Protein 4FP5 (pdb70)

Foldseek 3Di:
DDDPVVVVVLVVDQFDKDWFFFWADWDADDDPPPGAIWTATPVGQIEGQDDDDDPPVNVVSVVVSVLRVVSNVPRWTKMFGWHPPDPPTYTPDMDTDD/DDDPVRVVVLVVDQFDKDWFFFWADWDADDDPPPGFIWTATPVGQIEGEDDDDDPPVNVVSVVVSVLRVVSNVVRWTKMFGWHPPDPVTYTPDMGTDD/DDDPVVVVVLVVDQFDKDWFFQWADKADDPDPPAQAIWTATPVGQIEHQGDDDDPPVNPVSVVVNVLNVVSNVPRWTKMFRWHPPDVVTYGPDMGTDD/DDDPVVVVVLVVDQFDKDPFFFWADWDADDDVPPGAIWTATPVGQIEGEDDDDDPPVNVVSVVVSVLRVVSNVPRWTKMFRWHPPDVVTYGPDMGTDD/DDDPVVVVVLVVDQFDKDWFFFWADWDADDDPPVGAIWTATPVGQIEGEDDDDDPPVNVVSVVVNVLRVVSNVVRWTKMFGWHPPDVVTYTPDMGTDD

InterPro domains:
  IPR008992 Enterotoxin [SSF50203] (24-120)
  IPR010503 Type II heat-labile enterotoxin, B subunit [PF06453] (1-122)
  IPR010503 Type II heat-labile enterotoxin, B subunit [PIRSF019554] (1-122)
  IPR038629 Type II heat-labile enterotoxin, B subunit superfamily [G3DSA:2.40.50.50] (24-121)

Radius of gyration: 22.6 Å; Cα contacts (8 Å, |Δi|>4): 1186; chains: 5; bounding box: 50×62×54 Å

CATH classification: 2.40.50.50

Secondary structure (DSSP, 8-state):
---HHHHHHHHTSSSEEEEEEEEEEEEEE-STTT-EEEEEETT--EEEEP--SSTTHHHHHHHHHHHHHHHHHHT-EEEEEEESSSSSEEEEEEEEE-/---HHHHHHHHTSSSEEEEEEEEEEEEEE-STTT-EEEEEETTS-EEEEP--SSTTHHHHHHHHHHHHHHHHHHT-EEEEEEETTSSSEEEEEEEEE-/---HHHHHHHTTSSSEEEEEEEEEEEEEE--TT--SEEEEETTS-EEEE---SSTTHHHHHHHHHHHHHHHHHHT-EEEEEEETTSSSEEEEEEEEE-/---HHHHHHHHTSSSEEEEEE-EEEEEEE-STTT-EEEEEETTS-EEEEP--SSTTHHHHHHHHHHHHHHHHHHT--EEEEEETTSSSEEEEEEEEE-/---HHHHHHHHTSSSEEEEEEEEEEEEEE-STTT-EEEEEETTS-EEEEP--SSTTHHHHHHHHHHHHHHHHHHT-EEEEEEETTSSSEEEEEEEEE-

Solvent-accessible surface area: 18976 Å² total; per-residue (Å²): 67,9,12,107,39,3,55,74,10,5,122,161,39,117,13,57,60,46,84,22,14,81,2,29,31,0,0,0,1,37,14,131,111,9,39,3,8,3,0,3,9,63,133,47,30,32,27,69,6,10,99,26,132,98,76,42,43,48,27,2,1,25,2,1,27,71,0,0,21,10,0,1,78,69,50,24,125,0,0,0,0,2,4,83,93,56,107,23,47,28,1,72,2,1,0,0,18,78,65,9,12,120,40,2,69,51,34,6,127,176,42,116,12,53,63,47,83,29,14,93,3,39,32,0,0,0,1,37,11,135,127,11,39,2,8,2,0,2,9,66,136,44,29,32,29,65,5,8,100,20,132,91,78,48,57,52,28,2,2,25,4,0,30,78,0,0,20,12,0,0,80,60,63,25,107,0,0,0,3,0,6,84,99,58,108,20,47,27,0,77,4,0,0,0,7,67,72,11,12,121,35,2,66,64,7,1,119,172,41,124,15,57,53,45,88,29,13,75,4,35,31,0,0,0,12,43,47,140,125,18,76,0,0,13,0,4,7,68,132,48,25,33,30,38,0,16,56,29,122,82,64,42,48,55,24,2,2,22,2,0,25,74,0,0,23,13,0,1,74,68,61,17,125,0,0,0,1,2,4,85,102,30,111,32,48,14,0,75,2,0,0,0,16,92,71,8,13,110,38,2,65,73,15,5,117,181,37,120,15,52,57,45,87,29,13,53,2,29,32,0,0,0,1,37,9,139,132,13,42,3,7,2,0,1,8,67,128,46,26,31,28,67,5,14,104,23,131,88,58,36,51,51,23,1,2,24,4,1,29,75,0,0,20,10,0,6,82,69,42,22,111,0,0,0,0,0,4,87,96,51,111,20,45,25,1,66,3,1,0,0,25,75,66,10,13,116,38,2,61,71,11,3,117,156,39,119,15,51,56,44,84,31,12,78,2,40,31,0,0,0,1,36,11,129,124,15,39,2,8,2,0,3,9,73,129,49,25,33,26,70,6,10,110,26,131,105,62,38,45,52,24,2,1,24,4,1,27,79,0,0,22,14,0,1,77,66,64,26,126,0,0,0,0,0,3,81,96,55,109,20,49,23,1,68,3,1,0,0,20,84

Sequence (490 aa):
GASQFFKDNCNRRTTASLVEGVELTKYISDIINNNNTDGMYVVSSTGGVWRISRAKDYPDNVMTAEMRKIAMAAVLAGMRVNMCASPASSPNVIWAIELEAGASQFFKKDNCNRRTTASLVEGVELTKYISDINNNTDGMYVVSSTGGVWRISRAKDYPDNVMTAEEMMRKIAMAAVLAGMRVNMCASPASSPNVIWAIELEAGASQFFKDNCNRTTASLVEGVELTKYISDINNNTDGMYVVSSTGGVWRISSRAKDYPDNVMTAEMRKIAMAAVLAGMRVNMCASPASSPNVIWAIELEAGASQFFKDNCNRTTASLVEGVELTKYISDINNNTDGMYVVSSTGGVWRISRAKDYPDNVMTAEMRKIAMAAVLAGMRVNMCASPASSPNVIWAIELEAGASQFFKDNCNRTTASLVEGVELTKYISDIINNNNTDGMYVVSSTGGVWRISRAKDYPDNVMTAEMRKIAMMAAVLAGMRVNMCASPASSPNVIWAIELEA

Nearest PDB structures (foldseek):
  4fp5-assembly1_D  TM=1.005E+00  e=3.173E-19  Escherichia coli
  1qcb-assembly1_F  TM=9.999E-01  e=1.747E-18  Escherichia coli
  5g3l-assembly1_D  TM=1.003E+00  e=3.629E-18  Escherichia coli HB101
  4fo2-assembly4_S  TM=9.843E-01  e=3.061E-17  Escherichia coli
  7prp-assembly1_DDD  TM=9.831E-01  e=1.859E-13  Escherichia coli

Structure (mmCIF, N/CA/C/O backbone):
data_4FP5
#
_entry.id   4FP5
#
_cell.length_a   48.410
_cell.length_b   67.585
_cell.length_c   155.554
_cell.angle_alpha   90.00
_cell.angle_beta   90.00
_cell.angle_gamma   90.00
#
_symmetry.space_group_name_H-M   'P 21 21 21'
#
loop_
_entity.id
_entity.type
_entity.pdbx_description
1 polymer 'Heat-labile enterotoxin IIB, B chain'
2 non-polymer 'SULFATE ION'
3 water water
#
loop_
_atom_site.group_PDB
_atom_site.id
_atom_site.type_symbol
_atom_site.label_atom_id
_atom_site.label_alt_id
_atom_site.label_comp_id
_atom_site.label_asym_id
_atom_site.label_entity_id
_atom_site.label_seq_id
_atom_site.pdbx_PDB_ins_code
_atom_site.Cartn_x
_atom_site.Cartn_y
_atom_site.Cartn_z
_atom_site.occupancy
_atom_site.B_iso_or_equiv
_atom_site.auth_seq_id
_atom_site.auth_comp_id
_atom_site.auth_asym_id
_atom_site.auth_atom_id
_atom_site.pdbx_PDB_model_num
ATOM 1 N N . GLY A 1 1 ? -9.733 -3.184 45.053 1.00 26.94 1 GLY D N 1
ATOM 2 C CA . GLY A 1 1 ? -8.342 -2.999 45.539 1.00 24.67 1 GLY D CA 1
ATOM 3 C C . GLY A 1 1 ? -7.532 -3.400 44.330 1.00 19.61 1 GLY D C 1
ATOM 4 O O . GLY A 1 1 ? -7.881 -4.378 43.644 1.00 23.08 1 GLY D O 1
ATOM 5 N N . ALA A 1 2 ? -6.508 -2.631 44.010 1.00 17.49 2 ALA D N 1
ATOM 6 C CA . ALA A 1 2 ? -5.606 -3.035 42.966 1.00 13.21 2 ALA D CA 1
ATOM 7 C C . ALA A 1 2 ? -5.109 -4.477 43.155 1.00 13.67 2 ALA D C 1
ATOM 8 O O . ALA A 1 2 ? -4.804 -4.950 44.306 1.00 15.00 2 ALA D O 1
ATOM 10 N N . SER A 1 3 ? -4.928 -5.213 42.068 1.00 11.84 3 SER D N 1
ATOM 11 C CA . SER A 1 3 ? -4.317 -6.526 42.211 1.00 11.82 3 SER D CA 1
ATOM 12 C C . SER A 1 3 ? -2.892 -6.337 42.752 1.00 12.45 3 SER D C 1
ATOM 13 O O . SER A 1 3 ? -2.196 -5.351 42.502 1.00 12.21 3 SER D O 1
ATOM 16 N N . GLN A 1 4 ? -2.423 -7.340 43.495 1.00 13.15 4 GLN D N 1
ATOM 17 C CA . GLN A 1 4 ? -1.068 -7.303 43.958 1.00 13.02 4 GLN D CA 1
ATOM 18 C C . GLN A 1 4 ? -0.086 -7.195 42.817 1.00 12.31 4 GLN D C 1
ATOM 19 O O . GLN A 1 4 ? 0.978 -6.514 42.852 1.00 11.26 4 GLN D O 1
ATOM 25 N N . PHE A 1 5 ? -0.385 -7.848 41.690 1.00 12.38 5 PHE D N 1
ATOM 26 C CA . PHE A 1 5 ? 0.450 -7.779 40.524 1.00 10.80 5 PHE D CA 1
ATOM 27 C C . PHE A 1 5 ? 0.681 -6.315 40.055 1.00 9.88 5 PHE D C 1
ATOM 28 O O . PHE A 1 5 ? 1.760 -5.871 39.794 1.00 11.62 5 PHE D O 1
ATOM 36 N N . PHE A 1 6 ? -0.475 -5.639 39.984 1.00 10.24 6 PHE D N 1
ATOM 37 C CA . PHE A 1 6 ? -0.437 -4.200 39.503 1.00 10.40 6 PHE D CA 1
ATOM 38 C C . PHE A 1 6 ? 0.323 -3.352 40.547 1.00 11.18 6 PHE D C 1
ATOM 39 O O . PHE A 1 6 ? 1.151 -2.510 40.134 1.00 10.67 6 PHE D O 1
ATOM 47 N N . LYS A 1 7 ? 0.033 -3.588 41.866 1.00 10.72 7 LYS D N 1
ATOM 48 C CA . LYS A 1 7 ? 0.833 -2.814 42.890 1.00 13.26 7 LYS D CA 1
ATOM 49 C C . LYS A 1 7 ? 2.322 -3.112 42.828 1.00 13.12 7 LYS D C 1
ATOM 50 O O . LYS A 1 7 ? 3.144 -2.180 42.863 1.00 13.17 7 LYS D O 1
ATOM 56 N N . ASP A 1 8 ? 2.665 -4.402 42.723 1.00 12.13 8 ASP D N 1
ATOM 57 C CA . ASP A 1 8 ? 4.072 -4.762 42.680 1.00 14.42 8 ASP D CA 1
ATOM 58 C C . ASP A 1 8 ? 4.753 -4.122 41.481 1.00 13.42 8 ASP D C 1
ATOM 59 O O . ASP A 1 8 ? 5.827 -3.611 41.551 1.00 13.50 8 ASP D O 1
ATOM 64 N N . ASN A 1 9 ? 4.121 -4.147 40.309 1.00 12.71 9 ASN D N 1
ATOM 65 C CA . ASN A 1 9 ? 4.693 -3.515 39.140 1.00 12.32 9 ASN D CA 1
ATOM 66 C C . ASN A 1 9 ? 4.889 -1.994 39.273 1.00 10.22 9 ASN D C 1
ATOM 67 O O . ASN A 1 9 ? 5.893 -1.466 38.899 1.00 12.30 9 ASN D O 1
ATOM 72 N N . CYS A 1 10 ? 3.878 -1.361 39.830 1.00 12.49 10 CYS D N 1
ATOM 73 C CA . CYS A 1 10 ? 3.978 0.103 40.021 1.00 13.00 10 CYS D CA 1
ATOM 74 C C . CYS A 1 10 ? 5.123 0.429 41.014 1.00 14.51 10 CYS D C 1
ATOM 75 O O . CYS A 1 10 ? 5.855 1.407 40.817 1.00 14.89 10 CYS D O 1
ATOM 78 N N . ASN A 1 11 ? 5.221 -0.417 42.041 1.00 14.40 11 ASN D N 1
ATOM 79 C CA . ASN A 1 11 ? 6.271 -0.203 43.073 1.00 16.95 11 ASN D CA 1
ATOM 80 C C . ASN A 1 11 ? 7.679 -0.381 42.520 1.00 16.45 11 ASN D C 1
ATOM 81 O O . ASN A 1 11 ? 8.623 0.101 43.215 1.00 20.58 11 ASN D O 1
ATOM 86 N N A ARG A 1 12 ? 7.891 -0.950 41.349 0.50 15.66 12 ARG D N 1
ATOM 87 N N B ARG A 1 12 ? 7.900 -0.955 41.335 0.50 17.67 12 ARG D N 1
ATOM 88 C CA A ARG A 1 12 ? 9.207 -1.019 40.704 0.50 16.42 12 ARG D CA 1
ATOM 89 C CA B ARG A 1 12 ? 9.226 -0.976 40.653 0.50 19.97 12 ARG D CA 1
ATOM 90 C C A ARG A 1 12 ? 9.503 0.233 39.931 0.00 14.38 12 ARG D C 1
ATOM 91 C C B ARG A 1 12 ? 9.615 0.389 40.101 0.50 19.15 12 ARG D C 1
ATOM 92 O O A ARG A 1 12 ? 10.337 0.202 39.117 0.50 19.07 12 ARG D O 1
ATOM 93 O O B ARG A 1 12 ? 10.781 0.672 39.957 0.50 23.88 12 ARG D O 1
ATOM 108 N N . THR A 1 13 ? 8.628 1.260 39.891 1.00 17.82 13 THR D N 1
ATOM 109 C CA . THR A 1 13 ? 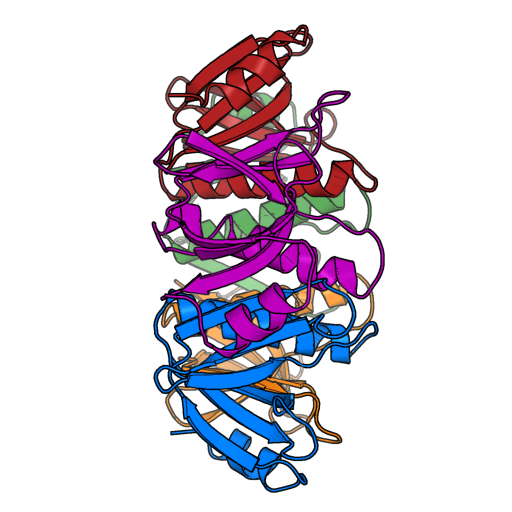8.758 2.467 39.079 1.00 17.98 13 THR D CA 1
ATOM 110 C C . THR A 1 13 ? 8.930 3.726 39.993 1.00 16.37 13 THR D C 1
ATOM 111 O O . THR A 1 13 ? 8.686 3.644 41.199 1.00 19.18 13 THR D O 1
ATOM 115 N N . THR A 1 14 ? 9.236 4.857 39.327 1.00 18.65 14 THR D N 1
ATOM 116 C CA . THR A 1 14 ? 9.147 6.179 39.967 1.00 20.04 14 THR D CA 1
ATOM 117 C C . THR A 1 14 ? 7.715 6.731 40.022 1.00 21.33 14 THR D C 1
ATOM 118 O O . THR A 1 14 ? 7.521 7.839 40.520 1.00 21.03 14 THR D O 1
ATOM 122 N N . ALA A 1 15 ? 6.739 6.031 39.452 1.00 16.80 15 ALA D N 1
ATOM 123 C CA . ALA A 1 15 ? 5.394 6.494 39.538 1.00 16.11 15 ALA D CA 1
ATOM 124 C C . ALA A 1 15 ? 4.712 6.129 40.857 1.00 15.37 15 ALA D C 1
ATOM 125 O O . ALA A 1 15 ? 5.250 5.336 41.686 1.00 19.07 15 ALA D O 1
ATOM 127 N N . SER A 1 16 ? 3.492 6.558 41.062 1.00 13.88 16 SER D N 1
ATOM 128 C CA . SER A 1 16 ? 2.789 6.331 42.260 1.00 15.42 16 SER D CA 1
ATOM 129 C C . SER A 1 16 ? 1.443 5.609 41.974 1.00 13.21 16 SER D C 1
ATOM 130 O O . SER A 1 16 ? 0.806 5.851 40.910 1.00 13.98 16 SER D O 1
ATOM 133 N N . LEU A 1 17 ? 0.962 4.863 42.934 1.00 13.13 17 LEU D N 1
ATOM 134 C CA . LEU A 1 17 ? -0.250 4.134 42.861 1.00 12.77 17 LEU D CA 1
ATOM 135 C C . LEU A 1 17 ? -1.367 4.985 43.268 1.00 12.55 17 LEU D C 1
ATOM 136 O O . LEU A 1 17 ? -1.314 5.696 44.368 1.00 13.80 17 LEU D O 1
ATOM 141 N N . VAL A 1 18 ? -2.466 5.001 42.524 1.00 12.77 18 VAL D N 1
ATOM 142 C CA . VAL A 1 18 ? -3.650 5.618 42.905 1.00 14.48 18 VAL D CA 1
ATOM 143 C C . VAL A 1 18 ? -4.740 4.554 42.782 1.00 14.46 18 VAL D C 1
ATOM 144 O O . VAL A 1 18 ? -4.889 3.963 41.684 1.00 16.94 18 VAL D O 1
ATOM 148 N N . GLU A 1 19 ? -5.452 4.233 43.824 1.00 13.89 19 GLU D N 1
ATOM 149 C CA . GLU A 1 19 ? -6.383 3.148 43.815 1.00 13.48 19 GLU D CA 1
ATOM 150 C C . GLU A 1 19 ? -7.827 3.539 43.906 1.00 15.07 19 GLU D C 1
ATOM 151 O O . GLU A 1 19 ? -8.188 4.506 44.623 1.00 15.88 19 GLU D O 1
ATOM 157 N N . GLY A 1 20 ? -8.716 2.826 43.221 1.00 12.86 20 GLY D N 1
ATOM 158 C CA . GLY A 1 20 ? -10.112 2.997 43.421 1.00 13.58 20 GLY D CA 1
ATOM 159 C C . GLY A 1 20 ? -10.637 4.328 42.869 1.00 12.37 20 GLY D C 1
ATOM 160 O O . GLY A 1 20 ? -11.577 4.880 43.410 1.00 14.75 20 GLY D O 1
ATOM 161 N N . VAL A 1 21 ? -10.008 4.861 41.837 1.00 11.49 21 VAL D N 1
ATOM 162 C CA . VAL A 1 21 ? -10.414 6.187 41.293 1.00 11.87 21 VAL D CA 1
ATOM 163 C C . VAL A 1 21 ? -11.694 6.120 40.522 1.00 10.97 21 VAL D C 1
ATOM 164 O O . VAL A 1 21 ? -11.856 5.211 39.708 1.00 11.70 21 VAL D O 1
ATOM 168 N N . GLU A 1 22 ? -12.611 7.046 40.746 1.00 13.29 22 GLU D N 1
ATOM 169 C CA . GLU A 1 22 ? -13.847 7.051 40.011 1.00 13.92 22 GLU D CA 1
ATOM 170 C C . GLU A 1 22 ? -13.686 8.156 38.980 1.00 13.18 22 GLU D C 1
ATOM 171 O O . GLU A 1 22 ? -13.671 9.364 39.337 1.00 13.32 22 GLU D O 1
ATOM 177 N N . LEU A 1 23 ? -13.571 7.772 37.691 1.00 12.84 23 LEU D N 1
ATOM 178 C CA . LEU A 1 23 ? -13.402 8.755 36.575 1.00 11.58 23 LEU D CA 1
ATOM 179 C C . LEU A 1 23 ? -14.727 9.175 36.078 1.00 12.14 23 LEU D C 1
ATOM 180 O O . LEU A 1 23 ? -15.597 8.305 35.836 1.00 13.59 23 LEU D O 1
ATOM 185 N N . THR A 1 24 ? -14.933 10.518 36.054 1.00 12.48 24 THR D N 1
ATOM 186 C CA . THR A 1 24 ? -16.297 11.021 35.693 1.00 13.46 24 THR D CA 1
ATOM 187 C C . THR A 1 24 ? -16.239 11.864 34.398 1.00 13.30 24 THR D C 1
ATOM 188 O O . THR A 1 24 ? -17.301 12.193 33.905 1.00 14.43 24 THR D O 1
ATOM 192 N N . LYS A 1 25 ? -15.063 12.149 33.917 1.00 10.65 25 LYS D N 1
ATOM 193 C CA . LYS A 1 25 ? -15.007 12.891 32.631 1.00 11.02 25 LYS D CA 1
ATOM 194 C C . LYS A 1 25 ? -13.840 12.346 31.782 1.00 9.87 25 LYS D C 1
ATOM 195 O O . LYS A 1 25 ? -12.786 11.938 32.326 1.00 9.61 25 LYS D O 1
ATOM 201 N N . TYR A 1 26 ? -14.019 12.394 30.472 1.00 9.26 26 TYR D N 1
ATOM 202 C CA . TYR A 1 26 ? -13.026 11.929 29.469 1.00 9.36 26 TYR D CA 1
ATOM 203 C C . TYR A 1 26 ? -12.860 13.020 28.468 1.00 8.41 26 TYR D C 1
ATOM 204 O O . TYR A 1 26 ? -13.861 13.434 27.881 1.00 9.28 26 TYR D O 1
ATOM 213 N N . ILE A 1 27 ? -11.670 13.510 28.234 1.00 7.86 27 ILE D N 1
ATOM 214 C CA . ILE A 1 27 ? -11.438 14.677 27.356 1.00 8.32 27 ILE D CA 1
ATOM 215 C C . ILE A 1 27 ? -10.539 14.327 26.217 1.00 8.00 27 ILE D C 1
ATOM 216 O O . ILE A 1 27 ? -9.511 13.695 26.385 1.00 7.95 27 ILE D O 1
ATOM 221 N N . SER A 1 28 ? -10.892 14.761 24.989 1.00 7.23 28 SER D N 1
ATOM 222 C CA . SER A 1 28 ? -10.019 14.840 23.872 1.00 7.40 28 SER D CA 1
ATOM 223 C C . SER A 1 28 ? -9.821 16.258 23.442 1.00 7.72 28 SER D C 1
ATOM 224 O O . SER A 1 28 ? -10.833 16.993 23.293 1.00 9.30 28 SER D O 1
ATOM 227 N N . ASP A 1 29 ? -8.571 16.645 23.218 1.00 8.98 29 ASP D N 1
ATOM 228 C CA . ASP A 1 29 ? -8.275 18.041 22.902 1.00 8.99 29 ASP D CA 1
ATOM 229 C C . ASP A 1 29 ? -7.205 18.089 21.830 1.00 9.63 29 ASP D C 1
ATOM 230 O O . ASP A 1 29 ? -6.199 17.402 21.905 1.00 9.23 29 ASP D O 1
ATOM 235 N N A ILE A 1 30 ? -7.447 18.877 20.787 0.50 9.80 30 ILE D N 1
ATOM 236 N N B ILE A 1 30 ? -7.440 18.890 20.799 0.50 9.96 30 ILE D N 1
ATOM 237 C CA A ILE A 1 30 ? -6.418 19.090 19.760 0.50 10.85 30 ILE D CA 1
ATOM 238 C CA B ILE A 1 30 ? -6.452 19.061 19.754 0.50 11.19 30 ILE D CA 1
ATOM 239 C C A ILE A 1 30 ? -5.894 20.524 19.676 0.50 10.99 30 ILE D C 1
ATOM 240 C C B ILE A 1 30 ? -5.777 20.426 19.756 0.50 11.29 30 ILE D C 1
ATOM 241 O O A ILE A 1 30 ? -5.244 20.909 18.689 0.50 11.69 30 ILE D O 1
ATOM 242 O O B ILE A 1 30 ? -4.907 20.644 18.883 0.50 12.70 30 ILE D O 1
ATOM 251 N N . ASN A 1 31 ? -6.187 21.299 20.685 1.00 10.80 31 ASN D N 1
ATOM 252 C CA . ASN A 1 31 ? -5.652 22.715 20.663 1.00 10.96 31 ASN D CA 1
ATOM 253 C C . ASN A 1 31 ? -4.157 22.728 20.927 1.00 14.06 31 ASN D C 1
ATOM 254 O O . ASN A 1 31 ? -3.595 21.910 21.691 1.00 13.98 31 ASN D O 1
ATOM 259 N N A ASN A 1 32 ? -3.510 23.727 20.367 0.00 9.17 32 ASN D N 1
ATOM 260 N N B ASN A 1 32 ? -3.511 23.733 20.372 0.50 9.97 32 ASN D N 1
ATOM 261 C CA A ASN A 1 32 ? -2.081 23.931 20.599 0.00 10.41 32 ASN D CA 1
ATOM 262 C CA B ASN A 1 32 ? -2.082 23.941 20.630 0.50 11.72 32 ASN D CA 1
ATOM 263 C C A ASN A 1 32 ? -1.777 24.024 22.104 0.00 10.56 32 ASN D C 1
ATOM 264 C C B ASN A 1 32 ? -1.787 24.030 22.110 0.50 11.32 32 ASN D C 1
ATOM 265 O O A ASN A 1 32 ? -2.445 24.724 22.850 0.00 10.29 32 ASN D O 1
ATOM 266 O O B ASN A 1 32 ? -2.464 24.725 22.849 0.50 10.62 32 ASN D O 1
ATOM 275 N N . ASN A 1 33 ? -0.754 23.300 22.476 1.00 17.39 33 ASN D N 1
ATOM 276 C CA . ASN A 1 33 ? -0.234 23.334 23.844 1.00 17.11 33 ASN D CA 1
ATOM 277 C C . ASN A 1 33 ? -1.104 22.693 24.899 1.00 17.28 33 ASN D C 1
ATOM 278 O O . ASN A 1 33 ? -0.685 22.600 26.039 1.00 21.71 33 ASN D O 1
ATOM 283 N N . THR A 1 34 ? -2.344 22.284 24.578 1.00 14.19 34 THR D N 1
ATOM 284 C CA . THR A 1 34 ? -3.128 21.531 25.515 1.00 12.33 34 THR D CA 1
ATOM 285 C C . THR A 1 34 ? -3.556 20.180 24.935 1.00 11.23 34 THR D C 1
ATOM 286 O O . THR A 1 34 ? -4.372 19.450 25.564 1.00 11.81 34 THR D O 1
ATOM 290 N N . ASP A 1 35 ? -3.074 19.881 23.763 1.00 11.15 35 ASP D N 1
ATOM 291 C CA . ASP A 1 35 ? -3.585 18.669 23.056 1.00 11.74 35 ASP D CA 1
ATOM 292 C C . ASP A 1 35 ? -3.293 17.414 23.869 1.00 10.67 35 ASP D C 1
ATOM 293 O O . ASP A 1 35 ? -2.220 17.320 24.481 1.00 12.75 35 ASP D O 1
ATOM 298 N N . GLY A 1 36 ? -4.202 16.459 23.767 1.00 9.78 36 GLY D N 1
ATOM 299 C CA . GLY A 1 36 ? -4.034 15.175 24.460 1.00 9.94 36 GLY D CA 1
ATOM 300 C C . GLY A 1 36 ? -5.355 14.571 24.814 1.00 8.61 36 GLY D C 1
ATOM 301 O O . GLY A 1 36 ? -6.441 15.089 24.496 1.00 9.11 36 GLY D O 1
ATOM 302 N N . MET A 1 37 ? -5.256 13.394 25.467 1.00 8.16 37 MET D N 1
ATOM 303 C CA . MET A 1 37 ? -6.348 12.721 26.031 1.00 7.95 37 MET D CA 1
ATOM 304 C C . MET A 1 37 ? -6.214 12.713 27.537 1.00 7.62 37 MET D C 1
ATOM 305 O O . MET A 1 37 ? -5.119 12.417 28.049 1.00 9.06 37 MET D O 1
ATOM 310 N N . TYR A 1 38 ? -7.277 12.999 28.224 1.00 7.26 38 TYR D N 1
ATOM 311 C CA . TYR A 1 38 ? -7.208 13.168 29.665 1.00 6.90 38 TYR D CA 1
ATOM 312 C C . TYR A 1 38 ? -8.421 12.572 30.329 1.00 7.47 38 TYR D C 1
ATOM 313 O O . TYR A 1 38 ? -9.533 12.391 29.723 1.00 8.39 38 TYR D O 1
ATOM 322 N N . VAL A 1 39 ? -8.288 12.271 31.611 1.00 8.52 39 VAL D N 1
ATOM 323 C CA . VAL A 1 39 ? -9.422 11.868 32.422 1.00 9.65 39 VAL D CA 1
ATOM 324 C C . VAL A 1 39 ? -9.453 12.699 33.698 1.00 9.81 39 VAL D C 1
ATOM 325 O O . VAL A 1 39 ? -8.424 13.224 34.111 1.00 9.91 39 VAL D O 1
ATOM 329 N N . VAL A 1 40 ? -10.659 12.884 34.188 1.00 12.39 40 VAL D N 1
ATOM 330 C CA . VAL A 1 40 ? -10.875 13.669 35.427 1.00 11.71 40 VAL D CA 1
ATOM 331 C C . VAL A 1 40 ? -11.682 12.800 36.371 1.00 11.90 40 VAL D C 1
ATOM 332 O O . VAL A 1 40 ? -12.641 12.125 36.017 1.00 12.69 40 VAL D O 1
ATOM 336 N N . SER A 1 41 ? -11.248 12.838 37.649 1.00 12.72 41 SER D N 1
ATOM 337 C CA . SER A 1 41 ? -11.921 12.022 38.646 1.00 14.92 41 SER D CA 1
ATOM 338 C C . SER A 1 41 ? -13.079 12.769 39.347 1.00 17.30 41 SER D C 1
ATOM 339 O O . SER A 1 41 ? -13.194 14.022 39.154 1.00 19.73 41 SER D O 1
ATOM 342 N N . SER A 1 42 ? -13.895 12.048 40.134 1.00 18.62 42 SER D N 1
ATOM 343 C CA . SER A 1 42 ? -15.112 12.547 40.815 1.00 23.80 42 SER D CA 1
ATOM 344 C C . SER A 1 42 ? -14.775 13.685 41.782 1.00 27.96 42 SER D C 1
ATOM 345 O O . SER A 1 42 ? -15.645 14.470 42.119 1.00 26.25 42 SER D O 1
ATOM 348 N N . THR A 1 43 ? -13.534 13.746 42.219 1.00 28.16 43 THR D N 1
ATOM 349 C CA . THR A 1 43 ? -13.071 14.816 43.070 1.00 33.57 43 THR D CA 1
ATOM 350 C C . THR A 1 43 ? -12.326 15.910 42.286 1.00 35.21 43 THR D C 1
ATOM 351 O O . THR A 1 43 ? -11.842 16.848 42.902 1.00 42.58 43 THR D O 1
ATOM 355 N N . GLY A 1 44 ? -12.232 15.817 40.950 1.00 29.34 44 GLY D N 1
ATOM 356 C CA . GLY A 1 44 ? -11.625 16.863 40.119 1.00 24.04 44 GLY D CA 1
ATOM 357 C C . GLY A 1 44 ? -10.124 16.745 39.725 1.00 22.23 44 GLY D C 1
ATOM 358 O O . GLY A 1 44 ? -9.654 17.557 38.904 1.00 24.93 44 GLY D O 1
ATOM 359 N N . GLY A 1 45 ? -9.405 15.679 40.158 1.00 22.71 45 GLY D N 1
ATOM 360 C CA . GLY A 1 45 ? -8.036 15.396 39.703 1.00 16.70 45 GLY D CA 1
ATOM 361 C C . GLY A 1 45 ? -7.936 15.031 38.190 1.00 13.46 45 GLY D C 1
ATOM 362 O O . GLY A 1 45 ? -8.888 14.382 37.686 1.00 13.82 45 GLY D O 1
ATOM 363 N N . VAL A 1 46 ? -6.833 15.366 37.591 1.00 13.83 46 VAL D N 1
ATOM 364 C CA . VAL A 1 46 ? -6.706 15.257 36.148 1.00 12.65 46 VAL D CA 1
ATOM 365 C C . VAL A 1 46 ? -5.484 14.421 35.880 1.00 13.83 46 VAL D C 1
ATOM 366 O O . VAL A 1 46 ? -4.408 14.619 36.506 1.00 13.39 46 VAL D O 1
ATOM 370 N N . TRP A 1 47 ? -5.588 13.453 34.930 1.00 11.30 47 TRP D N 1
ATOM 371 C CA . TRP A 1 47 ? -4.450 12.691 34.441 1.00 9.81 47 TRP D CA 1
ATOM 372 C C . TRP A 1 47 ? -4.359 12.707 32.933 1.00 9.37 47 TRP D C 1
ATOM 373 O O . TRP A 1 47 ? -5.458 12.756 32.296 1.00 9.71 47 TRP D O 1
ATOM 384 N N . ARG A 1 48 ? -3.191 12.670 32.375 1.00 9.30 48 ARG D N 1
ATOM 385 C CA . ARG A 1 48 ? -2.971 12.540 30.956 1.00 9.61 48 ARG D CA 1
ATOM 386 C C . ARG A 1 48 ? -2.831 11.077 30.634 1.00 11.03 48 ARG D C 1
ATOM 387 O O . ARG A 1 48 ? -2.027 10.379 31.264 1.00 10.09 48 ARG D O 1
ATOM 395 N N . ILE A 1 49 ? -3.481 10.579 29.598 1.00 9.12 49 ILE D N 1
ATOM 396 C CA . ILE A 1 49 ? -3.255 9.225 29.102 1.00 10.16 49 ILE D CA 1
ATOM 397 C C . ILE A 1 49 ? -2.026 9.231 28.231 1.00 11.70 49 ILE D C 1
ATOM 398 O O . ILE A 1 49 ? -1.891 10.093 27.404 1.00 13.41 49 ILE D O 1
ATOM 403 N N . SER A 1 50 ? -1.107 8.263 28.440 1.00 12.03 50 SER D N 1
ATOM 404 C CA . SER A 1 50 ? 0.036 8.206 27.570 1.00 14.41 50 SER D CA 1
ATOM 405 C C . SER A 1 50 ? -0.302 8.085 26.070 1.00 14.42 50 SER D C 1
ATOM 406 O O . SER A 1 50 ? -1.358 7.524 25.711 1.00 14.65 50 SER D O 1
ATOM 409 N N . ARG A 1 51 ? 0.572 8.544 25.191 1.00 15.56 51 ARG D N 1
ATOM 410 C CA . ARG A 1 51 ? 0.332 8.297 23.750 1.00 17.05 51 ARG D CA 1
ATOM 411 C C . ARG A 1 51 ? 1.586 7.685 23.164 1.00 15.78 51 ARG D C 1
ATOM 412 O O . ARG A 1 51 ? 2.643 8.003 23.666 1.00 18.57 51 ARG D O 1
ATOM 420 N N . ALA A 1 52 ? 1.488 6.962 22.065 1.00 15.68 52 ALA D N 1
ATOM 421 C CA . ALA A 1 52 ? 2.690 6.465 21.374 1.00 16.63 52 ALA D CA 1
ATOM 422 C C . ALA A 1 52 ? 2.333 6.144 19.939 1.00 16.35 52 ALA D C 1
ATOM 423 O O . ALA A 1 52 ? 1.320 5.485 19.610 1.00 16.51 52 ALA D O 1
ATOM 425 N N . LYS A 1 53 ? 3.206 6.561 19.015 1.00 18.35 53 LYS D N 1
ATOM 426 C CA . LYS A 1 53 ? 2.918 6.319 17.574 1.00 18.62 53 LYS D CA 1
ATOM 427 C C . LYS A 1 53 ? 3.181 4.906 17.160 1.00 19.03 53 LYS D C 1
ATOM 428 O O . LYS A 1 53 ? 2.472 4.365 16.310 1.00 20.25 53 LYS D O 1
ATOM 434 N N . ASP A 1 54 ? 4.176 4.299 17.815 1.00 18.75 54 ASP D N 1
ATOM 435 C CA . ASP A 1 54 ? 4.672 3.012 17.281 1.00 20.44 54 ASP D CA 1
ATOM 436 C C . ASP A 1 54 ? 4.363 1.774 18.122 1.00 17.98 54 ASP D C 1
ATOM 437 O O . ASP A 1 54 ? 4.094 1.923 19.274 1.00 16.29 54 ASP D O 1
ATOM 442 N N . TYR A 1 55 ? 4.444 0.580 17.526 1.00 17.81 55 TYR D N 1
ATOM 443 C CA . TYR A 1 55 ? 4.407 -0.706 18.197 1.00 16.35 55 TYR D CA 1
ATOM 444 C C . TYR A 1 55 ? 5.659 -0.846 19.081 1.00 17.66 55 TYR D C 1
ATOM 445 O O . TYR A 1 55 ? 6.725 -0.386 18.629 1.00 21.94 55 TYR D O 1
ATOM 454 N N . PRO A 1 56 ? 5.520 -1.377 20.304 1.00 15.67 56 PRO D N 1
ATOM 455 C CA . PRO A 1 56 ? 4.293 -1.980 20.866 1.00 14.67 56 PRO D CA 1
ATOM 456 C C . PRO A 1 56 ? 3.417 -1.021 21.700 1.00 14.75 56 PRO D C 1
ATOM 457 O O . PRO A 1 56 ? 2.325 -1.382 22.046 1.00 14.30 56 PRO D O 1
ATOM 461 N N . ASP A 1 57 ? 3.921 0.164 22.014 1.00 13.78 57 ASP D N 1
ATOM 462 C CA . ASP A 1 57 ? 3.184 1.041 22.927 1.00 13.91 57 ASP D CA 1
ATOM 463 C C . ASP A 1 57 ? 1.925 1.585 22.327 1.00 13.18 57 ASP D C 1
ATOM 464 O O . ASP A 1 57 ? 1.011 1.993 23.079 1.00 14.18 57 ASP D O 1
ATOM 469 N N . ASN A 1 58 ? 1.822 1.643 21.018 1.00 12.97 58 ASN D N 1
ATOM 470 C CA . ASN A 1 58 ? 0.578 2.088 20.372 1.00 13.28 58 ASN D CA 1
ATOM 471 C C . ASN A 1 58 ? -0.585 1.153 20.747 1.00 12.51 58 ASN D C 1
ATOM 472 O O . ASN A 1 58 ? -1.754 1.621 20.853 1.00 13.83 58 ASN D O 1
ATOM 477 N N . VAL A 1 59 ? -0.303 -0.102 21.026 1.00 11.57 59 VAL D N 1
ATOM 478 C CA . VAL A 1 59 ? -1.336 -1.047 21.458 1.00 11.98 59 VAL D CA 1
ATOM 479 C C . VAL A 1 59 ? -1.781 -0.684 22.865 1.00 11.03 59 VAL D C 1
ATOM 480 O O . VAL A 1 59 ? -2.953 -0.502 23.172 1.00 10.40 59 VAL D O 1
ATOM 484 N N . MET A 1 60 ? -0.800 -0.613 23.789 1.00 10.08 60 MET D N 1
ATOM 485 C CA . MET A 1 60 ? -1.189 -0.387 25.157 1.00 9.31 60 MET D CA 1
ATOM 486 C C . MET A 1 60 ? -1.836 0.944 25.342 1.00 8.28 60 MET D C 1
ATOM 487 O O . MET A 1 60 ? -2.753 1.066 26.138 1.00 7.89 60 MET D O 1
ATOM 492 N N . THR A 1 61 ? -1.330 1.996 24.614 1.00 7.98 61 THR D N 1
ATOM 493 C CA . THR A 1 61 ? -2.024 3.294 24.828 1.00 8.91 61 THR D CA 1
ATOM 494 C C . THR A 1 61 ? -3.445 3.310 24.257 1.00 7.70 61 THR D C 1
ATOM 495 O O . THR A 1 61 ? -4.339 3.918 24.888 1.00 7.81 61 THR D O 1
ATOM 499 N N . ALA A 1 62 ? -3.662 2.607 23.132 1.00 8.24 62 ALA D N 1
ATOM 500 C CA . ALA A 1 62 ? -5.049 2.482 22.678 1.00 7.59 62 ALA D CA 1
ATOM 501 C C . ALA A 1 62 ? -5.909 1.776 23.711 1.00 7.19 62 ALA D C 1
ATOM 502 O O . ALA A 1 62 ? -7.049 2.188 23.929 1.00 7.97 62 ALA D O 1
ATOM 504 N N . GLU A 1 63 ? -5.337 0.766 24.390 1.00 8.00 63 GLU D N 1
ATOM 505 C CA . GLU A 1 63 ? -6.162 0.098 25.440 1.00 7.16 63 GLU D CA 1
ATOM 506 C C . GLU A 1 63 ? -6.423 0.949 26.667 1.00 7.41 63 GLU D C 1
ATOM 507 O O . GLU A 1 63 ? -7.451 0.847 27.282 1.00 7.96 63 GLU D O 1
ATOM 513 N N . MET A 1 64 ? -5.462 1.837 26.936 1.00 7.96 64 MET D N 1
ATOM 514 C CA . MET A 1 64 ? -5.672 2.792 28.030 1.00 9.22 64 MET D CA 1
ATOM 515 C C . MET A 1 64 ? -6.861 3.705 27.750 1.00 8.10 64 MET D C 1
ATOM 516 O O . MET A 1 64 ? -7.676 3.967 28.620 1.00 9.39 64 MET D O 1
ATOM 521 N N . ARG A 1 65 ? -6.942 4.160 26.474 1.00 7.82 65 ARG D N 1
ATOM 522 C CA . ARG A 1 65 ? -8.072 4.993 26.089 1.00 7.90 65 ARG D CA 1
ATOM 523 C C . ARG A 1 65 ? -9.354 4.195 26.132 1.00 8.12 65 ARG D C 1
ATOM 524 O O . ARG A 1 65 ? -10.378 4.699 26.597 1.00 9.74 65 ARG D O 1
ATOM 532 N N . LYS A 1 66 ? -9.350 2.891 25.715 1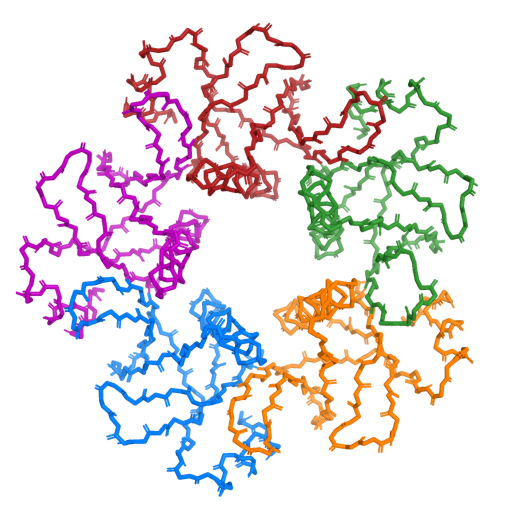.00 7.87 66 LYS D N 1
ATOM 533 C CA . LYS A 1 66 ? -10.591 2.092 25.847 1.00 8.46 66 LYS D CA 1
ATOM 534 C C . LYS A 1 66 ? -10.978 1.861 27.292 1.00 8.75 66 LYS D C 1
ATOM 535 O O . LYS A 1 66 ? -12.182 1.926 27.605 1.00 8.49 66 LYS D O 1
ATOM 541 N N . ILE A 1 67 ? -9.971 1.640 28.161 1.00 7.97 67 ILE D N 1
ATOM 542 C CA . ILE A 1 67 ? -10.291 1.458 29.579 1.00 9.23 67 ILE D CA 1
ATOM 543 C C . ILE A 1 67 ? -10.906 2.738 30.158 1.00 9.43 67 ILE D C 1
ATOM 544 O O . ILE A 1 67 ? -11.843 2.731 30.922 1.00 10.04 67 ILE D O 1
ATOM 549 N N . ALA A 1 68 ? -10.284 3.879 29.880 1.00 9.26 68 ALA D N 1
ATOM 550 C CA . ALA A 1 68 ? -10.797 5.173 30.390 1.00 9.91 68 ALA D CA 1
ATOM 551 C C . ALA A 1 68 ? -12.235 5.386 29.971 1.00 10.57 68 ALA D C 1
ATOM 552 O O . ALA A 1 68 ? -13.104 5.773 30.776 1.00 11.86 68 ALA D O 1
ATOM 554 N N . MET A 1 69 ? -12.561 5.173 28.680 1.00 9.99 69 MET D N 1
ATOM 555 C CA . MET A 1 69 ? -13.893 5.403 28.236 1.00 10.60 69 MET D CA 1
ATOM 556 C C . MET A 1 69 ? -14.842 4.457 28.903 1.00 10.50 69 MET D C 1
ATOM 557 O O . MET A 1 69 ? -15.918 4.851 29.325 1.00 11.14 69 MET D O 1
ATOM 562 N N . ALA A 1 70 ? -14.442 3.180 28.975 1.00 11.04 70 ALA D N 1
ATOM 563 C CA . ALA A 1 70 ? -15.349 2.235 29.604 1.00 12.94 70 ALA D CA 1
ATOM 564 C C . ALA A 1 70 ? -15.614 2.564 31.069 1.00 11.97 70 ALA D C 1
ATOM 565 O O . ALA A 1 70 ? -16.740 2.440 31.570 1.00 14.28 70 ALA D O 1
ATOM 567 N N . ALA A 1 71 ? -14.601 3.072 31.770 1.00 10.56 71 ALA D N 1
ATOM 568 C CA . ALA A 1 71 ? -14.754 3.403 33.184 1.00 11.91 71 ALA D CA 1
ATOM 569 C C . ALA A 1 71 ? -15.701 4.560 33.317 1.00 12.61 71 ALA D C 1
ATOM 570 O O . ALA A 1 71 ? -16.590 4.537 34.191 1.00 13.16 71 ALA D O 1
ATOM 572 N N . VAL A 1 72 ? -15.586 5.560 32.440 1.00 12.24 72 VAL D N 1
ATOM 573 C CA . VAL A 1 72 ? -16.498 6.689 32.520 1.00 12.98 72 VAL D CA 1
ATOM 574 C C . VAL A 1 72 ? -17.875 6.334 32.113 1.00 12.92 72 VAL D C 1
ATOM 575 O O . VAL A 1 72 ? -18.829 6.803 32.802 1.00 15.88 72 VAL D O 1
ATOM 579 N N . LEU A 1 73 ? -18.079 5.524 31.097 1.00 13.51 73 LEU D N 1
ATOM 580 C CA . LEU A 1 73 ? -19.445 5.158 30.697 1.00 16.87 73 LEU D CA 1
ATOM 581 C C . LEU A 1 73 ? -20.137 4.268 31.680 1.00 18.03 73 LEU D C 1
ATOM 582 O O . LEU A 1 73 ? -21.376 4.432 31.908 1.00 22.70 73 LEU D O 1
ATOM 587 N N . ALA A 1 74 ? -19.409 3.357 32.310 1.00 16.58 74 ALA D N 1
ATOM 588 C CA . ALA A 1 74 ? -20.063 2.363 33.214 1.00 18.20 74 ALA D CA 1
ATOM 589 C C . ALA A 1 74 ? -19.926 2.672 34.711 1.00 19.60 74 ALA D C 1
ATOM 590 O O . ALA A 1 74 ? -20.543 1.986 35.526 1.00 22.88 74 ALA D O 1
ATOM 592 N N . GLY A 1 75 ? -19.199 3.688 35.082 1.00 18.08 75 GLY D N 1
ATOM 593 C CA . GLY A 1 75 ? -18.937 4.028 36.504 1.00 21.62 75 GLY D CA 1
ATOM 594 C C . GLY A 1 75 ? -18.091 2.950 37.147 1.00 22.09 75 GLY D C 1
ATOM 595 O O . GLY A 1 75 ? -18.271 2.666 38.343 1.00 27.54 75 GLY D O 1
ATOM 596 N N . MET A 1 76 ? -17.130 2.392 36.429 1.00 17.31 76 MET D N 1
ATOM 597 C CA . MET A 1 76 ? -16.264 1.384 37.007 1.00 17.19 76 MET D CA 1
ATOM 598 C C . MET A 1 76 ? -15.078 2.119 37.552 1.00 16.21 76 MET D C 1
ATOM 599 O O . MET A 1 76 ? -14.640 3.113 36.969 1.00 21.09 76 MET D O 1
ATOM 604 N N . ARG A 1 77 ? -14.431 1.584 38.563 1.00 13.33 77 ARG D N 1
ATOM 605 C CA . ARG A 1 77 ? -13.217 2.164 39.116 1.00 12.30 77 ARG D CA 1
ATOM 606 C C . ARG A 1 77 ? -11.998 1.683 38.385 1.00 11.27 77 ARG D C 1
ATOM 607 O O . ARG A 1 77 ? -12.029 0.619 37.727 1.00 11.24 77 ARG D O 1
ATOM 615 N N . VAL A 1 78 ? -10.961 2.492 38.472 1.00 9.81 78 VAL D N 1
ATOM 616 C CA . VAL A 1 78 ? -9.639 2.154 37.945 1.00 9.45 78 VAL D CA 1
ATOM 617 C C . VAL A 1 78 ? -8.562 2.295 39.004 1.00 8.91 78 VAL D C 1
ATOM 618 O O . VAL A 1 78 ? -8.710 3.080 39.958 1.00 10.31 78 VAL D O 1
ATOM 622 N N . ASN A 1 79 ? -7.494 1.555 38.825 1.00 9.29 79 ASN D N 1
ATOM 623 C CA . ASN A 1 79 ? -6.267 1.777 39.578 1.00 9.02 79 ASN D CA 1
ATOM 624 C C . ASN A 1 79 ? -5.239 2.254 38.632 1.00 9.20 79 ASN D C 1
ATOM 625 O O . ASN A 1 79 ? -5.171 1.805 37.470 1.00 10.19 79 ASN D O 1
ATOM 630 N N . MET A 1 80 ? -4.458 3.277 38.998 1.00 9.47 80 MET D N 1
ATOM 631 C CA . MET A 1 80 ? -3.477 3.864 38.104 1.00 10.59 80 MET D CA 1
ATOM 632 C C . MET A 1 80 ? -2.068 3.879 38.632 1.00 10.62 80 MET D C 1
ATOM 633 O O . MET A 1 80 ? -1.931 3.943 39.908 1.00 12.04 80 MET D O 1
ATOM 638 N N . CYS A 1 81 ? -1.088 3.737 37.811 1.00 8.82 81 CYS D N 1
ATOM 639 C CA . CYS A 1 81 ? 0.328 3.967 38.119 1.00 9.97 81 CYS D CA 1
ATOM 640 C C . CYS A 1 81 ? 0.624 5.236 37.355 1.00 10.24 81 CYS D C 1
ATOM 641 O O . CYS A 1 81 ? 0.672 5.235 36.147 1.00 10.97 81 CYS D O 1
ATOM 644 N N . ALA A 1 82 ? 0.774 6.337 38.086 1.00 11.78 82 ALA D N 1
ATOM 645 C CA . ALA A 1 82 ? 0.862 7.676 37.447 1.00 11.91 82 ALA D CA 1
ATOM 646 C C . ALA A 1 82 ? 2.108 8.422 37.881 1.00 12.25 82 ALA D C 1
ATOM 647 O O . ALA A 1 82 ? 2.414 8.391 39.123 1.00 12.17 82 ALA D O 1
ATOM 649 N N . SER A 1 83 ? 2.807 8.921 36.923 1.00 11.91 83 SER D N 1
ATOM 650 C CA . SER A 1 83 ? 4.073 9.626 37.191 1.00 13.04 83 SER D CA 1
ATOM 651 C C . SER A 1 83 ? 3.776 11.018 37.730 1.00 13.72 83 SER D C 1
ATOM 652 O O . SER A 1 83 ? 2.983 11.749 37.153 1.00 11.48 83 SER D O 1
ATOM 655 N N . PRO A 1 84 ? 4.388 11.418 38.871 1.00 15.24 84 PRO D N 1
ATOM 656 C CA . PRO A 1 84 ? 4.141 12.797 39.424 1.00 14.97 84 PRO D CA 1
ATOM 657 C C . PRO A 1 84 ? 5.064 13.783 38.723 1.00 13.24 84 PRO D C 1
ATOM 658 O O . PRO A 1 84 ? 5.007 14.975 39.211 1.00 15.62 84 PRO D O 1
ATOM 662 N N . ALA A 1 85 ? 5.837 13.442 37.727 1.00 12.67 85 ALA D N 1
ATOM 663 C CA . ALA A 1 85 ? 6.866 14.341 37.109 1.00 15.28 85 ALA D CA 1
ATOM 664 C C . ALA A 1 85 ? 6.174 15.546 36.490 1.00 15.17 85 ALA D C 1
ATOM 665 O O . ALA A 1 85 ? 6.751 16.648 36.553 1.00 15.92 85 ALA D O 1
ATOM 667 N N . SER A 1 86 ? 5.039 15.386 35.856 1.00 13.24 86 SER D N 1
ATOM 668 C CA . SER A 1 86 ? 4.482 16.473 35.015 1.00 14.30 86 SER D CA 1
ATOM 669 C C . SER A 1 86 ? 3.071 16.707 35.466 1.00 12.52 86 SER D C 1
ATOM 670 O O . SER A 1 86 ? 2.490 15.964 36.305 1.00 13.13 86 SER D O 1
ATOM 673 N N . SER A 1 87 ? 2.515 17.816 34.966 1.00 12.30 87 SER D N 1
ATOM 674 C CA . SER A 1 87 ? 1.121 18.153 35.285 1.00 12.24 87 SER D CA 1
ATOM 675 C C . SER A 1 87 ? 0.303 18.396 33.991 1.00 13.35 87 SER D C 1
ATOM 676 O O . SER A 1 87 ? 0.782 19.153 33.172 1.00 14.93 87 SER D O 1
ATOM 679 N N . PRO A 1 88 ? -0.799 17.679 33.774 1.00 12.50 88 PRO D N 1
ATOM 680 C CA . PRO A 1 88 ? -1.331 16.591 34.608 1.00 10.87 88 PRO D CA 1
ATOM 681 C C . PRO A 1 88 ? -0.366 15.340 34.645 1.00 10.58 88 PRO D C 1
ATOM 682 O O . PRO A 1 88 ? 0.452 15.130 33.777 1.00 11.34 88 PRO D O 1
ATOM 686 N N . ASN A 1 89 ? -0.480 14.651 35.763 1.00 10.94 89 ASN D N 1
ATOM 687 C CA . ASN A 1 89 ? 0.286 13.404 35.887 1.00 12.81 89 ASN D CA 1
ATOM 688 C C . ASN A 1 89 ? -0.027 12.408 34.826 1.00 12.30 89 ASN D C 1
ATOM 689 O O . ASN A 1 89 ? -1.221 12.289 34.456 1.00 12.82 89 ASN D O 1
ATOM 694 N N . VAL A 1 90 ? 0.991 11.798 34.279 1.00 11.15 90 VAL D N 1
ATOM 695 C CA . VAL A 1 90 ? 0.856 10.893 33.135 1.00 11.53 90 VAL D CA 1
ATOM 696 C C . VAL A 1 90 ? 0.627 9.448 33.601 1.00 11.99 90 VAL D C 1
ATOM 697 O O . VAL A 1 90 ? 1.328 8.948 34.496 1.00 11.79 90 VAL D O 1
ATOM 701 N N . ILE A 1 91 ? -0.403 8.775 33.108 1.00 9.60 91 ILE D N 1
ATOM 702 C CA . ILE A 1 91 ? -0.705 7.358 33.376 1.00 10.15 91 ILE D CA 1
ATOM 703 C C . ILE A 1 91 ? 0.213 6.464 32.631 1.00 9.74 91 ILE D C 1
ATOM 704 O O . ILE A 1 91 ? 0.210 6.447 31.395 1.00 10.95 91 ILE D O 1
ATOM 709 N N . TRP A 1 92 ? 1.034 5.665 33.394 1.00 8.77 92 TRP D N 1
ATOM 710 C CA . TRP A 1 92 ? 1.942 4.726 32.806 1.00 9.69 92 TRP D CA 1
ATOM 711 C C . TRP A 1 92 ? 1.356 3.296 32.851 1.00 9.49 92 TRP D C 1
ATOM 712 O O . TRP A 1 92 ? 1.867 2.444 32.112 1.00 10.49 92 TRP D O 1
ATOM 723 N N . ALA A 1 93 ? 0.428 3.039 33.735 1.00 8.34 93 ALA D N 1
ATOM 724 C CA . ALA A 1 93 ? -0.325 1.753 33.733 1.00 8.52 93 ALA D CA 1
ATOM 725 C C . ALA A 1 93 ? -1.653 2.044 34.298 1.00 7.67 93 ALA D C 1
ATOM 726 O O . ALA A 1 93 ? -1.859 2.931 35.158 1.00 8.08 93 ALA D O 1
ATOM 728 N N . ILE A 1 94 ? -2.634 1.234 33.897 1.00 8.49 94 ILE D N 1
ATOM 729 C CA . ILE A 1 94 ? -3.976 1.390 34.394 1.00 7.92 94 ILE D CA 1
ATOM 730 C C . ILE A 1 94 ? -4.661 0.018 34.491 1.00 8.79 94 ILE D C 1
ATOM 731 O O . ILE A 1 94 ? -4.441 -0.828 33.588 1.00 9.47 94 ILE D O 1
ATOM 736 N N . GLU A 1 95 ? -5.485 -0.199 35.492 1.00 9.49 95 GLU D N 1
ATOM 737 C CA . GLU A 1 95 ? -6.219 -1.443 35.727 1.00 9.41 95 GLU D CA 1
ATOM 738 C C . GLU A 1 95 ? -7.623 -1.088 35.865 1.00 9.83 95 GLU D C 1
ATOM 739 O O . GLU A 1 95 ? -8.050 -0.343 36.761 1.00 10.37 95 GLU D O 1
ATOM 745 N N . LEU A 1 96 ? -8.423 -1.622 34.909 1.00 9.45 96 LEU D N 1
ATOM 746 C CA . LEU A 1 96 ? -9.871 -1.527 35.030 1.00 9.71 96 LEU D CA 1
ATOM 747 C C . LEU A 1 96 ? -10.472 -2.574 35.937 1.00 9.05 96 LEU D C 1
ATOM 748 O O . LEU A 1 96 ? -10.066 -3.739 35.793 1.00 10.63 96 LEU D O 1
ATOM 753 N N . GLU A 1 97 ? -11.323 -2.198 36.847 1.00 9.62 97 GLU D N 1
ATOM 754 C CA . GLU A 1 97 ? -11.938 -3.177 37.768 1.00 12.11 97 GLU D CA 1
ATOM 755 C C . GLU A 1 97 ? -13.357 -3.349 37.487 1.00 14.95 97 GLU D C 1
ATOM 756 O O . GLU A 1 97 ? -14.160 -2.336 37.445 1.00 16.48 97 GLU D O 1
ATOM 762 N N . ALA A 1 98 ? -13.840 -4.603 37.428 1.00 14.81 98 ALA D N 1
ATOM 763 C CA . ALA A 1 98 ? -15.252 -4.829 37.212 1.00 18.65 98 ALA D CA 1
ATOM 764 C C . ALA A 1 98 ? -15.780 -4.751 38.635 1.00 25.46 98 ALA D C 1
ATOM 765 O O . ALA A 1 98 ? -16.922 -4.458 38.820 1.00 35.73 98 ALA D O 1
ATOM 767 N N . GLY B 1 1 ? -18.167 -24.635 29.470 1.00 24.51 1 GLY E N 1
ATOM 768 C CA . GLY B 1 1 ? -16.800 -25.244 29.441 1.00 25.54 1 GLY E CA 1
ATOM 769 C C . GLY B 1 1 ? -16.267 -25.102 28.002 1.00 18.53 1 GLY E C 1
ATOM 770 O O . GLY B 1 1 ? -17.023 -24.648 27.100 1.00 23.21 1 GLY E O 1
ATOM 771 N N . ALA B 1 2 ? -15.008 -25.414 27.792 1.00 18.38 2 ALA E N 1
ATOM 772 C CA . ALA B 1 2 ? -14.370 -25.235 26.469 1.00 15.58 2 ALA E CA 1
ATOM 773 C C . ALA B 1 2 ? -15.155 -26.027 25.429 1.00 14.58 2 ALA E C 1
ATOM 774 O O . ALA B 1 2 ? -15.578 -27.205 25.673 1.00 15.00 2 ALA E O 1
ATOM 776 N N . SER B 1 3 ? -15.410 -25.414 24.277 1.00 12.11 3 SER E N 1
ATOM 777 C CA . SER B 1 3 ? -15.917 -26.243 23.189 1.00 12.02 3 SER E CA 1
ATOM 778 C C . SER B 1 3 ? -14.909 -27.383 22.923 1.00 12.87 3 SER E C 1
ATOM 779 O O . SER B 1 3 ? -13.687 -27.278 23.121 1.00 10.76 3 SER E O 1
ATOM 782 N N . GLN B 1 4 ? -15.365 -28.486 22.315 1.00 11.74 4 GLN E N 1
ATOM 783 C CA . GLN B 1 4 ? -14.477 -29.537 21.927 1.00 12.07 4 GLN E CA 1
ATOM 784 C C . GLN B 1 4 ? -13.440 -29.057 20.948 1.00 11.12 4 GLN E C 1
ATOM 785 O O . GLN B 1 4 ? -12.317 -29.442 21.037 1.00 11.44 4 GLN E O 1
ATOM 791 N N . PHE B 1 5 ? -13.848 -28.189 20.032 1.00 10.50 5 PHE E N 1
ATOM 792 C CA . PHE B 1 5 ? -12.938 -27.605 19.089 1.00 9.81 5 PHE E CA 1
ATOM 793 C C . PHE B 1 5 ? -11.754 -26.891 19.822 1.00 9.24 5 PHE E C 1
ATOM 794 O O . PHE B 1 5 ? -10.608 -27.085 19.444 1.00 9.62 5 PHE E O 1
ATOM 802 N N . PHE B 1 6 ? -12.121 -26.031 20.783 1.00 9.57 6 PHE E N 1
ATOM 803 C CA . PHE B 1 6 ? -11.086 -25.264 21.496 1.00 9.41 6 PHE E CA 1
ATOM 804 C C . PHE B 1 6 ? -10.167 -26.235 22.299 1.00 10.04 6 PHE E C 1
ATOM 805 O O . PHE B 1 6 ? -8.969 -26.081 22.231 1.00 10.43 6 PHE E O 1
ATOM 813 N N A LYS B 1 7 ? -10.762 -27.263 22.889 0.50 10.56 7 LYS E N 1
ATOM 814 N N B LYS B 1 7 ? -10.748 -27.278 22.900 0.50 10.27 7 LYS E N 1
ATOM 815 C CA A LYS B 1 7 ? -9.997 -28.251 23.645 0.50 11.63 7 LYS E CA 1
ATOM 816 C CA B LYS B 1 7 ? -9.949 -28.283 23.644 0.50 11.08 7 LYS E CA 1
ATOM 817 C C A LYS B 1 7 ? -9.048 -29.012 22.729 0.50 11.77 7 LYS E C 1
ATOM 818 C C B LYS B 1 7 ? -9.006 -29.004 22.701 0.50 11.41 7 LYS E C 1
ATOM 819 O O A LYS B 1 7 ? -7.880 -29.194 23.045 0.50 12.24 7 LYS E O 1
ATOM 820 O O B LYS B 1 7 ? -7.815 -29.172 22.965 0.50 11.67 7 LYS E O 1
ATOM 831 N N . ASP B 1 8 ? -9.535 -29.425 21.548 1.00 10.19 8 ASP E N 1
ATOM 832 C CA . ASP B 1 8 ? -8.707 -30.152 20.608 1.00 11.42 8 ASP E CA 1
ATOM 833 C C . ASP B 1 8 ? -7.573 -29.299 20.148 1.00 11.51 8 ASP E C 1
ATOM 834 O O . ASP B 1 8 ? -6.427 -29.736 20.027 1.00 11.82 8 ASP E O 1
ATOM 839 N N . ASN B 1 9 ? -7.830 -27.999 19.832 1.00 11.83 9 ASN E N 1
ATOM 840 C CA . ASN B 1 9 ? -6.777 -27.091 19.424 1.00 11.38 9 ASN E CA 1
ATOM 841 C C . ASN B 1 9 ? -5.718 -26.911 20.491 1.00 10.10 9 ASN E C 1
ATOM 842 O O . ASN B 1 9 ? -4.548 -26.956 20.132 1.00 11.65 9 ASN E O 1
ATOM 847 N N . CYS B 1 10 ? -6.150 -26.794 21.755 1.00 11.08 10 CYS E N 1
ATOM 848 C CA . CYS B 1 10 ? -5.152 -26.598 22.828 1.00 12.56 10 CYS E CA 1
ATOM 849 C C . CYS B 1 10 ? -4.294 -27.829 23.004 1.00 13.53 10 CYS E C 1
ATOM 850 O O . CYS B 1 10 ? -3.091 -27.723 23.185 1.00 13.07 10 CYS E O 1
ATOM 853 N N . ASN B 1 11 ? -4.947 -29.003 22.859 1.00 13.08 11 ASN E N 1
ATOM 854 C CA . ASN B 1 11 ? -4.134 -30.251 22.910 1.00 13.30 11 ASN E CA 1
ATOM 855 C C . ASN B 1 11 ? -3.115 -30.427 21.806 1.00 16.20 11 ASN E C 1
ATOM 856 O O . ASN B 1 11 ? -2.245 -31.323 22.003 1.00 20.26 11 ASN E O 1
ATOM 861 N N A ARG B 1 12 ? -3.170 -29.735 20.734 0.00 9.67 12 ARG E N 1
ATOM 862 N N B ARG B 1 12 ? -3.170 -29.742 20.707 0.50 11.00 12 ARG E N 1
ATOM 863 C CA A ARG B 1 12 ? -2.128 -29.848 19.736 0.00 11.08 12 ARG E CA 1
ATOM 864 C CA B ARG B 1 12 ? -2.127 -29.816 19.674 0.50 12.33 12 ARG E CA 1
ATOM 865 C C A ARG B 1 12 ? -1.095 -28.735 19.922 0.00 12.31 12 ARG E C 1
ATOM 866 C C B ARG B 1 12 ? -0.917 -28.931 20.007 0.50 12.83 12 ARG E C 1
ATOM 867 O O A ARG B 1 12 ? -0.409 -28.319 18.981 0.00 14.17 12 ARG E O 1
ATOM 868 O O B ARG B 1 12 ? 0.049 -28.808 19.232 0.50 13.92 12 ARG E O 1
ATOM 883 N N . THR B 1 13 ? -0.987 -28.265 21.159 1.00 15.66 13 THR E N 1
ATOM 884 C CA . THR B 1 13 ? 0.062 -27.308 21.521 1.00 15.76 13 THR E CA 1
ATOM 885 C C . THR B 1 13 ? 0.675 -27.663 22.898 1.00 15.05 13 THR E C 1
ATOM 886 O O . THR B 1 13 ? 0.123 -28.439 23.656 1.00 16.46 13 THR E O 1
ATOM 890 N N . THR B 1 14 ? 1.734 -26.929 23.249 1.00 15.91 14 THR E N 1
ATOM 891 C CA . THR B 1 14 ? 2.400 -27.137 24.564 1.00 18.96 14 THR E CA 1
ATOM 892 C C . THR B 1 14 ? 1.670 -26.403 25.693 1.00 18.59 14 THR E C 1
ATOM 893 O O . THR B 1 14 ? 2.067 -26.484 26.828 1.00 21.26 14 THR E O 1
ATOM 897 N N . ALA B 1 15 ? 0.667 -25.582 25.356 1.00 16.12 15 ALA E N 1
ATOM 898 C CA . ALA B 1 15 ? 0.027 -24.724 26.346 1.00 17.46 15 ALA E CA 1
ATOM 899 C C . ALA B 1 15 ? -1.042 -25.518 27.066 1.00 16.04 15 ALA E C 1
ATOM 900 O O . ALA B 1 15 ? -1.471 -26.629 26.601 1.00 18.52 15 ALA E O 1
ATOM 902 N N . SER B 1 16 ? -1.538 -24.967 28.168 1.00 13.78 16 SER E N 1
ATOM 903 C CA . SER B 1 16 ? -2.506 -25.592 29.073 1.00 14.94 16 SER E CA 1
ATOM 904 C C . SER B 1 16 ? -3.893 -25.012 28.880 1.00 13.80 16 SER E C 1
ATOM 905 O O . SER B 1 16 ? -4.062 -23.795 28.840 1.00 11.63 16 SER E O 1
ATOM 908 N N . LEU B 1 17 ? -4.907 -25.867 29.005 1.00 11.91 17 LEU E N 1
ATOM 909 C CA . LEU B 1 17 ? -6.311 -25.475 28.958 1.00 11.90 17 LEU E CA 1
ATOM 910 C C . LEU B 1 17 ? -6.742 -25.072 30.307 1.00 12.45 17 LEU E C 1
ATOM 911 O O . LEU B 1 17 ? -6.656 -25.837 31.279 1.00 15.04 17 LEU E O 1
ATOM 916 N N . VAL B 1 18 ? -7.249 -23.830 30.432 1.00 11.61 18 VAL E N 1
ATOM 917 C CA . VAL B 1 18 ? -7.809 -23.317 31.667 1.00 12.93 18 VAL E CA 1
ATOM 918 C C . VAL B 1 18 ? -9.287 -22.948 31.391 1.00 11.96 18 VAL E C 1
ATOM 919 O O . VAL B 1 18 ? -9.538 -22.070 30.523 1.00 13.19 18 VAL E O 1
ATOM 923 N N . GLU B 1 19 ? -10.271 -23.557 32.054 1.00 13.34 19 GLU E N 1
ATOM 924 C CA . GLU B 1 19 ? -11.658 -23.365 31.680 1.00 14.06 19 GLU E CA 1
ATOM 925 C C . GLU B 1 19 ? -12.431 -22.569 32.648 1.00 11.91 19 GLU E C 1
ATOM 926 O O . GLU B 1 19 ? -12.136 -22.603 33.904 1.00 13.61 19 GLU E O 1
ATOM 932 N N . GLY B 1 20 ? -13.362 -21.765 32.186 1.00 10.96 20 GLY E N 1
ATOM 933 C CA . GLY B 1 20 ? -14.307 -21.093 33.049 1.00 11.84 20 GLY E CA 1
ATOM 934 C C . GLY B 1 20 ? -13.722 -19.986 33.911 1.00 12.95 20 GLY E C 1
ATOM 935 O O . GLY B 1 20 ? -14.265 -19.734 34.985 1.00 14.87 20 GLY E O 1
ATOM 936 N N . VAL B 1 21 ? -12.746 -19.249 33.440 1.00 12.69 21 VAL E N 1
ATOM 937 C CA . VAL B 1 21 ? -12.129 -18.189 34.212 1.00 12.09 21 VAL E CA 1
ATOM 938 C C . VAL B 1 21 ? -13.007 -16.989 34.225 1.00 11.41 21 VAL E C 1
ATOM 939 O O . VAL B 1 21 ? -13.546 -16.576 33.186 1.00 11.44 21 VAL E O 1
ATOM 943 N N . GLU B 1 22 ? -13.202 -16.353 35.392 1.00 13.17 22 GLU E N 1
ATOM 944 C CA . GLU B 1 22 ? -13.938 -15.147 35.573 1.00 11.88 22 GLU E CA 1
ATOM 945 C C . GLU B 1 22 ? -12.895 -13.994 35.710 1.00 12.02 22 GLU E C 1
ATOM 946 O O . GLU B 1 22 ? -12.329 -13.787 36.761 1.00 12.60 22 GLU E O 1
ATOM 952 N N . LEU B 1 23 ? -12.738 -13.262 34.631 1.00 11.51 23 LEU E N 1
ATOM 953 C CA . LEU B 1 23 ? -11.852 -12.105 34.602 1.00 10.30 23 LEU E CA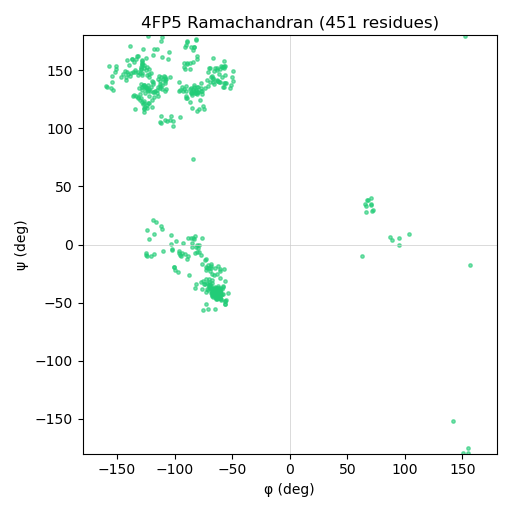 1
ATOM 954 C C . LEU B 1 23 ? -12.532 -10.932 35.161 1.00 10.08 23 LEU E C 1
ATOM 955 O O . LEU B 1 23 ? -13.661 -10.609 34.781 1.00 12.68 23 LEU E O 1
ATOM 960 N N . THR B 1 24 ? -11.849 -10.237 36.095 1.00 9.47 24 THR E N 1
ATOM 961 C CA . THR B 1 24 ? -12.402 -9.063 36.745 1.00 9.13 24 THR E CA 1
ATOM 962 C C . THR B 1 24 ? -11.512 -7.841 36.606 1.00 9.36 24 THR E C 1
ATOM 963 O O . THR B 1 24 ? -11.961 -6.744 36.989 1.00 11.02 24 THR E O 1
ATOM 967 N N . LYS B 1 25 ? -10.285 -7.956 36.110 1.00 8.43 25 LYS E N 1
ATOM 968 C CA . LYS B 1 25 ? -9.479 -6.721 35.932 1.00 9.11 25 LYS E CA 1
ATOM 969 C C . LYS B 1 25 ? -8.773 -6.871 34.568 1.00 8.37 25 LYS E C 1
ATOM 970 O O . LYS B 1 25 ? -8.381 -7.974 34.133 1.00 9.18 25 LYS E O 1
ATOM 976 N N . TYR B 1 26 ? -8.573 -5.707 33.912 1.00 8.63 26 TYR E N 1
ATOM 977 C CA . TYR B 1 26 ? -7.865 -5.587 32.667 1.00 8.66 26 TYR E CA 1
ATOM 978 C C . TYR B 1 26 ? -6.815 -4.506 32.789 1.00 7.91 26 TYR E C 1
ATOM 979 O O . TYR B 1 26 ? -7.143 -3.394 33.223 1.00 8.43 26 TYR E O 1
ATOM 988 N N . ILE B 1 27 ? -5.585 -4.895 32.463 1.00 8.00 27 ILE E N 1
ATOM 989 C CA . ILE B 1 27 ? -4.393 -3.977 32.724 1.00 8.28 27 ILE E CA 1
ATOM 990 C C . ILE B 1 27 ? -3.715 -3.648 31.436 1.00 8.23 27 ILE E C 1
ATOM 991 O O . ILE B 1 27 ? -3.403 -4.544 30.626 1.00 7.77 27 ILE E O 1
ATOM 996 N N . SER B 1 28 ? -3.454 -2.343 31.212 1.00 7.76 28 SER E N 1
ATOM 997 C CA . SER B 1 28 ? -2.490 -1.916 30.193 1.00 7.51 28 SER E CA 1
ATOM 998 C C . SER B 1 28 ? -1.319 -1.217 30.890 1.00 7.46 28 SER E C 1
ATOM 999 O O . SER B 1 28 ? -1.549 -0.331 31.705 1.00 9.01 28 SER E O 1
ATOM 1002 N N . ASP B 1 29 ? -0.120 -1.640 30.523 1.00 8.12 29 ASP E N 1
ATOM 1003 C CA . ASP B 1 29 ? 1.087 -1.149 31.247 1.00 9.55 29 ASP E CA 1
ATOM 1004 C C . ASP B 1 29 ? 2.130 -0.825 30.182 1.00 10.73 29 ASP E C 1
ATOM 1005 O O . ASP B 1 29 ? 2.448 -1.654 29.326 1.00 10.23 29 ASP E O 1
ATOM 1010 N N . ILE B 1 30 ? 2.702 0.396 30.200 1.00 10.88 30 ILE E N 1
ATOM 1011 C CA . ILE B 1 30 ? 3.839 0.731 29.329 1.00 12.37 30 ILE E CA 1
ATOM 1012 C C . ILE B 1 30 ? 5.164 0.926 30.075 1.00 13.05 30 ILE E C 1
ATOM 1013 O O . ILE B 1 30 ? 6.156 1.417 29.461 1.00 16.42 30 ILE E O 1
ATOM 1018 N N . ASN B 1 31 ? 5.197 0.518 31.312 1.00 13.08 31 ASN E N 1
ATOM 1019 C CA . ASN B 1 31 ? 6.502 0.634 32.036 1.00 14.48 31 ASN E CA 1
ATOM 1020 C C . ASN B 1 31 ? 7.558 -0.319 31.553 1.00 13.98 31 ASN E C 1
ATOM 1021 O O . ASN B 1 31 ? 7.273 -1.439 31.057 1.00 15.85 31 ASN E O 1
ATOM 1026 N N . ASN B 1 32 ? 8.855 0.051 31.690 1.00 18.65 32 ASN E N 1
ATOM 1027 C CA . ASN B 1 32 ? 9.961 -0.884 31.363 1.00 19.79 32 ASN E CA 1
ATOM 1028 C C . ASN B 1 32 ? 9.886 -2.211 32.125 1.00 18.52 32 ASN E C 1
ATOM 1029 O O . ASN B 1 32 ? 9.527 -2.248 33.286 1.00 22.16 32 ASN E O 1
ATOM 1034 N N . ASN B 1 33 ? 10.180 -3.305 31.442 1.00 21.99 33 ASN E N 1
ATOM 1035 C CA . ASN B 1 33 ? 10.134 -4.646 32.009 1.00 26.43 33 ASN E CA 1
ATOM 1036 C C . ASN B 1 33 ? 8.824 -5.116 32.461 1.00 22.97 33 ASN E C 1
ATOM 1037 O O . ASN B 1 33 ? 8.760 -6.277 32.830 1.00 27.50 33 ASN E O 1
ATOM 1042 N N . THR B 1 34 ? 7.767 -4.304 32.543 1.00 16.10 34 THR E N 1
ATOM 1043 C CA . THR B 1 34 ? 6.455 -4.931 32.800 1.00 14.76 34 THR E CA 1
ATOM 1044 C C . THR B 1 34 ? 5.439 -4.567 31.719 1.00 12.47 34 THR E C 1
ATOM 1045 O O . THR B 1 34 ? 4.253 -4.917 31.866 1.00 13.99 34 THR E O 1
ATOM 1049 N N . ASP B 1 35 ? 5.871 -3.995 30.632 1.00 12.94 35 ASP E N 1
ATOM 1050 C CA . ASP B 1 35 ? 4.901 -3.544 29.565 1.00 12.11 35 ASP E CA 1
ATOM 1051 C C . ASP B 1 35 ? 4.118 -4.710 29.013 1.00 12.11 35 ASP E C 1
ATOM 1052 O O . ASP B 1 35 ? 4.650 -5.837 28.836 1.00 14.35 35 ASP E O 1
ATOM 1057 N N . GLY B 1 36 ? 2.842 -4.450 28.789 1.00 10.07 36 GLY E N 1
ATOM 1058 C CA . GLY B 1 36 ? 2.003 -5.488 28.175 1.00 10.63 36 GLY E CA 1
ATOM 1059 C C . GLY B 1 36 ? 0.562 -5.255 28.570 1.00 8.27 36 GLY E C 1
ATOM 1060 O O . GLY B 1 36 ? 0.172 -4.272 29.224 1.00 8.26 36 GLY E O 1
ATOM 1061 N N . MET B 1 37 ? -0.278 -6.163 28.068 1.00 8.26 37 MET E N 1
ATOM 1062 C CA . MET B 1 37 ? -1.656 -6.284 28.403 1.00 7.99 37 MET E CA 1
ATOM 1063 C C . MET B 1 37 ? -1.888 -7.526 29.239 1.00 7.10 37 MET E C 1
ATOM 1064 O O . MET B 1 37 ? -1.407 -8.634 28.880 1.00 8.65 37 MET E O 1
ATOM 1069 N N . TYR B 1 38 ? -2.597 -7.349 30.296 1.00 7.25 38 TYR E N 1
ATOM 1070 C CA . TYR B 1 38 ? -2.829 -8.492 31.212 1.00 7.25 38 TYR E CA 1
ATOM 1071 C C . TYR B 1 38 ? -4.217 -8.558 31.676 1.00 7.20 38 TYR E C 1
ATOM 1072 O O . TYR B 1 38 ? -4.976 -7.579 31.635 1.00 8.35 38 TYR E O 1
ATOM 1081 N N . VAL B 1 39 ? -4.666 -9.718 32.150 1.00 8.24 39 VAL E N 1
ATOM 1082 C CA . VAL B 1 39 ? -5.986 -9.876 32.717 1.00 8.92 39 VAL E CA 1
ATOM 1083 C C . VAL B 1 39 ? -5.830 -10.565 34.116 1.00 8.52 39 VAL E C 1
ATOM 1084 O O . VAL B 1 39 ? -4.839 -11.351 34.254 1.00 9.33 39 VAL E O 1
ATOM 1088 N N . VAL B 1 40 ? -6.732 -10.285 34.996 1.00 8.66 40 VAL E N 1
ATOM 1089 C CA . VAL B 1 40 ? -6.702 -10.836 36.402 1.00 9.08 40 VAL E CA 1
ATOM 1090 C C . VAL B 1 40 ? -8.071 -11.452 36.648 1.00 8.94 40 VAL E C 1
ATOM 1091 O O . VAL B 1 40 ? -9.091 -10.846 36.368 1.00 8.79 40 VAL E O 1
ATOM 1095 N N . SER B 1 41 ? -8.022 -12.674 37.200 1.00 8.68 41 SER E N 1
ATOM 1096 C CA . SER B 1 41 ? -9.254 -13.296 37.557 1.00 10.24 41 SER E CA 1
ATOM 1097 C C . SER B 1 41 ? -9.794 -12.863 38.931 1.00 11.40 41 SER E C 1
ATOM 1098 O O . SER B 1 41 ? -9.069 -12.185 39.687 1.00 10.88 41 SER E O 1
ATOM 1101 N N . SER B 1 42 ? -11.025 -13.247 39.206 1.00 11.87 42 SER E N 1
ATOM 1102 C CA . SER B 1 42 ? -11.706 -12.859 40.449 1.00 15.00 42 SER E CA 1
ATOM 1103 C C . SER B 1 42 ? -10.961 -13.356 41.702 1.00 17.11 42 SER E C 1
ATOM 1104 O O . SER B 1 42 ? -11.080 -12.776 42.748 1.00 19.31 42 SER E O 1
ATOM 1107 N N . THR B 1 43 ? -10.124 -14.371 41.545 1.00 15.92 43 THR E N 1
ATOM 1108 C CA . THR B 1 43 ? -9.254 -14.886 42.685 1.00 14.97 43 THR E CA 1
ATOM 1109 C C . THR B 1 43 ? -7.815 -14.511 42.668 1.00 15.88 43 THR E C 1
ATOM 1110 O O . THR B 1 43 ? -7.012 -14.870 43.550 1.00 17.73 43 THR E O 1
ATOM 1114 N N . GLY B 1 44 ? -7.400 -13.752 41.657 1.00 14.25 44 GLY E N 1
ATOM 1115 C CA . GLY B 1 44 ? -6.136 -13.153 41.577 1.00 13.93 44 GLY E CA 1
ATOM 1116 C C . GLY B 1 44 ? -5.094 -13.766 40.648 1.00 12.21 44 GLY E C 1
ATOM 1117 O O . GLY B 1 44 ? -3.959 -13.302 40.597 1.00 13.54 44 GLY E O 1
ATOM 1118 N N . GLY B 1 45 ? -5.587 -14.743 39.835 1.00 12.64 45 GLY E N 1
ATOM 1119 C CA . GLY B 1 45 ? -4.714 -15.299 38.793 1.00 11.80 45 GLY E CA 1
ATOM 1120 C C . GLY B 1 45 ? -4.399 -14.267 37.711 1.00 9.20 45 GLY E C 1
ATOM 1121 O O . GLY B 1 45 ? -5.259 -13.422 37.455 1.00 11.13 45 GLY E O 1
ATOM 1122 N N . VAL B 1 46 ? -3.249 -14.254 37.130 1.00 10.20 46 VAL E N 1
ATOM 1123 C CA . VAL B 1 46 ? -2.844 -13.215 36.159 1.00 9.96 46 VAL E CA 1
ATOM 1124 C C . VAL B 1 46 ? -2.342 -13.901 34.955 1.00 10.07 46 VAL E C 1
ATOM 1125 O O . VAL B 1 46 ? -1.581 -14.898 35.014 1.00 10.56 46 VAL E O 1
ATOM 1129 N N . TRP B 1 47 ? -2.713 -13.385 33.752 1.00 8.21 47 TRP E N 1
ATOM 1130 C CA . TRP B 1 47 ? -2.213 -13.830 32.463 1.00 8.76 47 TRP E CA 1
ATOM 1131 C C . TRP B 1 47 ? -1.856 -12.670 31.596 1.00 8.01 47 TRP E C 1
ATOM 1132 O O . TRP B 1 47 ? -2.476 -11.573 31.736 1.00 8.71 47 TRP E O 1
ATOM 1143 N N . ARG B 1 48 ? -0.857 -12.863 30.746 1.00 9.07 48 ARG E N 1
ATOM 1144 C CA . ARG B 1 48 ? -0.508 -11.861 29.753 1.00 8.62 48 ARG E CA 1
ATOM 1145 C C . ARG B 1 48 ? -1.178 -12.194 28.431 1.00 8.38 48 ARG E C 1
ATOM 1146 O O . ARG B 1 48 ? -1.134 -13.372 28.006 1.00 9.98 48 ARG E O 1
ATOM 1154 N N . ILE B 1 49 ? -1.685 -11.222 27.705 1.00 7.97 49 ILE E N 1
ATOM 1155 C CA . ILE B 1 49 ? -2.226 -11.391 26.342 1.00 8.72 49 ILE E CA 1
ATOM 1156 C C . ILE B 1 49 ? -1.074 -11.426 25.380 1.00 9.30 49 ILE E C 1
ATOM 1157 O O . ILE B 1 49 ? -0.165 -10.617 25.442 1.00 10.39 49 ILE E O 1
ATOM 1162 N N . SER B 1 50 ? -1.111 -12.370 24.414 1.00 8.97 50 SER E N 1
ATOM 1163 C CA . SER B 1 50 ? -0.171 -12.352 23.291 1.00 10.17 50 SER E CA 1
ATOM 1164 C C . SER B 1 50 ? -0.077 -11.013 22.619 1.00 10.33 50 SER E C 1
ATOM 1165 O O . SER B 1 50 ? -1.057 -10.302 22.469 1.00 10.11 50 SER E O 1
ATOM 1168 N N . ARG B 1 51 ? 1.095 -10.736 22.083 1.00 13.04 51 ARG E N 1
ATOM 1169 C CA . ARG B 1 51 ? 1.281 -9.532 21.250 1.00 14.90 51 ARG E CA 1
ATOM 1170 C C . ARG B 1 51 ? 1.947 -9.966 19.946 1.00 11.21 51 ARG E C 1
ATOM 1171 O O . ARG B 1 51 ? 2.648 -10.952 19.904 1.00 13.05 51 ARG E O 1
ATOM 1179 N N . ALA B 1 52 ? 1.692 -9.217 18.931 1.00 11.58 52 ALA E N 1
ATOM 1180 C CA . ALA B 1 52 ? 2.246 -9.499 17.599 1.00 12.10 52 ALA E CA 1
ATOM 1181 C C . ALA B 1 52 ? 2.354 -8.237 16.770 1.00 12.93 52 ALA E C 1
ATOM 1182 O O . ALA B 1 52 ? 1.423 -7.442 16.766 1.00 13.49 52 ALA E O 1
ATOM 1184 N N . LYS B 1 53 ? 3.443 -8.108 16.017 1.00 15.50 53 LYS E N 1
ATOM 1185 C CA . LYS B 1 53 ? 3.664 -6.909 15.237 1.00 17.45 53 LYS E CA 1
ATOM 1186 C C . LYS B 1 53 ? 2.936 -6.881 13.908 1.00 17.13 53 LYS E C 1
ATOM 1187 O O . LYS B 1 53 ? 2.383 -5.844 13.542 1.00 20.87 53 LYS E O 1
ATOM 1193 N N . ASP B 1 54 ? 2.861 -8.038 13.246 1.00 15.04 54 ASP E N 1
ATOM 1194 C CA . ASP B 1 54 ? 2.440 -8.012 11.838 1.00 15.82 54 ASP E CA 1
ATOM 1195 C C . ASP B 1 54 ? 1.183 -8.789 11.579 1.00 12.32 54 ASP E C 1
ATOM 1196 O O . ASP B 1 54 ? 0.799 -9.614 12.390 1.00 11.34 54 ASP E O 1
ATOM 1201 N N . TYR B 1 55 ? 0.588 -8.503 10.412 1.00 11.82 55 TYR E N 1
ATOM 1202 C CA . TYR B 1 55 ? -0.498 -9.388 9.918 1.00 10.03 55 TYR E CA 1
ATOM 1203 C C . TYR B 1 55 ? -0.014 -10.779 9.557 1.00 11.45 55 TYR E C 1
ATOM 1204 O O . TYR B 1 55 ? 1.130 -10.879 9.014 1.00 12.72 55 TYR E O 1
ATOM 1213 N N . PRO B 1 56 ? -0.733 -11.884 9.850 1.00 10.16 56 PRO E N 1
ATOM 1214 C CA . PRO B 1 56 ? -2.081 -11.937 10.412 1.00 10.40 56 PRO E CA 1
ATOM 1215 C C . PRO B 1 56 ? -2.169 -11.954 11.926 1.00 9.91 56 PRO E C 1
ATOM 1216 O O . PRO B 1 56 ? -3.230 -11.750 12.456 1.00 9.69 56 PRO E O 1
ATOM 1220 N N . ASP B 1 57 ? -1.056 -12.171 12.598 1.00 10.29 57 ASP E N 1
ATOM 1221 C CA . ASP B 1 57 ? -1.162 -12.437 14.052 1.00 10.65 57 ASP E CA 1
ATOM 1222 C C . ASP B 1 57 ? -1.643 -11.204 14.775 1.00 9.46 57 ASP E C 1
ATOM 1223 O O . ASP B 1 57 ? -2.294 -11.410 15.795 1.00 10.35 57 ASP E O 1
ATOM 1228 N N . ASN B 1 58 ? -1.369 -9.989 14.335 1.00 9.02 58 ASN E N 1
ATOM 1229 C CA . ASN B 1 58 ? -1.850 -8.807 15.055 1.00 9.87 58 ASN E CA 1
ATOM 1230 C C . ASN B 1 58 ? -3.379 -8.648 14.971 1.00 11.17 58 ASN E C 1
ATOM 1231 O O . ASN B 1 58 ? -3.933 -7.975 15.810 1.00 11.45 58 ASN E O 1
ATOM 1236 N N . VAL B 1 59 ? -4.052 -9.299 14.009 1.00 10.28 59 VAL E N 1
ATOM 1237 C CA . VAL B 1 59 ? -5.536 -9.356 13.998 1.00 11.06 59 VAL E CA 1
ATOM 1238 C C . VAL B 1 59 ? -5.964 -10.287 15.112 1.00 8.75 59 VAL E C 1
ATOM 1239 O O . VAL B 1 59 ? -6.907 -9.970 15.867 1.00 9.11 59 VAL E O 1
ATOM 1243 N N . MET B 1 60 ? -5.274 -11.410 15.319 1.00 8.68 60 MET E N 1
ATOM 1244 C CA . MET B 1 60 ? -5.653 -12.325 16.360 1.00 9.23 60 MET E CA 1
ATOM 1245 C C . MET B 1 60 ? -5.405 -11.770 17.723 1.00 8.90 60 MET E C 1
ATOM 1246 O O . MET B 1 60 ? -6.294 -11.890 18.597 1.00 8.82 60 MET E O 1
ATOM 1251 N N . THR B 1 61 ? -4.324 -11.031 17.913 1.00 8.71 61 THR E N 1
ATOM 1252 C CA . THR B 1 61 ? -4.074 -10.500 19.265 1.00 8.86 61 THR E CA 1
ATOM 1253 C C . THR B 1 61 ? -5.032 -9.335 19.544 1.00 7.24 61 THR E C 1
ATOM 1254 O O . THR B 1 61 ? -5.515 -9.194 20.662 1.00 8.01 61 THR E O 1
ATOM 1258 N N . ALA B 1 62 ? -5.384 -8.530 18.522 1.00 7.38 62 ALA E N 1
ATOM 1259 C CA . ALA B 1 62 ? -6.427 -7.491 18.714 1.00 7.20 62 ALA E CA 1
ATOM 1260 C C . ALA B 1 62 ? -7.749 -8.109 19.176 1.00 7.36 62 ALA E C 1
ATOM 1261 O O . ALA B 1 62 ? -8.405 -7.552 20.068 1.00 8.29 62 ALA E O 1
ATOM 1263 N N A GLU B 1 63 ? -8.154 -9.264 18.619 0.50 6.74 63 GLU E N 1
ATOM 1264 N N B GLU B 1 63 ? -8.086 -9.253 18.574 0.50 8.01 63 GLU E N 1
ATOM 1265 C CA A GLU B 1 63 ? -9.410 -9.855 19.038 0.50 6.92 63 GLU E CA 1
ATOM 1266 C CA B GLU B 1 63 ? -9.303 -9.880 18.903 0.50 9.22 63 GLU E CA 1
ATOM 1267 C C A GLU B 1 63 ? -9.305 -10.470 20.440 0.50 7.13 63 GLU E C 1
ATOM 1268 C C B GLU B 1 63 ? -9.175 -10.504 20.263 0.50 8.60 63 GLU E C 1
ATOM 1269 O O A GLU B 1 63 ? -10.294 -10.453 21.153 0.50 7.73 63 GLU E O 1
ATOM 1270 O O B GLU B 1 63 ? -10.117 -10.454 21.040 0.50 8.87 63 GLU E O 1
ATOM 1281 N N A MET B 1 64 ? -8.130 -10.951 20.852 0.50 6.86 64 MET E N 1
ATOM 1282 N N B MET B 1 64 ? -8.003 -11.010 20.617 0.50 7.73 64 MET E N 1
ATOM 1283 C CA A MET B 1 64 ? -7.990 -11.402 22.242 0.50 7.36 64 MET E CA 1
ATOM 1284 C CA B MET B 1 64 ? -7.881 -11.493 21.981 0.50 8.11 64 MET E CA 1
ATOM 1285 C C A MET B 1 64 ? -8.201 -10.243 23.178 0.50 6.60 64 MET E C 1
ATOM 1286 C C B MET B 1 64 ? -8.094 -10.395 23.049 0.50 7.09 64 MET E C 1
ATOM 1287 O O A MET B 1 64 ? -8.869 -10.308 24.230 0.50 6.71 64 MET E O 1
ATOM 1288 O O B MET B 1 64 ? -8.710 -10.734 24.093 0.50 7.49 64 MET E O 1
ATOM 1297 N N . ARG B 1 65 ? -7.622 -9.139 22.797 1.00 7.84 65 ARG E N 1
ATOM 1298 C CA . ARG B 1 65 ? -7.803 -7.972 23.697 1.00 8.00 65 ARG E CA 1
ATOM 1299 C C . ARG B 1 65 ? -9.250 -7.616 23.786 1.00 8.34 65 ARG E C 1
ATOM 1300 O O . ARG B 1 65 ? -9.807 -7.282 24.840 1.00 9.17 65 ARG E O 1
ATOM 1308 N N . LYS B 1 66 ? -9.970 -7.628 22.614 1.00 7.99 66 LYS E N 1
ATOM 1309 C CA . LYS B 1 66 ? -11.414 -7.335 22.627 1.00 8.43 66 LYS E CA 1
ATOM 1310 C C . LYS B 1 66 ? -12.190 -8.360 23.440 1.00 8.06 66 LYS E C 1
ATOM 1311 O O . LYS B 1 66 ? -13.131 -7.949 24.175 1.00 8.80 66 LYS E O 1
ATOM 1317 N N . ILE B 1 67 ? -11.870 -9.641 23.295 1.00 8.43 67 ILE E N 1
ATOM 1318 C CA . ILE B 1 67 ? -12.546 -10.691 24.101 1.00 8.99 67 ILE E CA 1
ATOM 1319 C C . ILE B 1 67 ? -12.298 -10.451 25.579 1.00 10.14 67 ILE E C 1
ATOM 1320 O O . ILE B 1 67 ? -13.187 -10.506 26.346 1.00 10.75 67 ILE E O 1
ATOM 1325 N N . ALA B 1 68 ? -11.049 -10.164 25.979 1.00 9.69 68 ALA E N 1
ATOM 1326 C CA . ALA B 1 68 ? -10.729 -10.050 27.402 1.00 10.67 68 ALA E CA 1
ATOM 1327 C C . ALA B 1 68 ? -11.434 -8.823 27.951 1.00 10.92 68 ALA E C 1
ATOM 1328 O O . ALA B 1 68 ? -12.037 -8.894 29.030 1.00 11.78 68 ALA E O 1
ATOM 1330 N N . MET B 1 69 ? -11.484 -7.694 27.261 1.00 9.91 69 MET E N 1
ATOM 1331 C CA . MET B 1 69 ? -12.120 -6.509 27.765 1.00 9.67 69 MET E CA 1
ATOM 1332 C C . MET B 1 69 ? -13.637 -6.759 27.836 1.00 9.12 69 MET E C 1
ATOM 1333 O O . MET B 1 69 ? -14.326 -6.396 28.812 1.00 9.37 69 MET E O 1
ATOM 1338 N N . ALA B 1 70 ? -14.225 -7.399 26.824 1.00 9.59 70 ALA E N 1
ATOM 1339 C CA . ALA B 1 70 ? -15.668 -7.704 26.881 1.00 9.36 70 ALA E CA 1
ATOM 1340 C C . ALA B 1 70 ? -16.020 -8.624 28.007 1.00 9.76 70 ALA E C 1
ATOM 1341 O O . ALA B 1 70 ? -17.094 -8.422 28.690 1.00 10.21 70 ALA E O 1
ATOM 1343 N N . ALA B 1 71 ? -15.154 -9.596 28.302 1.00 9.31 71 ALA E N 1
ATOM 1344 C CA . ALA B 1 71 ? -15.409 -10.540 29.393 1.00 10.58 71 ALA E CA 1
ATOM 1345 C C . ALA B 1 71 ? -15.396 -9.774 30.726 1.00 10.08 71 ALA E C 1
ATOM 1346 O O . ALA B 1 71 ? -16.283 -10.010 31.594 1.00 11.20 71 ALA E O 1
ATOM 1348 N N . VAL B 1 72 ? -14.451 -8.840 30.874 1.00 10.20 72 VAL E N 1
ATOM 1349 C CA . VAL B 1 72 ? -14.333 -8.080 32.161 1.00 11.23 72 VAL E CA 1
ATOM 1350 C C . VAL B 1 72 ? -15.561 -7.186 32.307 1.00 12.84 72 VAL E C 1
ATOM 1351 O O . VAL B 1 72 ? -16.218 -7.138 33.353 1.00 13.15 72 VAL E O 1
ATOM 1355 N N . LEU B 1 73 ? -15.940 -6.511 31.212 1.00 11.93 73 LEU E N 1
ATOM 1356 C CA . LEU B 1 73 ? -17.147 -5.600 31.316 1.00 12.82 73 LEU E CA 1
ATOM 1357 C C . LEU B 1 73 ? -18.425 -6.349 31.631 1.00 14.72 73 LEU E C 1
ATOM 1358 O O . LEU B 1 73 ? -19.234 -5.843 32.401 1.00 16.97 73 LEU E O 1
ATOM 1363 N N . ALA B 1 74 ? -18.639 -7.507 31.033 1.00 13.62 74 ALA E N 1
ATOM 1364 C CA . ALA B 1 74 ? -19.910 -8.157 31.128 1.00 15.81 74 ALA E CA 1
ATOM 1365 C C . ALA B 1 74 ? -19.949 -9.198 32.218 1.00 14.48 74 ALA E C 1
ATOM 1366 O O . ALA B 1 74 ? -21.012 -9.796 32.478 1.00 15.75 74 ALA E O 1
ATOM 1368 N N . GLY B 1 75 ? -18.832 -9.510 32.843 1.00 13.51 75 GLY E N 1
ATOM 1369 C CA . GLY B 1 75 ? -18.773 -10.643 33.793 1.00 16.08 75 GLY E CA 1
ATOM 1370 C C . GLY B 1 75 ? -19.007 -11.959 33.098 1.00 15.32 75 GLY E C 1
ATOM 1371 O O . GLY B 1 75 ? -19.598 -12.854 33.647 1.00 19.08 75 GLY E O 1
ATOM 1372 N N . MET B 1 76 ? -18.535 -12.096 31.845 1.00 14.07 76 MET E N 1
ATOM 1373 C CA . MET B 1 76 ? -18.621 -13.384 31.142 1.00 14.99 76 MET E CA 1
ATOM 1374 C C . MET B 1 76 ? -17.415 -14.231 31.339 1.00 14.49 76 MET E C 1
ATOM 1375 O O . MET B 1 76 ? -16.292 -13.675 31.540 1.00 18.93 76 MET E O 1
ATOM 1380 N N . ARG B 1 77 ? -17.522 -15.530 31.295 1.00 11.69 77 ARG E N 1
ATOM 1381 C CA . ARG B 1 77 ? -16.346 -16.414 31.497 1.00 12.24 77 ARG E CA 1
ATOM 1382 C C . ARG B 1 77 ? -15.568 -16.601 30.176 1.00 10.94 77 ARG E C 1
ATOM 1383 O O . ARG B 1 77 ? -16.136 -16.415 29.051 1.00 10.48 77 ARG E O 1
ATOM 1391 N N . VAL B 1 78 ? -14.313 -16.946 30.289 1.00 9.52 78 VAL E N 1
ATOM 1392 C CA . VAL B 1 78 ? -13.521 -17.309 29.147 1.00 9.44 78 VAL E CA 1
ATOM 1393 C C . VAL B 1 78 ? -12.843 -18.646 29.419 1.00 9.73 78 VAL E C 1
ATOM 1394 O O . VAL B 1 78 ? -12.647 -19.046 30.587 1.00 10.37 78 VAL E O 1
ATOM 1398 N N . ASN B 1 79 ? -12.519 -19.347 28.341 1.00 8.07 79 ASN E N 1
ATOM 1399 C CA . ASN B 1 79 ? -11.590 -20.470 28.379 1.00 8.18 79 ASN E CA 1
ATOM 1400 C C . ASN B 1 79 ? -10.298 -20.029 27.695 1.00 8.74 79 ASN E C 1
ATOM 1401 O O . ASN B 1 79 ? -10.279 -19.237 26.740 1.00 9.58 79 ASN E O 1
ATOM 1406 N N . MET B 1 80 ? -9.157 -20.501 28.192 1.00 9.04 80 MET E N 1
ATOM 1407 C CA . MET B 1 80 ? -7.830 -20.067 27.700 1.00 10.18 80 MET E CA 1
ATOM 1408 C C . MET B 1 80 ? -6.940 -21.234 27.385 1.00 10.21 80 MET E C 1
ATOM 1409 O O . MET B 1 80 ? -7.071 -22.297 28.037 1.00 12.56 80 MET E O 1
ATOM 1414 N N . CYS B 1 81 ? -6.104 -21.070 26.417 1.00 9.91 81 CYS E N 1
ATOM 1415 C CA . CYS B 1 81 ? -4.975 -21.966 26.223 1.00 9.98 81 CYS E CA 1
ATOM 1416 C C . CYS B 1 81 ? -3.775 -21.114 26.540 1.00 10.20 81 CYS E C 1
ATOM 1417 O O . CYS B 1 81 ? -3.484 -20.156 25.828 1.00 11.51 81 CYS E O 1
ATOM 1420 N N . ALA B 1 82 ? -3.130 -21.440 27.676 1.00 10.43 82 ALA E N 1
ATOM 1421 C CA . ALA B 1 82 ? -2.037 -20.572 28.159 1.00 10.65 82 ALA E CA 1
ATOM 1422 C C . ALA B 1 82 ? -0.729 -21.319 28.339 1.00 11.51 82 ALA E C 1
ATOM 1423 O O . ALA B 1 82 ? -0.720 -22.428 28.843 1.00 12.32 82 ALA E O 1
ATOM 1425 N N . SER B 1 83 ? 0.336 -20.702 27.923 1.00 12.32 83 SER E N 1
ATOM 1426 C CA . SER B 1 83 ? 1.636 -21.317 27.941 1.00 13.74 83 SER E CA 1
ATOM 1427 C C . SER B 1 83 ? 2.271 -21.136 29.276 1.00 14.79 83 SER E C 1
ATOM 1428 O O . SER B 1 83 ? 2.446 -19.969 29.717 1.00 14.06 83 SER E O 1
ATOM 1431 N N . PRO B 1 84 ? 2.792 -22.272 29.841 1.00 14.93 84 PRO E N 1
ATOM 1432 C CA . PRO B 1 84 ? 3.499 -22.156 31.147 1.00 15.49 84 PRO E CA 1
ATOM 1433 C C . PRO B 1 84 ? 4.954 -21.711 30.936 1.00 16.54 84 PRO E C 1
ATOM 1434 O O . PRO B 1 84 ? 5.688 -21.674 31.980 1.00 20.40 84 PRO E O 1
ATOM 1438 N N . ALA B 1 85 ? 5.450 -21.332 29.773 1.00 15.85 85 ALA E N 1
ATOM 1439 C CA . ALA B 1 85 ? 6.888 -21.106 29.606 1.00 20.07 85 ALA E CA 1
ATOM 1440 C C . ALA B 1 85 ? 7.351 -19.802 30.304 1.00 23.15 85 ALA E C 1
ATOM 1441 O O . ALA B 1 85 ? 8.522 -19.669 30.683 1.00 26.89 85 ALA E O 1
ATOM 1443 N N . SER B 1 86 ? 6.432 -18.899 30.539 1.00 20.75 86 SER E N 1
ATOM 1444 C CA . SER B 1 86 ? 6.768 -17.698 31.294 1.00 22.56 86 SER E CA 1
ATOM 1445 C C . SER B 1 86 ? 5.659 -17.347 32.278 1.00 19.06 86 SER E C 1
ATOM 1446 O O . SER B 1 86 ? 4.597 -17.993 32.292 1.00 17.00 86 SER E O 1
ATOM 1449 N N . SER B 1 87 ? 5.931 -16.370 33.175 1.00 18.13 87 SER E N 1
ATOM 1450 C CA . SER B 1 87 ? 5.001 -15.974 34.194 1.00 17.83 87 SER E CA 1
ATOM 1451 C C . SER B 1 87 ? 4.938 -14.410 34.208 1.00 18.05 87 SER E C 1
ATOM 1452 O O . SER B 1 87 ? 5.966 -13.723 34.174 1.00 20.68 87 SER E O 1
ATOM 1455 N N . PRO B 1 88 ? 3.714 -13.835 34.125 1.00 17.42 88 PRO E N 1
ATOM 1456 C CA . PRO B 1 88 ? 2.445 -14.531 33.938 1.00 15.78 88 PRO E CA 1
ATOM 1457 C C . PRO B 1 88 ? 2.427 -15.373 32.664 1.00 13.45 88 PRO E C 1
ATOM 1458 O O . PRO B 1 88 ? 3.075 -15.068 31.626 1.00 13.81 88 PRO E O 1
ATOM 1462 N N . ASN B 1 89 ? 1.597 -16.427 32.736 1.00 12.96 89 ASN E N 1
ATOM 1463 C CA . ASN B 1 89 ? 1.438 -17.312 31.569 1.00 13.83 89 ASN E CA 1
ATOM 1464 C C . ASN B 1 89 ? 0.833 -16.528 30.414 1.00 12.06 89 ASN E C 1
ATOM 1465 O O . ASN B 1 89 ? -0.027 -15.663 30.614 1.00 12.97 89 ASN E O 1
ATOM 1470 N N . VAL B 1 90 ? 1.304 -16.792 29.238 1.00 11.15 90 VAL E N 1
ATOM 1471 C CA . VAL B 1 90 ? 0.855 -16.065 28.011 1.00 10.41 90 VAL E CA 1
ATOM 1472 C C . VAL B 1 90 ? -0.342 -16.778 27.366 1.00 9.96 90 VAL E C 1
ATOM 1473 O O . VAL B 1 90 ? -0.341 -18.016 27.110 1.00 10.75 90 VAL E O 1
ATOM 1477 N N . ILE B 1 91 ? -1.413 -16.043 27.150 1.00 10.06 91 ILE E N 1
ATOM 1478 C CA . ILE B 1 91 ? -2.627 -16.602 26.456 1.00 9.08 91 ILE E CA 1
ATOM 1479 C C . ILE B 1 91 ? -2.319 -16.709 24.956 1.00 9.06 91 ILE E C 1
ATOM 1480 O O . ILE B 1 91 ? -2.109 -15.705 24.287 1.00 9.40 91 ILE E O 1
ATOM 1485 N N . TRP B 1 92 ? -2.385 -17.966 24.473 1.00 8.20 92 TRP E N 1
ATOM 1486 C CA . TRP B 1 92 ? -2.182 -18.273 23.052 1.00 9.10 92 TRP E CA 1
ATOM 1487 C C . TRP B 1 92 ? -3.523 -18.391 22.334 1.00 8.31 92 TRP E C 1
ATOM 1488 O O . TRP B 1 92 ? -3.604 -18.198 21.123 1.00 9.84 92 TRP E O 1
ATOM 1499 N N . ALA B 1 93 ? -4.573 -18.686 23.078 1.00 7.63 93 ALA E N 1
ATOM 1500 C CA . ALA B 1 93 ? -5.932 -18.763 22.494 1.00 7.97 93 ALA E CA 1
ATOM 1501 C C . ALA B 1 93 ? -6.916 -18.479 23.570 1.00 8.02 93 ALA E C 1
ATOM 1502 O O . ALA B 1 93 ? -6.699 -18.807 24.762 1.00 7.56 93 ALA E O 1
ATOM 1504 N N . ILE B 1 94 ? -8.024 -17.820 23.238 1.00 8.39 94 ILE E N 1
ATOM 1505 C CA . ILE B 1 94 ? -9.035 -17.510 24.203 1.00 7.94 94 ILE E CA 1
ATOM 1506 C C . ILE B 1 94 ? -10.389 -17.731 23.575 1.00 7.99 94 ILE E C 1
ATOM 1507 O O . ILE B 1 94 ? -10.565 -17.509 22.326 1.00 8.27 94 ILE E O 1
ATOM 1512 N N . GLU B 1 95 ? -11.357 -18.197 24.340 1.00 8.10 95 GLU E N 1
ATOM 1513 C CA . GLU B 1 95 ? -12.724 -18.436 23.896 1.00 8.56 95 GLU E CA 1
ATOM 1514 C C . GLU B 1 95 ? -13.636 -17.700 24.842 1.00 8.54 95 GLU E C 1
ATOM 1515 O O . GLU B 1 95 ? -13.684 -17.981 26.045 1.00 8.58 95 GLU E O 1
ATOM 1521 N N . LEU B 1 96 ? -14.375 -16.726 24.321 1.00 8.54 96 LEU E N 1
ATOM 1522 C CA . LEU B 1 96 ? -15.423 -16.058 25.072 1.00 9.80 96 LEU E CA 1
ATOM 1523 C C . LEU B 1 96 ? -16.626 -16.925 25.130 1.00 10.48 96 LEU E C 1
ATOM 1524 O O . LEU B 1 96 ? -17.033 -17.472 24.112 1.00 10.78 96 LEU E O 1
ATOM 1529 N N . GLU B 1 97 ? -17.227 -17.107 26.298 1.00 10.28 97 GLU E N 1
ATOM 1530 C CA . GLU B 1 97 ? -18.478 -17.867 26.358 1.00 13.45 97 GLU E CA 1
ATOM 1531 C C . GLU B 1 97 ? -19.586 -17.072 26.855 1.00 16.40 97 GLU E C 1
ATOM 1532 O O . GLU B 1 97 ? -19.507 -16.348 27.907 1.00 19.77 97 GLU E O 1
ATOM 1538 N N . ALA B 1 98 ? -20.710 -17.239 26.233 1.00 15.81 98 ALA E N 1
ATOM 1539 C CA . ALA B 1 98 ? -21.917 -16.662 26.803 1.00 21.51 98 ALA E CA 1
ATOM 1540 C C . ALA B 1 98 ? -22.598 -17.787 27.569 1.00 24.03 98 ALA E C 1
ATOM 1541 O O . ALA B 1 98 ? -22.593 -18.958 27.123 1.00 28.85 98 ALA E O 1
ATOM 1543 N N . GLY C 1 1 ? -35.713 -14.478 10.647 1.00 24.64 1 GLY F N 1
ATOM 1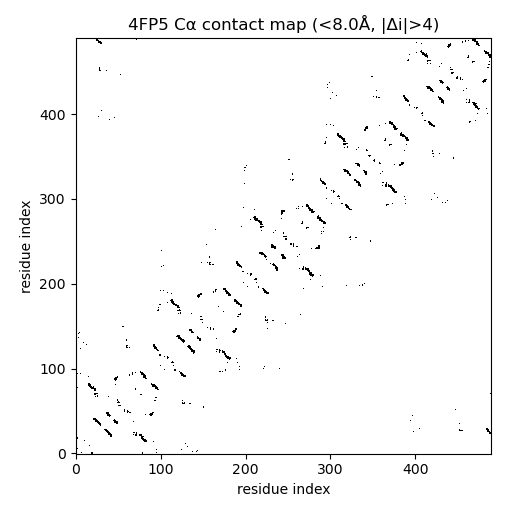544 C CA . GLY C 1 1 ? -35.339 -15.304 9.478 1.00 21.68 1 GLY F CA 1
ATOM 1545 C C . GLY C 1 1 ? -34.594 -14.485 8.501 1.00 17.40 1 GLY F C 1
ATOM 1546 O O . GLY C 1 1 ? -34.725 -13.248 8.507 1.00 20.80 1 GLY F O 1
ATOM 1547 N N . ALA C 1 2 ? -33.789 -15.140 7.686 1.00 13.68 2 ALA F N 1
ATOM 1548 C CA . ALA C 1 2 ? -32.920 -14.419 6.754 1.00 13.17 2 ALA F CA 1
ATOM 1549 C C . ALA C 1 2 ? -33.639 -13.459 5.836 1.00 10.99 2 ALA F C 1
ATOM 1550 O O . ALA C 1 2 ? -34.799 -13.824 5.388 1.00 11.69 2 ALA F O 1
ATOM 1552 N N . SER C 1 3 ? -33.136 -12.282 5.571 1.00 10.10 3 SER F N 1
ATOM 1553 C CA . SER C 1 3 ? -33.762 -11.405 4.609 1.00 9.44 3 SER F CA 1
ATOM 1554 C C . SER C 1 3 ? -33.787 -12.069 3.230 1.00 9.32 3 SER F C 1
ATOM 1555 O O . SER C 1 3 ? -32.981 -12.922 2.881 1.00 8.52 3 SER F O 1
ATOM 1558 N N . GLN C 1 4 ? -34.788 -11.705 2.440 1.00 8.45 4 GLN F N 1
ATOM 1559 C CA . GLN C 1 4 ? -34.842 -12.177 1.073 1.00 8.39 4 GLN F CA 1
ATOM 1560 C C . GLN C 1 4 ? -33.540 -11.862 0.343 1.00 7.95 4 GLN F C 1
ATOM 1561 O O . GLN C 1 4 ? -32.983 -12.734 -0.350 1.00 8.65 4 GLN F O 1
ATOM 1567 N N . PHE C 1 5 ? -32.996 -10.666 0.549 1.00 8.10 5 PHE F N 1
ATOM 1568 C CA . PHE C 1 5 ? -31.761 -10.234 -0.023 1.00 7.98 5 PHE F CA 1
ATOM 1569 C C . PHE C 1 5 ? -30.603 -11.199 0.330 1.00 6.59 5 PHE F C 1
ATOM 1570 O O . PHE C 1 5 ? -29.873 -11.637 -0.537 1.00 7.37 5 PHE F O 1
ATOM 1578 N N . PHE C 1 6 ? -30.476 -11.489 1.628 1.00 7.04 6 PHE F N 1
ATOM 1579 C CA . PHE C 1 6 ? -29.397 -12.406 2.062 1.00 6.96 6 PHE F CA 1
ATOM 1580 C C . PHE C 1 6 ? -29.580 -13.784 1.489 1.00 7.65 6 PHE F C 1
ATOM 1581 O O . PHE C 1 6 ? -28.593 -14.425 1.033 1.00 8.72 6 PHE F O 1
ATOM 1589 N N . LYS C 1 7 ? -30.802 -14.307 1.459 1.00 8.13 7 LYS F N 1
ATOM 1590 C CA . LYS C 1 7 ? -30.995 -15.671 0.891 1.00 9.95 7 LYS F CA 1
ATOM 1591 C C . LYS C 1 7 ? -30.714 -15.656 -0.597 1.00 9.27 7 LYS F C 1
ATOM 1592 O O . LYS C 1 7 ? -30.072 -16.573 -1.079 1.00 9.02 7 LYS F O 1
ATOM 1598 N N . ASP C 1 8 ? -31.154 -14.613 -1.307 1.00 8.15 8 ASP F N 1
ATOM 1599 C CA . ASP C 1 8 ? -30.877 -14.504 -2.729 1.00 8.72 8 ASP F CA 1
ATOM 1600 C C . ASP C 1 8 ? -29.404 -14.529 -2.988 1.00 8.81 8 ASP F C 1
ATOM 1601 O O . ASP C 1 8 ? -28.923 -15.249 -3.930 1.00 10.46 8 ASP F O 1
ATOM 1606 N N . ASN C 1 9 ? -28.626 -13.811 -2.176 1.00 8.52 9 ASN F N 1
ATOM 1607 C CA . ASN C 1 9 ? -27.195 -13.754 -2.465 1.00 9.49 9 ASN F CA 1
ATOM 1608 C C . ASN C 1 9 ? -26.564 -15.074 -2.104 1.00 9.42 9 ASN F C 1
ATOM 1609 O O . ASN C 1 9 ? -25.684 -15.511 -2.926 1.00 10.91 9 ASN F O 1
ATOM 1614 N N . CYS C 1 10 ? -26.987 -15.806 -1.088 1.00 8.70 10 CYS F N 1
ATOM 1615 C CA . CYS C 1 10 ? -26.457 -17.127 -0.886 1.00 8.91 10 CYS F CA 1
ATOM 1616 C C . CYS C 1 10 ? -26.814 -18.092 -2.007 1.00 9.70 10 CYS F C 1
ATOM 1617 O O . CYS C 1 10 ? -25.972 -18.933 -2.415 1.00 9.69 10 CYS F O 1
ATOM 1620 N N . ASN C 1 11 ? -28.016 -17.969 -2.542 1.00 10.72 11 ASN F N 1
ATOM 1621 C CA . ASN C 1 11 ? -28.439 -18.976 -3.540 1.00 9.70 11 ASN F CA 1
ATOM 1622 C C . ASN C 1 11 ? -27.826 -18.675 -4.872 1.00 10.28 11 ASN F C 1
ATOM 1623 O O . ASN C 1 11 ? -28.088 -19.461 -5.824 1.00 12.15 11 ASN F O 1
ATOM 1628 N N . ARG C 1 12 ? -27.035 -17.619 -5.043 1.00 9.39 12 ARG F N 1
ATOM 1629 C CA . ARG C 1 12 ? -26.169 -17.425 -6.205 1.00 10.61 12 ARG F CA 1
ATOM 1630 C C . ARG C 1 12 ? -24.881 -18.219 -6.156 1.00 11.87 12 ARG F C 1
ATOM 1631 O O . ARG C 1 12 ? -24.116 -18.088 -7.118 1.00 12.98 12 ARG F O 1
ATOM 1639 N N . THR C 1 13 ? -24.638 -18.879 -5.031 1.00 10.05 13 THR F N 1
ATOM 1640 C CA . THR C 1 13 ? -23.372 -19.517 -4.823 1.00 9.80 13 THR F CA 1
ATOM 1641 C C . THR C 1 13 ? -23.575 -20.978 -4.557 1.00 11.04 13 THR F C 1
ATOM 1642 O O . THR C 1 13 ? -24.714 -21.470 -4.403 1.00 10.75 13 THR F O 1
ATOM 1646 N N . THR C 1 14 ? -22.486 -21.725 -4.345 1.00 10.73 14 THR F N 1
ATOM 1647 C CA . THR C 1 14 ? -22.540 -23.116 -3.921 1.00 12.22 14 THR F CA 1
ATOM 1648 C C . THR C 1 14 ? -22.591 -23.348 -2.395 1.00 11.18 14 THR F C 1
ATOM 1649 O O . THR C 1 14 ? -22.601 -24.471 -1.946 1.00 12.04 14 THR F O 1
ATOM 1653 N N . ALA C 1 15 ? -22.691 -22.234 -1.645 1.00 10.47 15 ALA F N 1
ATOM 1654 C CA . ALA C 1 15 ? -22.693 -22.344 -0.175 1.00 9.94 15 ALA F CA 1
ATOM 1655 C C . ALA C 1 15 ? -24.050 -22.702 0.376 1.00 10.97 15 ALA F C 1
ATOM 1656 O O . ALA C 1 15 ? -25.011 -22.734 -0.377 1.00 13.34 15 ALA F O 1
ATOM 1658 N N . SER C 1 16 ? -24.172 -22.911 1.657 1.00 11.03 16 SER F N 1
ATOM 1659 C CA . SER C 1 16 ? -25.436 -23.341 2.331 1.00 12.61 16 SER F CA 1
ATOM 1660 C C . SER C 1 16 ? -25.865 -22.194 3.225 1.00 11.09 16 SER F C 1
ATOM 1661 O O . SER C 1 16 ? -25.046 -21.534 3.857 1.00 12.14 16 SER F O 1
ATOM 1664 N N . LEU C 1 17 ? -27.127 -21.858 3.218 1.00 11.09 17 LEU F N 1
ATOM 1665 C CA . LEU C 1 17 ? -27.735 -20.926 4.148 1.00 10.34 17 LEU F CA 1
ATOM 1666 C C . LEU C 1 17 ? -27.999 -21.659 5.452 1.00 11.98 17 LEU F C 1
ATOM 1667 O O . LEU C 1 17 ? -28.587 -22.783 5.485 1.00 13.40 17 LEU F O 1
ATOM 1672 N N . VAL C 1 18 ? -27.585 -21.046 6.587 1.00 11.48 18 VAL F N 1
ATOM 1673 C CA . VAL C 1 18 ? -27.919 -21.605 7.912 1.00 13.80 18 VAL F CA 1
ATOM 1674 C C . VAL C 1 18 ? -28.590 -20.451 8.650 1.00 12.53 18 VAL F C 1
ATOM 1675 O O . VAL C 1 18 ? -28.010 -19.353 8.782 1.00 13.91 18 VAL F O 1
ATOM 1679 N N . GLU C 1 19 ? -29.837 -20.569 9.041 1.00 12.19 19 GLU F N 1
ATOM 1680 C CA . GLU C 1 19 ? -30.641 -19.498 9.572 1.00 11.88 19 GLU F CA 1
ATOM 1681 C C . GLU C 1 19 ? -30.863 -19.628 11.060 1.00 11.52 19 GLU F C 1
ATOM 1682 O O . GLU C 1 19 ? -30.937 -20.740 11.585 1.00 12.68 19 GLU F O 1
ATOM 1688 N N . GLY C 1 20 ? -30.866 -18.500 11.749 1.00 10.32 20 GLY F N 1
ATOM 1689 C CA . GLY C 1 20 ? -31.191 -18.446 13.161 1.00 12.44 20 GLY F CA 1
ATOM 1690 C C . GLY C 1 20 ? -30.223 -19.119 14.069 1.00 11.61 20 GLY F C 1
ATOM 1691 O O . GLY C 1 20 ? -30.643 -19.659 15.111 1.00 13.19 20 GLY F O 1
ATOM 1692 N N . VAL C 1 21 ? -28.935 -19.097 13.719 1.00 10.83 21 VAL F N 1
ATOM 1693 C CA . VAL C 1 21 ? -27.925 -19.691 14.534 1.00 11.05 21 VAL F CA 1
ATOM 1694 C C . VAL C 1 21 ? -27.731 -18.822 15.814 1.00 10.34 21 VAL F C 1
ATOM 1695 O O . VAL C 1 21 ? -27.641 -17.605 15.757 1.00 11.05 21 VAL F O 1
ATOM 1699 N N . GLU C 1 22 ? -27.618 -19.513 16.946 1.00 10.54 22 GLU F N 1
ATOM 1700 C CA . GLU C 1 22 ? -27.276 -18.856 18.211 1.00 12.40 22 GLU F CA 1
ATOM 1701 C C . GLU C 1 22 ? -25.833 -19.141 18.558 1.00 9.47 22 GLU F C 1
ATOM 1702 O O . GLU C 1 22 ? -25.457 -20.251 18.924 1.00 12.07 22 GLU F O 1
ATOM 1708 N N . LEU C 1 23 ? -25.035 -18.113 18.409 1.00 9.79 23 LEU F N 1
ATOM 1709 C CA . LEU C 1 23 ? -23.581 -18.234 18.665 1.00 9.69 23 LEU F CA 1
ATOM 1710 C C . LEU C 1 23 ? -23.350 -18.034 20.200 1.00 10.20 23 LEU F C 1
ATOM 1711 O O . LEU C 1 23 ? -23.866 -17.035 20.732 1.00 11.65 23 LEU F O 1
ATOM 1716 N N . THR C 1 24 ? -22.643 -18.963 20.779 1.00 9.87 24 THR F N 1
ATOM 1717 C CA . THR C 1 24 ? -22.396 -18.857 22.200 1.00 12.06 24 THR F CA 1
ATOM 1718 C C . THR C 1 24 ? -20.917 -18.799 22.510 1.00 11.85 24 THR F C 1
ATOM 1719 O O . THR C 1 24 ? -20.589 -18.558 23.695 1.00 11.29 24 THR F O 1
ATOM 1723 N N . LYS C 1 25 ? -20.013 -19.041 21.571 1.00 10.18 25 LYS F N 1
ATOM 1724 C CA . LYS C 1 25 ? -18.564 -18.927 21.866 1.00 10.21 25 LYS F CA 1
ATOM 1725 C C . LYS C 1 25 ? -17.880 -18.291 20.682 1.00 9.62 25 LYS F C 1
ATOM 1726 O O . LYS C 1 25 ? -18.328 -18.417 19.518 1.00 10.13 25 LYS F O 1
ATOM 1732 N N . TYR C 1 26 ? -16.838 -17.508 20.978 1.00 8.25 26 TYR F N 1
ATOM 1733 C CA . TYR C 1 26 ? -16.007 -16.801 19.960 1.00 8.32 26 TYR F CA 1
ATOM 1734 C C . TYR C 1 26 ? -14.569 -16.963 20.315 1.00 7.38 26 TYR F C 1
ATOM 1735 O O . TYR C 1 26 ? -14.194 -16.755 21.516 1.00 7.45 26 TYR F O 1
ATOM 1744 N N . ILE C 1 27 ? -13.798 -17.400 19.344 1.00 7.46 27 ILE F N 1
ATOM 1745 C CA . ILE C 1 27 ? -12.432 -17.862 19.599 1.00 7.54 27 ILE F CA 1
ATOM 1746 C C . ILE C 1 27 ? -11.411 -17.065 18.805 1.00 8.44 27 ILE F C 1
ATOM 1747 O O . ILE C 1 27 ? -11.570 -16.901 17.601 1.00 8.39 27 ILE F O 1
ATOM 1752 N N . SER C 1 28 ? -10.339 -16.606 19.456 1.00 7.92 28 SER F N 1
ATOM 1753 C CA . SER C 1 28 ? -9.126 -16.092 18.792 1.00 7.75 28 SER F CA 1
ATOM 1754 C C . SER C 1 28 ? -7.955 -16.936 19.215 1.00 8.20 28 SER F C 1
ATOM 1755 O O . SER C 1 28 ? -7.721 -17.002 20.399 1.00 9.62 28 SER F O 1
ATOM 1758 N N . ASP C 1 29 ? -7.257 -17.496 18.253 1.00 8.98 29 ASP F N 1
ATOM 1759 C CA . ASP C 1 29 ? -6.098 -18.319 18.541 1.00 10.00 29 ASP F CA 1
ATOM 1760 C C . ASP C 1 29 ? -4.946 -17.880 17.674 1.00 12.04 29 ASP F C 1
ATOM 1761 O O . ASP C 1 29 ? -5.085 -17.693 16.457 1.00 11.06 29 ASP F O 1
ATOM 1766 N N . ILE C 1 30 ? -3.753 -17.738 18.274 1.00 12.34 30 ILE F N 1
ATOM 1767 C CA . ILE C 1 30 ? -2.542 -17.314 17.528 1.00 14.44 30 ILE F CA 1
ATOM 1768 C C . ILE C 1 30 ? -1.857 -18.409 16.760 1.00 14.99 30 ILE F C 1
ATOM 1769 O O . ILE C 1 30 ? -0.974 -18.071 15.971 1.00 17.54 30 ILE F O 1
ATOM 1774 N N . ASN C 1 31 ? -2.272 -19.640 16.904 1.00 13.58 31 ASN F N 1
ATOM 1775 C CA . ASN C 1 31 ? -1.628 -20.738 16.142 1.00 16.35 31 ASN F CA 1
ATOM 1776 C C . ASN C 1 31 ? -1.527 -20.396 14.675 1.00 18.03 31 ASN F C 1
ATOM 1777 O O . ASN C 1 31 ? -2.447 -19.896 14.021 1.00 16.02 31 ASN F O 1
ATOM 1782 N N . ASN C 1 32 ? -0.388 -20.773 14.083 1.00 17.16 32 ASN F N 1
ATOM 1783 C CA . ASN C 1 32 ? -0.234 -20.445 12.645 1.00 19.51 32 ASN F CA 1
ATOM 1784 C C . ASN C 1 32 ? -1.100 -21.311 11.722 1.00 18.58 32 ASN F C 1
ATOM 1785 O O . ASN C 1 32 ? -1.319 -20.927 10.563 1.00 21.65 32 ASN F O 1
ATOM 1790 N N . ASN C 1 33 ? -1.682 -22.394 12.256 1.00 18.22 33 ASN F N 1
ATOM 1791 C CA . ASN C 1 33 ? -2.581 -23.241 11.450 1.00 21.60 33 ASN F CA 1
ATOM 1792 C C . ASN C 1 33 ? -4.015 -22.741 11.364 1.00 21.87 33 ASN F C 1
ATOM 1793 O O . ASN C 1 33 ? -4.835 -23.363 10.698 1.00 22.67 33 ASN F O 1
ATOM 1798 N N . THR C 1 34 ? -4.331 -21.568 11.915 1.00 17.56 34 THR F N 1
ATOM 1799 C CA . THR C 1 34 ? -5.729 -21.133 11.851 1.00 17.23 34 THR F CA 1
ATOM 1800 C C . THR C 1 34 ? -6.012 -20.527 10.477 1.00 16.89 34 THR F C 1
ATOM 1801 O O . THR C 1 34 ? -5.104 -20.039 9.777 1.00 17.86 34 THR F O 1
ATOM 1805 N N . ASP C 1 35 ? -7.301 -20.412 10.126 1.00 16.42 35 ASP F N 1
ATOM 1806 C CA . ASP C 1 35 ? -7.632 -19.678 8.911 1.00 15.21 35 ASP F CA 1
ATOM 1807 C C . ASP C 1 35 ? -8.441 -18.444 9.249 1.00 14.69 35 ASP F C 1
ATOM 1808 O O . ASP C 1 35 ? -9.065 -17.872 8.347 1.00 15.68 35 ASP F O 1
ATOM 1813 N N . GLY C 1 36 ? -8.397 -17.976 10.512 1.00 13.67 36 GLY F N 1
ATOM 1814 C CA . GLY C 1 36 ? -9.259 -16.876 10.958 1.00 13.28 36 GLY F CA 1
ATOM 1815 C C . GLY C 1 36 ? -9.750 -17.107 12.362 1.00 13.74 36 GLY F C 1
ATOM 1816 O O . GLY C 1 36 ? -9.135 -17.786 13.150 1.00 16.31 36 GLY F O 1
ATOM 1817 N N . MET C 1 37 ? -10.914 -16.533 12.597 1.00 12.27 37 MET F N 1
ATOM 1818 C CA . MET C 1 37 ? -11.426 -16.558 14.020 1.00 11.42 37 MET F CA 1
ATOM 1819 C C . MET C 1 37 ? -12.507 -17.621 13.898 1.00 9.95 37 MET F C 1
ATOM 1820 O O . MET C 1 37 ? -12.880 -18.055 12.784 1.00 10.43 37 MET F O 1
ATOM 1825 N N . TYR C 1 38 ? -13.009 -18.140 15.042 1.00 9.16 38 TYR F N 1
ATOM 1826 C CA . TYR C 1 38 ? -14.027 -19.172 14.977 1.00 8.48 38 TYR F CA 1
ATOM 1827 C C . TYR C 1 38 ? -15.142 -18.833 15.887 1.00 9.30 38 TYR F C 1
ATOM 1828 O O . TYR C 1 38 ? -14.970 -18.211 16.925 1.00 10.18 38 TYR F O 1
ATOM 1837 N N . VAL C 1 39 ? -16.355 -19.251 15.514 1.00 8.78 39 VAL F N 1
ATOM 1838 C CA . VAL C 1 39 ? -17.542 -19.119 16.315 1.00 9.03 39 VAL F CA 1
ATOM 1839 C C . VAL C 1 39 ? -18.119 -20.522 16.511 1.00 8.84 39 VAL F C 1
ATOM 1840 O O . VAL C 1 39 ? -18.030 -21.401 15.690 1.00 9.86 39 VAL F O 1
ATOM 1844 N N . VAL C 1 40 ? -18.720 -20.731 17.677 1.00 9.13 40 VAL F N 1
ATOM 1845 C CA . VAL C 1 40 ? -19.364 -21.984 18.027 1.00 10.39 40 VAL F CA 1
ATOM 1846 C C . VAL C 1 40 ? -20.801 -21.667 18.427 1.00 9.87 40 VAL F C 1
ATOM 1847 O O . VAL C 1 40 ? -21.084 -20.743 19.137 1.00 9.87 40 VAL F O 1
ATOM 1851 N N . SER C 1 41 ? -21.736 -22.490 17.907 1.00 10.82 41 SER F N 1
ATOM 1852 C CA . SER C 1 41 ? -23.165 -22.289 18.181 1.00 11.10 41 SER F CA 1
ATOM 1853 C C . SER C 1 41 ? -23.564 -23.063 19.420 1.00 14.14 41 SER F C 1
ATOM 1854 O O . SER C 1 41 ? -22.827 -23.906 19.975 1.00 13.07 41 SER F O 1
ATOM 1857 N N . SER C 1 42 ? -24.812 -22.789 19.827 1.00 12.89 42 SER F N 1
ATOM 1858 C CA . SER C 1 42 ? -25.406 -23.435 21.012 1.00 14.86 42 SER F CA 1
ATOM 1859 C C . SER C 1 42 ? -25.506 -24.949 20.814 1.00 16.93 42 SER F C 1
ATOM 1860 O O . SER C 1 42 ? -25.605 -25.663 21.837 1.00 20.98 42 SER F O 1
ATOM 1863 N N . THR C 1 43 ? -25.431 -25.449 19.580 1.00 18.48 43 THR F N 1
ATOM 1864 C CA . THR C 1 43 ? -25.516 -26.900 19.347 1.00 22.20 43 THR F CA 1
ATOM 1865 C C . THR C 1 43 ? -24.147 -27.501 19.066 1.00 22.00 43 THR F C 1
ATOM 1866 O O . THR C 1 43 ? -24.026 -28.655 18.620 1.00 23.12 43 THR F O 1
ATOM 1870 N N . GLY C 1 44 ? -23.084 -26.694 19.240 1.00 17.68 44 GLY F N 1
ATOM 1871 C CA . GLY C 1 44 ? -21.741 -27.164 19.026 1.00 17.97 44 GLY F CA 1
ATOM 1872 C C . GLY C 1 44 ? -21.204 -27.029 17.588 1.00 17.48 44 GLY F C 1
ATOM 1873 O O . GLY C 1 44 ? -20.137 -27.510 17.346 1.00 18.87 44 GLY F O 1
ATOM 1874 N N . GLY C 1 45 ? -21.932 -26.436 16.662 1.00 14.51 45 GLY F N 1
ATOM 1875 C CA . GLY C 1 45 ? -21.408 -26.191 15.318 1.00 13.87 45 GLY F CA 1
ATOM 1876 C C . GLY C 1 45 ? -20.299 -25.146 15.344 1.00 11.54 45 GLY F C 1
ATOM 1877 O O . GLY C 1 45 ? -20.343 -24.205 16.157 1.00 11.82 45 GLY F O 1
ATOM 1878 N N . VAL C 1 46 ? -19.318 -25.343 14.495 1.00 12.29 46 VAL F N 1
ATOM 1879 C CA . VAL C 1 46 ? -18.190 -24.393 14.428 1.00 10.31 46 VAL F CA 1
ATOM 1880 C C . VAL C 1 46 ? -18.165 -23.839 13.011 1.00 9.73 46 VAL F C 1
ATOM 1881 O O . VAL C 1 46 ? -18.235 -24.536 12.022 1.00 11.09 46 VAL F O 1
ATOM 1885 N N . TRP C 1 47 ? -17.885 -22.527 12.927 1.00 8.08 47 TRP F N 1
ATOM 1886 C CA . TRP C 1 47 ? -17.676 -21.855 11.638 1.00 8.10 47 TRP F CA 1
ATOM 1887 C C . TRP C 1 47 ? -16.474 -20.978 11.757 1.00 7.61 47 TRP F C 1
ATOM 1888 O O . TRP C 1 47 ? -16.114 -20.488 12.814 1.00 8.96 47 TRP F O 1
ATOM 1899 N N . ARG C 1 48 ? -15.877 -20.677 10.615 1.00 8.17 48 ARG F N 1
ATOM 1900 C CA . ARG C 1 48 ? -14.696 -19.816 10.560 1.00 8.19 48 ARG F CA 1
ATOM 1901 C C . ARG C 1 48 ? -14.988 -18.516 9.893 1.00 7.17 48 ARG F C 1
ATOM 1902 O O . ARG C 1 48 ? -15.627 -18.459 8.824 1.00 7.98 48 ARG F O 1
ATOM 1910 N N . ILE C 1 49 ? -14.441 -17.451 10.471 1.00 8.14 49 ILE F N 1
ATOM 1911 C CA . ILE C 1 49 ? -14.447 -16.111 9.862 1.00 8.48 49 ILE F CA 1
ATOM 1912 C C . ILE C 1 49 ? -13.062 -15.919 9.231 1.00 9.33 49 ILE F C 1
ATOM 1913 O O . ILE C 1 49 ? -12.051 -16.000 9.949 1.00 10.02 49 ILE F O 1
ATOM 1918 N N A SER C 1 50 ? -13.035 -15.599 7.947 0.50 8.62 50 SER F N 1
ATOM 1919 N N B SER C 1 50 ? -12.999 -15.739 7.927 0.50 9.65 50 SER F N 1
ATOM 1920 C CA A SER C 1 50 ? -11.767 -15.392 7.210 0.50 8.65 50 SER F CA 1
ATOM 1921 C CA B SER C 1 50 ? -11.700 -15.516 7.223 0.50 10.16 50 SER F CA 1
ATOM 1922 C C A SER C 1 50 ? -11.077 -14.080 7.586 0.50 9.10 50 SER F C 1
ATOM 1923 C C B SER C 1 50 ? -11.078 -14.144 7.583 0.50 10.16 50 SER F C 1
ATOM 1924 O O A SER C 1 50 ? -11.633 -13.212 8.248 0.50 8.98 50 SER F O 1
ATOM 1925 O O B SER C 1 50 ? -11.701 -13.293 8.213 0.50 9.98 50 SER F O 1
ATOM 1930 N N . ARG C 1 51 ? -9.837 -13.969 7.139 1.00 10.49 51 ARG F N 1
ATOM 1931 C CA . ARG C 1 51 ? -9.053 -12.734 7.334 1.00 11.53 51 ARG F CA 1
ATOM 1932 C C . ARG C 1 51 ? -8.601 -12.194 6.019 1.00 10.23 51 ARG F C 1
ATOM 1933 O O . ARG C 1 51 ? -8.445 -12.978 5.028 1.00 11.24 51 ARG F O 1
ATOM 1941 N N . ALA C 1 52 ? -8.379 -10.885 5.977 1.00 9.28 52 ALA F N 1
ATOM 1942 C CA . ALA C 1 52 ? -7.815 -10.305 4.728 1.00 9.37 52 ALA F CA 1
ATOM 1943 C C . ALA C 1 52 ? -7.092 -9.084 5.195 1.00 9.97 52 ALA F C 1
ATOM 1944 O O . ALA C 1 52 ? -7.629 -8.236 5.930 1.00 9.64 52 ALA F O 1
ATOM 1946 N N . LYS C 1 53 ? -5.871 -8.907 4.723 1.00 9.95 53 LYS F N 1
ATOM 1947 C CA . LYS C 1 53 ? -5.104 -7.733 5.073 1.00 10.40 53 LYS F CA 1
ATOM 1948 C C . LYS C 1 53 ? -5.512 -6.444 4.384 1.00 9.22 53 LYS F C 1
ATOM 1949 O O . LYS C 1 53 ? -5.438 -5.357 4.997 1.00 11.35 53 LYS F O 1
ATOM 1955 N N . ASP C 1 54 ? -6.010 -6.510 3.158 1.00 10.88 54 ASP F N 1
ATOM 1956 C CA . ASP C 1 54 ? -6.173 -5.254 2.394 1.00 12.68 54 ASP F CA 1
ATOM 1957 C C . ASP C 1 54 ? -7.650 -4.920 2.088 1.00 12.23 54 ASP F C 1
ATOM 1958 O O . ASP C 1 54 ? -8.521 -5.809 2.185 1.00 11.12 54 ASP F O 1
ATOM 1963 N N . TYR C 1 55 ? -7.839 -3.701 1.639 1.00 12.74 55 TYR F N 1
ATOM 1964 C CA . TYR C 1 55 ? -9.119 -3.243 1.165 1.00 14.34 55 TYR F CA 1
ATOM 1965 C C . TYR C 1 55 ? -9.501 -3.970 -0.091 1.00 14.02 55 TYR F C 1
ATOM 1966 O O . TYR C 1 55 ? -8.654 -4.234 -0.989 1.00 16.68 55 TYR F O 1
ATOM 1975 N N . PRO C 1 56 ? -10.751 -4.314 -0.302 1.00 12.91 56 PRO F N 1
ATOM 1976 C CA . PRO C 1 56 ? -11.867 -4.034 0.571 1.00 12.28 56 PRO F CA 1
ATOM 1977 C C . PRO C 1 56 ? -12.211 -5.117 1.567 1.00 11.59 56 PRO F C 1
ATOM 1978 O O . PRO C 1 56 ? -12.994 -4.815 2.427 1.00 10.35 56 PRO F O 1
ATOM 1982 N N . ASP C 1 57 ? -11.617 -6.294 1.522 1.00 9.87 57 ASP F N 1
ATOM 1983 C CA . ASP C 1 57 ? -12.101 -7.365 2.343 1.00 10.30 57 ASP F CA 1
ATOM 1984 C C . ASP C 1 57 ? -11.680 -7.186 3.783 1.00 9.21 57 ASP F C 1
ATOM 1985 O O . ASP C 1 57 ? -12.232 -7.836 4.704 1.00 9.55 57 ASP F O 1
ATOM 1990 N N . ASN C 1 58 ? -10.692 -6.340 4.054 1.00 9.21 58 ASN F N 1
ATOM 1991 C CA . ASN C 1 58 ? -10.321 -6.030 5.422 1.00 9.02 58 ASN F CA 1
ATOM 1992 C C . ASN C 1 58 ? -11.492 -5.341 6.159 1.00 9.08 58 ASN F C 1
ATOM 1993 O O . ASN C 1 58 ? -11.616 -5.503 7.358 1.00 10.49 58 ASN F O 1
ATOM 1998 N N . VAL C 1 59 ? -12.388 -4.673 5.437 1.00 8.57 59 VAL F N 1
ATOM 1999 C CA . VAL C 1 59 ? -13.604 -4.078 6.074 1.00 8.47 59 VAL F CA 1
ATOM 2000 C C . VAL C 1 59 ? -14.568 -5.224 6.371 1.00 7.84 59 VAL F C 1
ATOM 2001 O O . VAL C 1 59 ? -14.987 -5.387 7.508 1.00 7.94 59 VAL F O 1
ATOM 2005 N N . MET C 1 60 ? -14.953 -6.011 5.381 1.00 7.49 60 MET F N 1
ATOM 2006 C CA . MET C 1 60 ? -15.998 -6.974 5.608 1.00 8.15 60 MET F CA 1
ATOM 2007 C C . MET C 1 60 ? -15.590 -7.982 6.653 1.00 6.81 60 MET F C 1
ATOM 2008 O O . MET C 1 60 ? -16.424 -8.385 7.474 1.00 7.45 60 MET F O 1
ATOM 2013 N N . THR C 1 61 ? -14.317 -8.426 6.646 1.00 7.17 61 THR F N 1
ATOM 2014 C CA . THR C 1 61 ? -13.925 -9.425 7.611 1.00 7.51 61 THR F CA 1
ATOM 2015 C C . THR C 1 61 ? -13.914 -8.827 9.044 1.00 6.40 61 THR F C 1
ATOM 2016 O O . THR C 1 61 ? -14.383 -9.485 9.987 1.00 7.29 61 THR F O 1
ATOM 2020 N N . ALA C 1 62 ? -13.508 -7.561 9.190 1.00 6.66 62 ALA F N 1
ATOM 2021 C CA . ALA C 1 62 ? -13.604 -6.922 10.502 1.00 6.32 62 ALA F CA 1
ATOM 2022 C C . ALA C 1 62 ? -15.064 -6.863 10.981 1.00 6.47 62 ALA F C 1
ATOM 2023 O O . ALA C 1 62 ? -15.351 -7.043 12.140 1.00 7.13 62 ALA F O 1
ATOM 2025 N N . GLU C 1 63 ? -16.000 -6.549 10.024 1.00 7.19 63 GLU F N 1
ATOM 2026 C CA . GLU C 1 63 ? -17.389 -6.419 10.456 1.00 6.89 63 GLU F CA 1
ATOM 2027 C C . GLU C 1 63 ? -17.952 -7.787 10.764 1.00 6.85 63 GLU F C 1
ATOM 2028 O O . GLU C 1 63 ? -18.757 -7.900 11.656 1.00 7.03 63 GLU F O 1
ATOM 2034 N N . MET C 1 64 ? -17.504 -8.850 10.119 1.00 6.69 64 MET F N 1
ATOM 2035 C CA . MET C 1 64 ? -17.884 -10.213 10.509 1.00 7.43 64 MET F CA 1
ATOM 2036 C C . MET C 1 64 ? -17.460 -10.491 11.968 1.00 7.83 64 MET F C 1
ATOM 2037 O O . MET C 1 64 ? -18.240 -11.067 12.775 1.00 7.87 64 MET F O 1
ATOM 2042 N N . ARG C 1 65 ? -16.253 -10.070 12.342 1.00 7.40 65 ARG F N 1
ATOM 2043 C CA . ARG C 1 65 ? -15.794 -10.299 13.739 1.00 7.52 65 ARG F CA 1
ATOM 2044 C C . ARG C 1 65 ? -16.639 -9.412 14.660 1.00 7.89 65 ARG F C 1
ATOM 2045 O O . ARG C 1 65 ? -17.013 -9.921 15.786 1.00 8.30 65 ARG F O 1
ATOM 2053 N N . LYS C 1 66 ? -16.973 -8.185 14.273 1.00 6.83 66 LYS F N 1
ATOM 2054 C CA . LYS C 1 66 ? -17.835 -7.390 15.135 1.00 6.80 66 LYS F CA 1
ATOM 2055 C C . LYS C 1 66 ? -19.244 -7.991 15.315 1.00 6.87 66 LYS F C 1
ATOM 2056 O O . LYS C 1 66 ? -19.802 -7.975 16.424 1.00 7.44 66 LYS F O 1
ATOM 2062 N N . ILE C 1 67 ? -19.767 -8.551 14.238 1.00 6.95 67 ILE F N 1
ATOM 2063 C CA . ILE C 1 67 ? -21.083 -9.231 14.327 1.00 7.75 67 ILE F CA 1
ATOM 2064 C C . ILE C 1 67 ? -20.961 -10.403 15.257 1.00 7.39 67 ILE F C 1
ATOM 2065 O O . ILE C 1 67 ? -21.873 -10.615 16.075 1.00 8.71 67 ILE F O 1
ATOM 2070 N N . ALA C 1 68 ? -19.927 -11.242 15.130 1.00 8.48 68 ALA F N 1
ATOM 2071 C CA . ALA C 1 68 ? -19.819 -12.442 15.985 1.00 9.15 68 ALA F CA 1
ATOM 2072 C C . ALA C 1 68 ? -19.776 -11.980 17.440 1.00 9.46 68 ALA F C 1
ATOM 2073 O O . ALA C 1 68 ? -20.437 -12.606 18.319 1.00 10.30 68 ALA F O 1
ATOM 2075 N N . MET C 1 69 ? -18.949 -10.969 17.803 1.00 8.68 69 MET F N 1
ATOM 2076 C CA . MET C 1 69 ? -18.814 -10.588 19.200 1.00 10.12 69 MET F CA 1
ATOM 2077 C C . MET C 1 69 ? -20.124 -10.015 19.654 1.00 8.85 69 MET F C 1
ATOM 2078 O O . MET C 1 69 ? -20.590 -10.383 20.771 1.00 10.07 69 MET F O 1
ATOM 2083 N N . ALA C 1 70 ? -20.830 -9.222 18.863 1.00 8.96 70 ALA F N 1
ATOM 2084 C CA . ALA C 1 70 ? -22.087 -8.654 19.336 1.00 9.70 70 ALA F CA 1
ATOM 2085 C C . ALA C 1 70 ? -23.140 -9.740 19.511 1.00 10.04 70 ALA F C 1
ATOM 2086 O O . ALA C 1 70 ? -23.924 -9.695 20.484 1.00 11.42 70 ALA F O 1
ATOM 2088 N N . ALA C 1 71 ? -23.193 -10.746 18.621 1.00 9.65 71 ALA F N 1
ATOM 2089 C CA . ALA C 1 71 ? -24.154 -11.852 18.734 1.00 10.65 71 ALA F CA 1
ATOM 2090 C C . ALA C 1 71 ? -23.853 -12.665 20.018 1.00 11.25 71 ALA F C 1
ATOM 2091 O O . ALA C 1 71 ? -24.771 -13.039 20.748 1.00 12.01 71 ALA F O 1
ATOM 2093 N N . VAL C 1 72 ? -22.624 -12.990 20.322 1.00 10.24 72 VAL F N 1
ATOM 2094 C CA . VAL C 1 72 ? -22.274 -13.751 21.541 1.00 11.39 72 VAL F CA 1
ATOM 2095 C C . VAL C 1 72 ? -22.592 -12.935 22.766 1.00 11.57 72 VAL F C 1
ATOM 2096 O O . VAL C 1 72 ? -23.168 -13.452 23.746 1.00 12.79 72 VAL F O 1
ATOM 2100 N N . LEU C 1 73 ? -22.327 -11.669 22.783 1.00 11.20 73 LEU F N 1
ATOM 2101 C CA . LEU C 1 73 ? -22.534 -10.804 24.005 1.00 13.64 73 LEU F CA 1
ATOM 2102 C C . LEU C 1 73 ? -24.045 -10.635 24.255 1.00 13.36 73 LEU F C 1
ATOM 2103 O O . LEU C 1 73 ? -24.468 -10.667 25.467 1.00 15.72 73 LEU F O 1
ATOM 2108 N N . ALA C 1 74 ? -24.863 -10.526 23.241 1.00 13.78 74 ALA F N 1
ATOM 2109 C CA . ALA C 1 74 ? -26.238 -10.088 23.485 1.00 14.81 74 ALA F CA 1
ATOM 2110 C C . ALA C 1 74 ? -27.155 -11.266 23.249 1.00 15.55 74 ALA F C 1
ATOM 2111 O O . ALA C 1 74 ? -28.362 -11.098 23.461 1.00 17.10 74 ALA F O 1
ATOM 2113 N N . GLY C 1 75 ? -26.680 -12.406 22.787 1.00 15.48 75 GLY F N 1
ATOM 2114 C CA . GLY C 1 75 ? -27.611 -13.508 22.504 1.00 16.50 75 GLY F CA 1
ATOM 2115 C C . GLY C 1 75 ? -28.479 -13.240 21.312 1.00 19.52 75 GLY F C 1
ATOM 2116 O O . GLY C 1 75 ? -29.635 -13.680 21.271 1.00 21.45 75 GLY F O 1
ATOM 2117 N N . MET C 1 76 ? -27.968 -12.546 20.297 1.00 15.37 76 MET F N 1
ATOM 2118 C CA . MET C 1 76 ? -28.651 -12.283 19.026 1.00 16.69 76 MET F CA 1
ATOM 2119 C C . MET C 1 76 ? -28.392 -13.435 18.087 1.00 16.66 76 MET F C 1
ATOM 2120 O O . MET C 1 76 ? -27.424 -14.208 18.214 1.00 18.36 76 MET F O 1
ATOM 2125 N N . ARG C 1 77 ? -29.337 -13.666 17.207 1.00 11.78 77 ARG F N 1
ATOM 2126 C CA . ARG C 1 77 ? -29.158 -14.693 16.178 1.00 11.05 77 ARG F CA 1
ATOM 2127 C C . ARG C 1 77 ? -28.496 -14.114 14.928 1.00 8.40 77 ARG F C 1
ATOM 2128 O O . ARG C 1 77 ? -28.528 -12.918 14.666 1.00 9.08 77 ARG F O 1
ATOM 2136 N N . VAL C 1 78 ? -27.865 -15.031 14.209 1.00 7.94 78 VAL F N 1
ATOM 2137 C CA . VAL C 1 78 ? -27.326 -14.676 12.920 1.00 7.94 78 VAL F CA 1
ATOM 2138 C C . VAL C 1 78 ? -27.797 -15.660 11.861 1.00 7.90 78 VAL F C 1
ATOM 2139 O O . VAL C 1 78 ? -28.149 -16.791 12.174 1.00 8.71 78 VAL F O 1
ATOM 2143 N N . ASN C 1 79 ? -27.736 -15.202 10.616 1.00 7.08 79 ASN F N 1
ATOM 2144 C CA . ASN C 1 79 ? -27.889 -16.141 9.469 1.00 7.42 79 ASN F CA 1
ATOM 2145 C C . ASN C 1 79 ? -26.531 -16.162 8.729 1.00 7.91 79 ASN F C 1
ATOM 2146 O O . ASN C 1 79 ? -25.887 -15.105 8.632 1.00 8.65 79 ASN F O 1
ATOM 2151 N N . MET C 1 80 ? -26.181 -17.325 8.274 1.00 8.18 80 MET F N 1
ATOM 2152 C CA . MET C 1 80 ? -24.881 -17.503 7.608 1.00 9.71 80 MET F CA 1
ATOM 2153 C C . MET C 1 80 ? -24.994 -18.042 6.200 1.00 9.10 80 MET F C 1
ATOM 2154 O O . MET C 1 80 ? -25.909 -18.893 5.966 1.00 10.40 80 MET F O 1
ATOM 2159 N N . CYS C 1 81 ? -24.136 -17.600 5.316 1.00 8.78 81 CYS F N 1
ATOM 2160 C CA . CYS C 1 81 ? -23.895 -18.254 4.040 1.00 9.09 81 CYS F CA 1
ATOM 2161 C C . CYS C 1 81 ? -22.526 -18.920 4.194 1.00 8.15 81 CYS F C 1
ATOM 2162 O O . CYS C 1 81 ? -21.542 -18.186 4.279 1.00 8.69 81 CYS F O 1
ATOM 2165 N N . ALA C 1 82 ? -22.523 -20.220 4.324 1.00 8.56 82 ALA F N 1
ATOM 2166 C CA . ALA C 1 82 ? -21.321 -20.921 4.721 1.00 9.53 82 ALA F CA 1
ATOM 2167 C C . ALA C 1 82 ? -20.976 -21.994 3.715 1.00 9.83 82 ALA F C 1
ATOM 2168 O O . ALA C 1 82 ? -21.795 -22.790 3.292 1.00 10.19 82 ALA F O 1
ATOM 2170 N N . SER C 1 83 ? -19.709 -22.035 3.345 1.00 9.17 83 SER F N 1
ATOM 2171 C CA . SER C 1 83 ? -19.249 -23.017 2.325 1.00 11.19 83 SER F CA 1
ATOM 2172 C C . SER C 1 83 ? -18.763 -24.281 3.011 1.00 11.34 83 SER F C 1
ATOM 2173 O O . SER C 1 83 ? -17.860 -24.181 3.870 1.00 11.68 83 SER F O 1
ATOM 2176 N N . PRO C 1 84 ? -19.210 -25.445 2.531 1.00 14.00 84 PRO F N 1
ATOM 2177 C CA . PRO C 1 84 ? -18.795 -26.699 3.157 1.00 15.77 84 PRO F CA 1
ATOM 2178 C C . PRO C 1 84 ? -17.475 -27.170 2.578 1.00 15.88 84 PRO F C 1
ATOM 2179 O O . PRO C 1 84 ? -17.058 -28.272 2.978 1.00 18.15 84 PRO F O 1
ATOM 2183 N N . ALA C 1 85 ? -16.812 -26.401 1.717 1.00 15.66 85 ALA F N 1
ATOM 2184 C CA . ALA C 1 85 ? -15.494 -26.900 1.135 1.00 17.52 85 ALA F CA 1
ATOM 2185 C C . ALA C 1 85 ? -14.322 -26.684 2.074 1.00 18.58 85 ALA F C 1
ATOM 2186 O O . ALA C 1 85 ? -13.181 -27.060 1.751 1.00 19.74 85 ALA F O 1
ATOM 2188 N N . SER C 1 86 ? -14.523 -26.068 3.237 1.00 15.14 86 SER F N 1
ATOM 2189 C CA . SER C 1 86 ? -13.481 -26.069 4.259 1.00 13.73 86 SER F CA 1
ATOM 2190 C C . SER C 1 86 ? -14.138 -26.647 5.514 1.00 11.77 86 SER F C 1
ATOM 2191 O O . SER C 1 86 ? -15.350 -26.669 5.626 1.00 12.49 86 SER F O 1
ATOM 2194 N N . SER C 1 87 ? -13.323 -27.117 6.451 1.00 14.61 87 SER F N 1
ATOM 2195 C CA . SER C 1 87 ? -13.816 -27.645 7.728 1.00 14.87 87 SER F CA 1
ATOM 2196 C C . SER C 1 87 ? -12.918 -27.045 8.839 1.00 14.65 87 SER F C 1
ATOM 2197 O O . SER C 1 87 ? -11.705 -27.288 8.823 1.00 17.23 87 SER F O 1
ATOM 2200 N N . PRO C 1 88 ? -13.454 -26.224 9.765 1.00 12.21 88 PRO F N 1
ATOM 2201 C CA . PRO C 1 88 ? -14.870 -25.766 9.851 1.00 12.20 88 PRO F CA 1
ATOM 2202 C C . PRO C 1 88 ? -15.280 -25.014 8.595 1.00 12.12 88 PRO F C 1
ATOM 2203 O O . PRO C 1 88 ? -14.450 -24.392 7.873 1.00 11.30 88 PRO F O 1
ATOM 2207 N N . ASN C 1 89 ? -16.570 -25.038 8.320 1.00 10.59 89 ASN F N 1
ATOM 2208 C CA . ASN C 1 89 ? -17.096 -24.354 7.179 1.00 9.82 89 ASN F CA 1
ATOM 2209 C C . ASN C 1 89 ? -16.835 -22.847 7.258 1.00 9.73 89 ASN F C 1
ATOM 2210 O O . ASN C 1 89 ? -16.849 -22.251 8.357 1.00 10.74 89 ASN F O 1
ATOM 2215 N N . VAL C 1 90 ? -16.487 -22.244 6.127 1.00 8.67 90 VAL F N 1
ATOM 2216 C CA . VAL C 1 90 ? -16.124 -20.879 6.082 1.00 9.01 90 VAL F CA 1
ATOM 2217 C C . VAL C 1 90 ? -17.343 -19.960 5.819 1.00 8.70 90 VAL F C 1
ATOM 2218 O O . VAL C 1 90 ? -18.160 -20.253 4.936 1.00 9.63 90 VAL F O 1
ATOM 2222 N N . ILE C 1 91 ? -17.423 -18.847 6.553 1.00 8.17 91 ILE F N 1
ATOM 2223 C CA . ILE C 1 91 ? -18.482 -17.864 6.339 1.00 7.85 91 ILE F CA 1
ATOM 2224 C C . ILE C 1 91 ? -18.168 -16.959 5.174 1.00 8.35 91 ILE F C 1
ATOM 2225 O O . ILE C 1 91 ? -17.204 -16.170 5.198 1.00 9.82 91 ILE F O 1
ATOM 2230 N N . TRP C 1 92 ? -18.994 -17.059 4.130 1.00 7.81 92 TRP F N 1
ATOM 2231 C CA . TRP C 1 92 ? -18.924 -16.105 3.015 1.00 8.55 92 TRP F CA 1
ATOM 2232 C C . TRP C 1 92 ? -19.745 -14.864 3.190 1.00 7.76 92 TRP F C 1
ATOM 2233 O O . TRP C 1 92 ? -19.492 -13.860 2.583 1.00 8.02 92 TRP F O 1
ATOM 2244 N N . ALA C 1 93 ? -20.805 -14.960 3.984 1.00 7.43 93 ALA F N 1
ATOM 2245 C CA . ALA C 1 93 ? -21.597 -13.780 4.377 1.00 6.88 93 ALA F CA 1
ATOM 2246 C C . ALA C 1 93 ? -22.309 -14.102 5.661 1.00 6.36 93 ALA F C 1
ATOM 2247 O O . ALA C 1 93 ? -22.590 -15.260 5.972 1.00 7.08 93 ALA F O 1
ATOM 2249 N N . ILE C 1 94 ? -22.599 -13.042 6.431 1.00 6.31 94 ILE F N 1
ATOM 2250 C CA . ILE C 1 94 ? -23.284 -13.178 7.740 1.00 7.44 94 ILE F CA 1
ATOM 2251 C C . ILE C 1 94 ? -24.227 -12.035 7.882 1.00 7.26 94 ILE F C 1
ATOM 2252 O O . ILE C 1 94 ? -23.935 -10.904 7.483 1.00 8.14 94 ILE F O 1
ATOM 2257 N N . GLU C 1 95 ? -25.411 -12.335 8.472 1.00 7.06 95 GLU F N 1
ATOM 2258 C CA . GLU C 1 95 ? -26.434 -11.314 8.752 1.00 7.22 95 GLU F CA 1
ATOM 2259 C C . GLU C 1 95 ? -26.738 -11.373 10.230 1.00 6.51 95 GLU F C 1
ATOM 2260 O O . GLU C 1 95 ? -27.210 -12.407 10.713 1.00 7.90 95 GLU F O 1
ATOM 2266 N N . LEU C 1 96 ? -26.502 -10.240 10.894 1.00 7.46 96 LEU F N 1
ATOM 2267 C CA . LEU C 1 96 ? -26.972 -10.086 12.302 1.00 7.84 96 LEU F CA 1
ATOM 2268 C C . LEU C 1 96 ? -28.389 -9.649 12.371 1.00 8.15 96 LEU F C 1
ATOM 2269 O O . LEU C 1 96 ? -28.725 -8.742 11.624 1.00 9.14 96 LEU F O 1
ATOM 2274 N N . GLU C 1 97 ? -29.162 -10.328 13.245 1.00 10.07 97 GLU F N 1
ATOM 2275 C CA . GLU C 1 97 ? -30.571 -9.825 13.329 1.00 13.78 97 GLU F CA 1
ATOM 2276 C C . GLU C 1 97 ? -30.911 -9.341 14.700 1.00 15.60 97 GLU F C 1
ATOM 2277 O O . GLU C 1 97 ? -30.474 -9.931 15.728 1.00 17.16 97 GLU F O 1
ATOM 2283 N N . ALA C 1 98 ? -31.646 -8.219 14.752 1.00 15.19 98 ALA F N 1
ATOM 2284 C CA . ALA C 1 98 ? -32.417 -7.828 15.971 1.00 23.37 98 ALA F CA 1
ATOM 2285 C C . ALA C 1 98 ? -31.955 -8.378 17.274 1.00 32.72 98 ALA F C 1
ATOM 2286 O O . ALA C 1 98 ? -32.533 -8.108 18.312 1.00 31.26 98 ALA F O 1
ATOM 2288 N N . GLY D 1 1 ? -37.129 12.707 13.772 1.00 31.02 1 GLY G N 1
ATOM 2289 C CA . GLY D 1 1 ? -37.255 13.344 12.437 1.00 28.86 1 GLY G CA 1
ATOM 2290 C C . GLY D 1 1 ? -35.886 13.894 12.106 1.00 22.10 1 GLY G C 1
ATOM 2291 O O . GLY D 1 1 ? -35.166 14.356 13.024 1.00 29.80 1 GLY G O 1
ATOM 2292 N N . ALA D 1 2 ? -35.519 13.772 10.845 1.00 19.11 2 ALA G N 1
ATOM 2293 C CA . ALA D 1 2 ? -34.214 14.279 10.357 1.00 17.15 2 ALA G CA 1
ATOM 2294 C C . ALA D 1 2 ? -33.946 15.723 10.748 1.00 16.66 2 ALA G C 1
ATOM 2295 O O . ALA D 1 2 ? -34.859 16.589 10.643 1.00 18.34 2 ALA G O 1
ATOM 2297 N N . SER D 1 3 ? -32.722 16.021 11.171 1.00 13.49 3 SER G N 1
ATOM 2298 C CA . SER D 1 3 ? -32.432 17.410 11.449 1.00 13.35 3 SER G CA 1
ATOM 2299 C C . SER D 1 3 ? -32.558 18.214 10.161 1.00 13.69 3 SER G C 1
ATOM 2300 O O . SER D 1 3 ? -32.357 17.774 9.066 1.00 13.32 3 SER G O 1
ATOM 2303 N N . GLN D 1 4 ? -32.902 19.497 10.321 1.00 14.32 4 GLN G N 1
ATOM 2304 C CA . GLN D 1 4 ? -32.898 20.368 9.196 1.00 15.47 4 GLN G CA 1
ATOM 2305 C C . GLN D 1 4 ? -31.582 20.452 8.516 1.00 13.04 4 GLN G C 1
ATOM 2306 O O . GLN D 1 4 ? -31.502 20.513 7.296 1.00 13.36 4 GLN G O 1
ATOM 2312 N N . PHE D 1 5 ? -30.471 20.403 9.313 1.00 13.11 5 PHE G N 1
ATOM 2313 C CA . PHE D 1 5 ? -29.167 20.329 8.698 1.00 12.20 5 PHE G CA 1
ATOM 2314 C C . PHE D 1 5 ? -28.974 19.117 7.716 1.00 10.68 5 PHE G C 1
ATOM 2315 O O . PHE D 1 5 ? -28.535 19.226 6.545 1.00 12.18 5 PHE G O 1
ATOM 2323 N N . PHE D 1 6 ? -29.391 17.936 8.275 1.00 11.01 6 PHE G N 1
ATOM 2324 C CA . PHE D 1 6 ? -29.250 16.744 7.422 1.00 12.10 6 PHE G CA 1
ATOM 2325 C C . PHE D 1 6 ? -30.123 16.814 6.094 1.00 10.49 6 PHE G C 1
ATOM 2326 O O . PHE D 1 6 ? -29.678 16.481 5.049 1.00 10.97 6 PHE G O 1
ATOM 2334 N N . LYS D 1 7 ? -31.309 17.376 6.327 1.00 12.24 7 LYS G N 1
ATOM 2335 C CA . LYS D 1 7 ? -32.258 17.519 5.172 1.00 14.32 7 LYS G CA 1
ATOM 2336 C C . LYS D 1 7 ? -31.723 18.517 4.181 1.00 13.50 7 LYS G C 1
ATOM 2337 O O . LYS D 1 7 ? -31.722 18.231 2.968 1.00 14.10 7 LYS G O 1
ATOM 2343 N N . ASP D 1 8 ? -31.207 19.621 4.700 1.00 12.93 8 ASP G N 1
ATOM 2344 C CA . ASP D 1 8 ? -30.632 20.642 3.758 1.00 14.39 8 ASP G CA 1
ATOM 2345 C C . ASP D 1 8 ? -29.496 20.047 2.976 1.00 13.88 8 ASP G C 1
ATOM 2346 O O . ASP D 1 8 ? -29.226 20.260 1.787 1.00 14.27 8 ASP G O 1
ATOM 2351 N N . ASN D 1 9 ? -28.623 19.275 3.647 1.00 12.80 9 ASN G N 1
ATOM 2352 C CA . ASN D 1 9 ? -27.496 18.727 2.939 1.00 14.02 9 ASN G CA 1
ATOM 2353 C C . ASN D 1 9 ? -27.952 17.698 1.846 1.00 11.46 9 ASN G C 1
ATOM 2354 O O . ASN D 1 9 ? -27.452 17.692 0.712 1.00 11.59 9 ASN G O 1
ATOM 2359 N N . CYS D 1 10 ? -28.932 16.861 2.247 1.00 11.34 10 CYS G N 1
ATOM 2360 C CA . CYS D 1 10 ? -29.412 15.870 1.244 1.00 13.49 10 CYS G CA 1
ATOM 2361 C C . CYS D 1 10 ? -30.124 16.554 0.042 1.00 15.24 10 CYS G C 1
ATOM 2362 O O . CYS D 1 10 ? -29.928 16.194 -1.107 1.00 14.05 10 CYS G O 1
ATOM 2365 N N . ASN D 1 11 ? -30.678 17.747 0.342 1.00 11.77 11 ASN G N 1
ATOM 2366 C CA . ASN D 1 11 ? -31.436 18.559 -0.744 1.00 14.00 11 ASN G CA 1
ATOM 2367 C C . ASN D 1 11 ? -30.466 19.053 -1.761 1.00 13.56 11 ASN G C 1
ATOM 2368 O O . ASN D 1 11 ? -30.935 19.391 -2.869 1.00 16.09 11 ASN G O 1
ATOM 2373 N N . ARG D 1 12 ? -29.185 19.158 -1.525 1.00 13.60 12 ARG G N 1
ATOM 2374 C CA . ARG D 1 12 ? -28.170 19.559 -2.514 1.00 15.12 12 ARG G CA 1
ATOM 2375 C C . ARG D 1 12 ? -27.928 18.500 -3.552 1.00 17.50 12 ARG G C 1
ATOM 2376 O O . ARG D 1 12 ? -27.282 18.780 -4.559 1.00 19.78 12 ARG G O 1
ATOM 2384 N N . THR D 1 13 ? -28.339 17.247 -3.296 1.00 16.03 13 THR G N 1
ATOM 2385 C CA . THR D 1 13 ? -27.829 16.094 -4.059 1.00 15.77 13 THR G CA 1
ATOM 2386 C C . THR D 1 13 ? -28.945 15.498 -4.935 1.00 14.93 13 THR G C 1
ATOM 2387 O O . THR D 1 13 ? -30.134 15.852 -4.742 1.00 16.94 13 THR G O 1
ATOM 2391 N N . THR D 1 14 ? -28.567 14.519 -5.740 1.00 16.70 14 THR G N 1
ATOM 2392 C CA . THR D 1 14 ? -29.536 13.745 -6.514 1.00 17.00 14 THR G CA 1
ATOM 2393 C C . THR D 1 14 ? -30.090 12.605 -5.682 1.00 16.70 14 THR G C 1
ATOM 2394 O O . THR D 1 14 ? -30.854 11.810 -6.157 1.00 18.39 14 THR G O 1
ATOM 2398 N N . ALA D 1 15 ? -29.699 12.440 -4.416 1.00 15.56 15 ALA G N 1
ATOM 2399 C CA . ALA D 1 15 ? -30.189 11.291 -3.669 1.00 14.46 15 ALA G CA 1
ATOM 2400 C C . ALA D 1 15 ? -31.448 11.617 -2.988 1.00 16.68 15 ALA G C 1
ATOM 2401 O O . ALA D 1 15 ? -31.882 12.783 -3.038 1.00 19.93 15 ALA G O 1
ATOM 2403 N N . SER D 1 16 ? -32.072 10.640 -2.351 1.00 16.88 16 SER G N 1
ATOM 2404 C CA . SER D 1 16 ? -33.362 10.854 -1.655 1.00 18.62 16 SER G CA 1
ATOM 2405 C C . SER D 1 16 ? -33.226 10.697 -0.168 1.00 15.29 16 SER G C 1
ATOM 2406 O O . SER D 1 16 ? -32.401 9.887 0.319 1.00 15.69 16 SER G O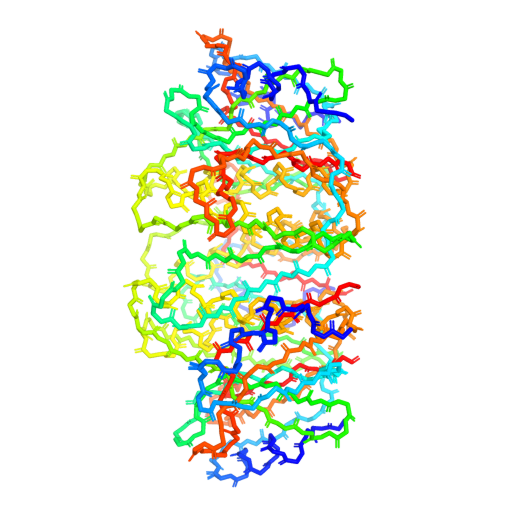 1
ATOM 2409 N N . LEU D 1 17 ? -33.981 11.488 0.555 1.00 15.42 17 LEU G N 1
ATOM 2410 C CA . LEU D 1 17 ? -34.063 11.406 1.997 1.00 13.92 17 LEU G CA 1
ATOM 2411 C C . LEU D 1 17 ? -34.979 10.312 2.384 1.00 14.89 17 LEU G C 1
ATOM 2412 O O . LEU D 1 17 ? -36.131 10.266 1.889 1.00 17.52 17 LEU G O 1
ATOM 2417 N N . VAL D 1 18 ? -34.581 9.410 3.274 1.00 14.23 18 VAL G N 1
ATOM 2418 C CA . VAL D 1 18 ? -35.441 8.427 3.913 1.00 14.75 18 VAL G CA 1
ATOM 2419 C C . VAL D 1 18 ? -35.342 8.644 5.385 1.00 14.75 18 VAL G C 1
ATOM 2420 O O . VAL D 1 18 ? -34.264 8.598 5.970 1.00 14.66 18 VAL G O 1
ATOM 2424 N N . GLU D 1 19 ? -36.429 8.900 6.064 1.00 13.01 19 GLU G N 1
ATOM 2425 C CA . GLU D 1 19 ? -36.510 9.203 7.465 1.00 12.99 19 GLU G CA 1
ATOM 2426 C C . GLU D 1 19 ? -37.094 8.169 8.383 1.00 14.60 19 GLU G C 1
ATOM 2427 O O . GLU D 1 19 ? -38.032 7.448 8.001 1.00 15.26 19 GLU G O 1
ATOM 2433 N N . GLY D 1 20 ? -36.556 7.975 9.562 1.00 13.23 20 GLY G N 1
ATOM 2434 C CA . GLY D 1 20 ? -37.127 7.194 10.610 1.00 14.07 20 GLY G CA 1
ATOM 2435 C C . GLY D 1 20 ? -37.091 5.723 10.270 1.00 13.41 20 GLY G C 1
ATOM 2436 O O . GLY D 1 20 ? -37.974 4.930 10.634 1.00 15.39 20 GLY G O 1
ATOM 2437 N N . VAL D 1 21 ? -36.004 5.253 9.664 1.00 11.84 21 VAL G N 1
ATOM 2438 C CA . VAL D 1 21 ? -35.888 3.843 9.304 1.00 12.01 21 VAL G CA 1
ATOM 2439 C C . VAL D 1 21 ? -35.423 3.048 10.475 1.00 11.10 21 VAL G C 1
ATOM 2440 O O . VAL D 1 21 ? -34.481 3.393 11.203 1.00 11.12 21 VAL G O 1
ATOM 2444 N N . GLU D 1 22 ? -36.095 1.926 10.771 1.00 11.83 22 GLU G N 1
ATOM 2445 C CA . GLU D 1 22 ? -35.696 0.970 11.768 1.00 12.53 22 GLU G CA 1
ATOM 2446 C C . GLU D 1 22 ? -34.905 -0.140 11.035 1.00 11.66 22 GLU G C 1
ATOM 2447 O O . GLU D 1 22 ? -35.428 -0.908 10.282 1.00 12.10 22 GLU G O 1
ATOM 2453 N N . LEU D 1 23 ? -33.603 -0.164 11.294 1.00 10.17 23 LEU G N 1
ATOM 2454 C CA . LEU D 1 23 ? -32.729 -1.192 10.763 1.00 9.54 23 LEU G CA 1
ATOM 2455 C C . LEU D 1 23 ? -32.750 -2.366 11.672 1.00 9.14 23 LEU G C 1
ATOM 2456 O O . LEU D 1 23 ? -32.479 -2.251 12.867 1.00 10.13 23 LEU G O 1
ATOM 2461 N N . THR D 1 24 ? -32.960 -3.562 11.111 1.00 9.93 24 THR G N 1
ATOM 2462 C CA . THR D 1 24 ? -33.075 -4.768 11.892 1.00 9.93 24 THR G CA 1
ATOM 2463 C C . THR D 1 24 ? -32.116 -5.874 11.501 1.00 8.68 24 THR G C 1
ATOM 2464 O O . THR D 1 24 ? -32.015 -6.845 12.251 1.00 9.99 24 THR G O 1
ATOM 2468 N N . LYS D 1 25 ? -31.355 -5.710 10.385 1.00 8.02 25 LYS G N 1
ATOM 2469 C CA . LYS D 1 25 ? -30.320 -6.708 10.082 1.00 8.54 25 LYS G CA 1
ATOM 2470 C C . LYS D 1 25 ? -29.141 -5.917 9.496 1.00 7.65 25 LYS G C 1
ATOM 2471 O O . LYS D 1 25 ? -29.245 -4.867 8.892 1.00 7.74 25 LYS G O 1
ATOM 2477 N N . TYR D 1 26 ? -27.936 -6.484 9.773 1.00 7.23 26 TYR G N 1
ATOM 2478 C CA . TYR D 1 26 ? -26.644 -5.862 9.321 1.00 6.96 26 TYR G CA 1
ATOM 2479 C C . TYR D 1 26 ? -25.875 -7.037 8.676 1.00 7.01 26 TYR G C 1
ATOM 2480 O O . TYR D 1 26 ? -25.726 -8.109 9.260 1.00 7.82 26 TYR G O 1
ATOM 2489 N N . ILE D 1 27 ? -25.439 -6.818 7.414 1.00 6.80 27 ILE G N 1
ATOM 2490 C CA . ILE D 1 27 ? -24.869 -7.919 6.632 1.00 6.64 27 ILE G CA 1
ATOM 2491 C C . ILE D 1 27 ? -23.463 -7.519 6.193 1.00 6.53 27 ILE G C 1
ATOM 2492 O O . ILE D 1 27 ? -23.215 -6.412 5.669 1.00 6.59 27 ILE G O 1
ATOM 2497 N N . SER D 1 28 ? -22.525 -8.487 6.403 1.00 6.42 28 SER G N 1
ATOM 2498 C CA . SER D 1 28 ? -21.215 -8.442 5.776 1.00 7.03 28 SER G CA 1
ATOM 2499 C C . SER D 1 28 ? -21.125 -9.639 4.815 1.00 7.06 28 SER G C 1
ATOM 2500 O O . SER D 1 28 ? -21.367 -10.765 5.173 1.00 7.04 28 SER G O 1
ATOM 2503 N N . ASP D 1 29 ? -20.744 -9.286 3.560 1.00 7.70 29 ASP G N 1
ATOM 2504 C CA . ASP D 1 29 ? -20.651 -10.284 2.466 1.00 8.41 29 ASP G CA 1
ATOM 2505 C C . ASP D 1 29 ? -19.311 -10.183 1.735 1.00 8.07 29 ASP G C 1
ATOM 2506 O O . ASP D 1 29 ? -18.929 -9.089 1.364 1.00 8.29 29 ASP G O 1
ATOM 2511 N N . ILE D 1 30 ? -18.632 -11.336 1.581 1.00 9.45 30 ILE G N 1
ATOM 2512 C CA . ILE D 1 30 ? -17.409 -11.359 0.748 1.00 11.48 30 ILE G CA 1
ATOM 2513 C C . ILE D 1 30 ? -17.589 -12.296 -0.421 1.00 13.52 30 ILE G C 1
ATOM 2514 O O . ILE D 1 30 ? -16.578 -12.755 -1.021 1.00 16.02 30 ILE G O 1
ATOM 2519 N N . ASN D 1 31 ? -18.809 -12.590 -0.789 1.00 10.60 31 ASN G N 1
ATOM 2520 C CA . ASN D 1 31 ? -18.992 -13.405 -1.996 1.00 11.82 31 ASN G CA 1
ATOM 2521 C C . ASN D 1 31 ? -18.546 -12.658 -3.201 1.00 14.68 31 ASN G C 1
ATOM 2522 O O . ASN D 1 31 ? -18.501 -11.435 -3.311 1.00 14.23 31 ASN G O 1
ATOM 2527 N N . ASN D 1 32 ? -18.303 -13.465 -4.254 1.00 16.63 32 ASN G N 1
ATOM 2528 C CA . ASN D 1 32 ? -17.833 -12.923 -5.490 1.00 23.23 32 ASN G CA 1
ATOM 2529 C C . ASN D 1 32 ? -18.866 -12.391 -6.398 1.00 35.65 32 ASN G C 1
ATOM 2530 O O . ASN D 1 32 ? -19.151 -13.023 -7.411 1.00 53.96 32 ASN G O 1
ATOM 2535 N N . ASN D 1 33 ? -19.415 -11.275 -6.078 1.00 28.64 33 ASN G N 1
ATOM 2536 C CA . ASN D 1 33 ? -20.108 -10.306 -6.933 1.00 28.63 33 ASN G CA 1
ATOM 2537 C C . ASN D 1 33 ? -21.057 -9.472 -6.060 1.00 22.55 33 ASN G C 1
ATOM 2538 O O . ASN D 1 33 ? -21.513 -8.491 -6.479 1.00 24.47 33 ASN G O 1
ATOM 2543 N N . THR D 1 34 ? -21.378 -9.967 -4.844 1.00 16.85 34 THR G N 1
ATOM 2544 C CA . THR D 1 34 ? -22.307 -9.257 -3.949 1.00 14.45 34 THR G CA 1
ATOM 2545 C C . THR D 1 34 ? -21.565 -8.724 -2.718 1.00 11.78 34 THR G C 1
ATOM 2546 O O . THR D 1 34 ? -22.193 -8.364 -1.716 1.00 12.24 34 THR G O 1
ATOM 2550 N N . ASP D 1 35 ? -20.239 -8.678 -2.782 1.00 11.95 35 ASP G N 1
ATOM 2551 C CA . ASP D 1 35 ? -19.464 -8.274 -1.596 1.00 11.15 35 ASP G CA 1
ATOM 2552 C C . ASP D 1 35 ? -19.814 -6.848 -1.233 1.00 10.59 35 ASP G C 1
ATOM 2553 O O . ASP D 1 35 ? -20.127 -5.988 -2.075 1.00 12.44 35 ASP G O 1
ATOM 2558 N N . GLY D 1 36 ? -19.874 -6.653 0.100 1.00 8.40 36 GLY G N 1
ATOM 2559 C CA . GLY D 1 36 ? -20.153 -5.320 0.633 1.00 9.49 36 GLY G CA 1
ATOM 2560 C C . GLY D 1 36 ? -20.769 -5.415 2.031 1.00 6.58 36 GLY G C 1
ATOM 2561 O O . GLY D 1 36 ? -20.936 -6.516 2.569 1.00 7.50 36 GLY G O 1
ATOM 2562 N N . MET D 1 37 ? -21.137 -4.230 2.513 1.00 6.78 37 MET G N 1
ATOM 2563 C CA . MET D 1 37 ? -21.808 -4.095 3.795 1.00 6.92 37 MET G CA 1
ATOM 2564 C C . MET D 1 37 ? -23.209 -3.507 3.485 1.00 6.57 37 MET G C 1
ATOM 2565 O O . MET D 1 37 ? -23.323 -2.548 2.728 1.00 7.40 37 MET G O 1
ATOM 2570 N N . TYR D 1 38 ? -24.202 -4.147 4.085 1.00 6.74 38 TYR G N 1
ATOM 2571 C CA . TYR D 1 38 ? -25.599 -3.731 3.835 1.00 7.66 38 TYR G CA 1
ATOM 2572 C C . TYR D 1 38 ? -26.382 -3.720 5.127 1.00 7.47 38 TYR G C 1
ATOM 2573 O O . TYR D 1 38 ? -26.039 -4.348 6.107 1.00 7.73 38 TYR G O 1
ATOM 2582 N N . VAL D 1 39 ? -27.488 -2.967 5.070 1.00 8.13 39 VAL G N 1
ATOM 2583 C CA . VAL D 1 39 ? -28.450 -2.969 6.188 1.00 8.76 39 VAL G CA 1
ATOM 2584 C C . VAL D 1 39 ? -29.848 -3.287 5.587 1.00 8.48 39 VAL G C 1
ATOM 2585 O O . VAL D 1 39 ? -30.131 -2.961 4.428 1.00 8.91 39 VAL G O 1
ATOM 2589 N N . VAL D 1 40 ? -30.662 -3.891 6.459 1.00 8.58 40 VAL G N 1
ATOM 2590 C CA . VAL D 1 40 ? -32.057 -4.263 6.010 1.00 9.53 40 VAL G CA 1
ATOM 2591 C C . VAL D 1 40 ? -32.907 -3.642 7.090 1.00 9.65 40 VAL G C 1
ATOM 2592 O O . VAL D 1 40 ? -32.691 -3.757 8.269 1.00 8.99 40 VAL G O 1
ATOM 2596 N N . SER D 1 41 ? -34.005 -3.002 6.614 1.00 9.87 41 SER G N 1
ATOM 2597 C CA . SER D 1 41 ? -34.989 -2.450 7.545 1.00 10.89 41 SER G CA 1
ATOM 2598 C C . SER D 1 41 ? -36.057 -3.445 7.915 1.00 13.03 41 SER G C 1
ATOM 2599 O O . SER D 1 41 ? -36.173 -4.553 7.364 1.00 12.54 41 SER G O 1
ATOM 2602 N N . SER D 1 42 ? -36.881 -2.969 8.853 1.00 13.02 42 SER G N 1
ATOM 2603 C CA . SER D 1 42 ? -37.974 -3.756 9.389 1.00 14.59 42 SER G CA 1
ATOM 2604 C C . SER D 1 42 ? -39.015 -4.036 8.275 1.00 15.84 42 SER G C 1
ATOM 2605 O O . SER D 1 42 ? -39.827 -4.957 8.463 1.00 18.09 42 SER G O 1
ATOM 2608 N N . THR D 1 43 ? -39.037 -3.258 7.203 1.00 17.46 43 THR G N 1
ATOM 2609 C CA . THR D 1 43 ? -39.974 -3.539 6.086 1.00 19.18 43 THR G CA 1
ATOM 2610 C C . THR D 1 43 ? -39.282 -4.422 5.003 1.00 20.90 43 THR G C 1
ATOM 2611 O O . THR D 1 43 ? -39.846 -4.733 3.955 1.00 21.01 43 THR G O 1
ATOM 2615 N N . GLY D 1 44 ? -38.016 -4.820 5.202 1.00 15.99 44 GLY G N 1
ATOM 2616 C CA . GLY D 1 44 ? -37.276 -5.540 4.207 1.00 14.90 44 GLY G CA 1
ATOM 2617 C C . GLY D 1 44 ? -36.516 -4.730 3.154 1.00 12.70 44 GLY G C 1
ATOM 2618 O O . GLY D 1 44 ? -35.878 -5.320 2.233 1.00 15.35 44 GLY G O 1
ATOM 2619 N N . GLY D 1 45 ? -36.510 -3.395 3.361 1.00 12.74 45 GLY G N 1
ATOM 2620 C CA . GLY D 1 45 ? -35.754 -2.557 2.460 1.00 11.46 45 GLY G CA 1
ATOM 2621 C C . GLY D 1 45 ? -34.217 -2.786 2.708 1.00 9.79 45 GLY G C 1
ATOM 2622 O O . GLY D 1 45 ? -33.820 -3.062 3.792 1.00 10.62 45 GLY G O 1
ATOM 2623 N N . VAL D 1 46 ? -33.5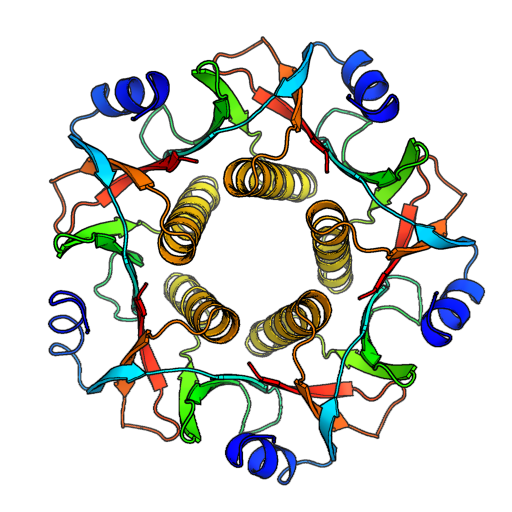01 -2.639 1.646 1.00 9.81 46 VAL G N 1
ATOM 2624 C CA . VAL D 1 46 ? -32.018 -2.897 1.692 1.00 9.36 46 VAL G CA 1
ATOM 2625 C C . VAL D 1 46 ? -31.257 -1.726 1.166 1.00 9.77 46 VAL G C 1
ATOM 2626 O O . VAL D 1 46 ? -31.612 -1.093 0.190 1.00 10.26 46 VAL G O 1
ATOM 2630 N N . TRP D 1 47 ? -30.147 -1.390 1.890 1.00 8.20 47 TRP G N 1
ATOM 2631 C CA . TRP D 1 47 ? -29.220 -0.303 1.468 1.00 8.29 47 TRP G CA 1
ATOM 2632 C C . TRP D 1 47 ? -27.802 -0.833 1.561 1.00 8.06 47 TRP G C 1
ATOM 2633 O O . TRP D 1 47 ? -27.497 -1.667 2.455 1.00 8.71 47 TRP G O 1
ATOM 2644 N N . ARG D 1 48 ? -26.988 -0.357 0.647 1.00 8.33 48 ARG G N 1
ATOM 2645 C CA . ARG D 1 48 ? -25.517 -0.625 0.729 1.00 8.20 48 ARG G CA 1
ATOM 2646 C C . ARG D 1 48 ? -24.830 0.536 1.392 1.00 7.99 48 ARG G C 1
ATOM 2647 O O . ARG D 1 48 ? -25.078 1.715 1.085 1.00 9.39 48 ARG G O 1
ATOM 2655 N N . ILE D 1 49 ? -23.956 0.228 2.367 1.00 8.18 49 ILE G N 1
ATOM 2656 C CA . ILE D 1 49 ? -23.123 1.299 2.973 1.00 8.61 49 ILE G CA 1
ATOM 2657 C C . ILE D 1 49 ? -21.994 1.643 2.018 1.00 8.32 49 ILE G C 1
ATOM 2658 O O . ILE D 1 49 ? -21.373 0.804 1.425 1.00 9.89 49 ILE G O 1
ATOM 2663 N N . SER D 1 50 ? -21.751 2.967 1.933 1.00 9.56 50 SER G N 1
ATOM 2664 C CA . SER D 1 50 ? -20.603 3.467 1.138 1.00 10.64 50 SER G CA 1
ATOM 2665 C C . SER D 1 50 ? -19.310 2.847 1.611 1.00 11.53 50 SER G C 1
ATOM 2666 O O . SER D 1 50 ? -19.100 2.564 2.799 1.00 11.35 50 SER G O 1
ATOM 2669 N N . ARG D 1 51 ? -18.428 2.634 0.635 1.00 14.78 51 ARG G N 1
ATOM 2670 C CA . ARG D 1 51 ? -17.054 2.211 0.932 1.00 15.94 51 ARG G CA 1
ATOM 2671 C C . ARG D 1 51 ? -16.068 3.237 0.337 1.00 14.83 51 ARG G C 1
ATOM 2672 O O . ARG D 1 51 ? -16.359 3.870 -0.628 1.00 16.77 51 ARG G O 1
ATOM 2680 N N . ALA D 1 52 ? -14.931 3.328 0.990 1.00 13.48 52 ALA G N 1
ATOM 2681 C CA . ALA D 1 52 ? -13.860 4.253 0.539 1.00 13.10 52 ALA G CA 1
ATOM 2682 C C . ALA D 1 52 ? -12.533 3.727 1.052 1.00 14.95 52 ALA G C 1
ATOM 2683 O O . ALA D 1 52 ? -12.380 3.366 2.193 1.00 15.02 52 ALA G O 1
ATOM 2685 N N . LYS D 1 53 ? -11.518 3.714 0.168 1.00 18.62 53 LYS G N 1
ATOM 2686 C CA . LYS D 1 53 ? -10.223 3.127 0.575 1.00 18.40 53 LYS G CA 1
ATOM 2687 C C . LYS D 1 53 ? -9.425 4.150 1.392 1.00 18.93 53 LYS G C 1
ATOM 2688 O O . LYS D 1 53 ? -8.749 3.759 2.351 1.00 23.10 53 LYS G O 1
ATOM 2694 N N . ASP D 1 54 ? -9.555 5.436 1.064 1.00 17.74 54 ASP G N 1
ATOM 2695 C CA . ASP D 1 54 ? -8.585 6.403 1.630 1.00 18.07 54 ASP G CA 1
ATOM 2696 C C . ASP D 1 54 ? -9.207 7.472 2.529 1.00 16.12 54 ASP G C 1
ATOM 2697 O O . ASP D 1 54 ? -10.423 7.740 2.449 1.00 15.02 54 ASP G O 1
ATOM 2702 N N . TYR D 1 55 ? -8.362 8.198 3.234 1.00 13.59 55 TYR G N 1
ATOM 2703 C CA . TYR D 1 55 ? -8.713 9.363 4.030 1.00 13.05 55 TYR G CA 1
ATOM 2704 C C . TYR D 1 55 ? -9.133 10.581 3.172 1.00 12.69 55 TYR G C 1
ATOM 2705 O O . TYR D 1 55 ? -8.450 10.897 2.154 1.00 14.35 55 TYR G O 1
ATOM 2714 N N . PRO D 1 56 ? -10.133 11.347 3.534 1.00 11.81 56 PRO G N 1
ATOM 2715 C CA . PRO D 1 56 ? -10.940 11.260 4.715 1.00 12.28 56 PRO G CA 1
ATOM 2716 C C . PRO D 1 56 ? -12.182 10.394 4.531 1.00 12.09 56 PRO G C 1
ATOM 2717 O O . PRO D 1 56 ? -12.769 10.142 5.559 1.00 11.48 56 PRO G O 1
ATOM 2721 N N . ASP D 1 57 ? -12.539 9.932 3.345 1.00 12.25 57 ASP G N 1
ATOM 2722 C CA . ASP D 1 57 ? -13.814 9.233 3.250 1.00 11.37 57 ASP G CA 1
ATOM 2723 C C . ASP D 1 57 ? -13.798 7.951 3.986 1.00 11.57 57 ASP G C 1
ATOM 2724 O O . ASP D 1 57 ? -14.890 7.612 4.456 1.00 11.71 57 ASP G O 1
ATOM 2729 N N . ASN D 1 58 ? -1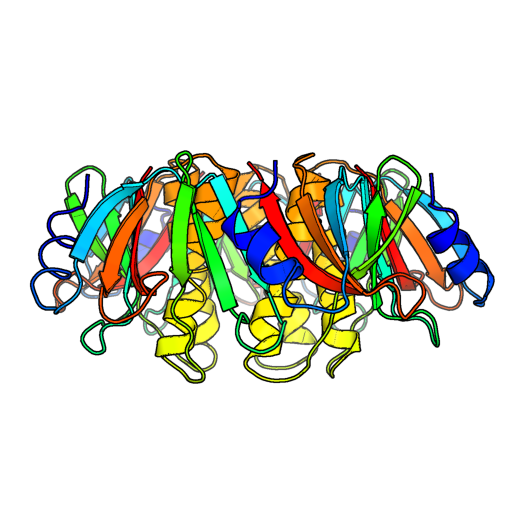2.688 7.282 4.225 1.00 10.78 58 ASN G N 1
ATOM 2730 C CA . ASN D 1 58 ? -12.713 6.034 4.953 1.00 11.51 58 ASN G CA 1
ATOM 2731 C C . ASN D 1 58 ? -12.988 6.269 6.417 1.00 10.09 58 ASN G C 1
ATOM 2732 O O . ASN D 1 58 ? -13.340 5.311 7.096 1.00 10.23 58 ASN G O 1
ATOM 2737 N N . VAL D 1 59 ? -12.797 7.460 6.969 1.00 10.42 59 VAL G N 1
ATOM 2738 C CA . VAL D 1 59 ? -13.284 7.831 8.301 1.00 9.65 59 VAL G CA 1
ATOM 2739 C C . VAL D 1 59 ? -14.799 7.818 8.313 1.00 9.78 59 VAL G C 1
ATOM 2740 O O . VAL D 1 59 ? -15.435 7.176 9.165 1.00 8.42 59 VAL G O 1
ATOM 2744 N N . MET D 1 60 ? -15.406 8.578 7.409 1.00 8.76 60 MET G N 1
ATOM 2745 C CA . MET D 1 60 ? -16.851 8.634 7.390 1.00 8.21 60 M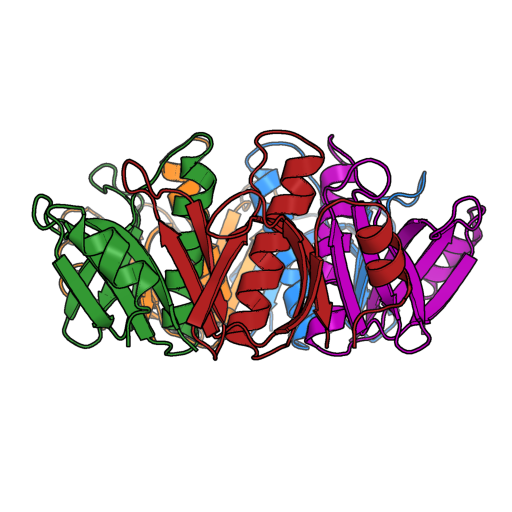ET G CA 1
ATOM 2746 C C . MET D 1 60 ? -17.421 7.275 7.074 1.00 7.43 60 MET G C 1
ATOM 2747 O O . MET D 1 60 ? -18.471 6.957 7.695 1.00 7.46 60 MET G O 1
ATOM 2752 N N . THR D 1 61 ? -16.871 6.476 6.188 1.00 7.60 61 THR G N 1
ATOM 2753 C CA . THR D 1 61 ? -17.546 5.179 5.920 1.00 7.85 61 THR G CA 1
ATOM 2754 C C . THR D 1 61 ? -17.425 4.284 7.154 1.00 7.60 61 THR G C 1
ATOM 2755 O O . THR D 1 61 ? -18.336 3.515 7.442 1.00 7.87 61 THR G O 1
ATOM 2759 N N . ALA D 1 62 ? -16.303 4.320 7.905 1.00 7.37 62 ALA G N 1
ATOM 2760 C CA . ALA D 1 62 ? -16.194 3.532 9.101 1.00 7.43 62 ALA G CA 1
ATOM 2761 C C . ALA D 1 62 ? -17.254 3.985 10.100 1.00 7.14 62 ALA G C 1
ATOM 2762 O O . ALA D 1 62 ? -17.848 3.141 10.763 1.00 7.47 62 ALA G O 1
ATOM 2764 N N . GLU D 1 63 ? -17.558 5.269 10.199 1.00 6.65 63 GLU G N 1
ATOM 2765 C CA . GLU D 1 63 ? -18.576 5.690 11.144 1.00 6.90 63 GLU G CA 1
ATOM 2766 C C . GLU D 1 63 ? -19.960 5.251 10.642 1.00 7.20 63 GLU G C 1
ATOM 2767 O O . GLU D 1 63 ? -20.818 5.008 11.472 1.00 8.09 63 GLU G O 1
ATOM 2773 N N . MET D 1 64 ? -20.170 5.232 9.331 1.00 6.84 64 MET G N 1
ATOM 2774 C CA . MET D 1 64 ? -21.488 4.734 8.806 1.00 7.35 64 MET G CA 1
ATOM 2775 C C . MET D 1 64 ? -21.633 3.296 9.271 1.00 7.97 64 MET G C 1
ATOM 2776 O O . MET D 1 64 ? -22.748 2.902 9.666 1.00 8.09 64 MET G O 1
ATOM 2781 N N . ARG D 1 65 ? -20.622 2.451 9.219 1.00 7.57 65 ARG G N 1
ATOM 2782 C CA . ARG D 1 65 ? -20.732 1.067 9.688 1.00 7.47 65 ARG G CA 1
ATOM 2783 C C . ARG D 1 65 ? -21.045 1.072 11.185 1.00 7.64 65 ARG G C 1
ATOM 2784 O O . ARG D 1 65 ? -21.805 0.222 11.660 1.00 8.23 65 ARG G O 1
ATOM 2792 N N . LYS D 1 66 ? -20.370 1.892 11.947 1.00 6.95 66 LYS G N 1
ATOM 2793 C CA . LYS D 1 66 ? -20.609 1.945 13.419 1.00 7.41 66 LYS G CA 1
ATOM 2794 C C . LYS D 1 66 ? -22.068 2.398 13.690 1.00 7.51 66 LYS G C 1
ATOM 2795 O O . LYS D 1 66 ? -22.693 1.779 14.590 1.00 7.69 66 LYS G O 1
ATOM 2801 N N . ILE D 1 67 ? -22.537 3.398 12.963 1.00 7.43 67 ILE G N 1
ATOM 2802 C CA . ILE D 1 67 ? -23.940 3.843 13.095 1.00 8.33 67 ILE G CA 1
ATOM 2803 C C . ILE D 1 67 ? -24.869 2.704 12.765 1.00 8.59 67 ILE G C 1
ATOM 2804 O O . ILE D 1 67 ? -25.817 2.446 13.530 1.00 9.32 67 ILE G O 1
ATOM 2809 N N . ALA D 1 68 ? -24.639 1.979 11.671 1.00 8.30 68 ALA G N 1
ATOM 2810 C CA . ALA D 1 68 ? -25.563 0.887 11.244 1.00 9.71 68 ALA G CA 1
ATOM 2811 C C . ALA D 1 68 ? -25.550 -0.176 12.324 1.00 10.14 68 ALA G C 1
ATOM 2812 O O . ALA D 1 68 ? -26.631 -0.651 12.771 1.00 9.90 68 ALA G O 1
ATOM 2814 N N . MET D 1 69 ? -24.398 -0.612 12.862 1.00 9.72 69 MET G N 1
ATOM 2815 C CA . MET D 1 69 ? -24.387 -1.611 13.884 1.00 10.28 69 MET G CA 1
ATOM 2816 C C . MET D 1 69 ? -25.090 -1.151 15.126 1.00 10.09 69 MET G C 1
ATOM 2817 O O . MET D 1 69 ? -25.893 -1.897 15.736 1.00 9.68 69 MET G O 1
ATOM 2822 N N . ALA D 1 70 ? -24.850 0.097 15.580 1.00 8.98 70 ALA G N 1
ATOM 2823 C CA . ALA D 1 70 ? -25.466 0.579 16.801 1.00 8.83 70 ALA G CA 1
ATOM 2824 C C . ALA D 1 70 ? -26.988 0.667 16.611 1.00 9.76 70 ALA G C 1
ATOM 2825 O O . ALA D 1 70 ? -27.705 0.367 17.563 1.00 11.20 70 ALA G O 1
ATOM 2827 N N . ALA D 1 71 ? -27.443 1.051 15.459 1.00 9.61 71 ALA G N 1
ATOM 2828 C CA . ALA D 1 71 ? -28.873 1.145 15.178 1.00 9.62 71 ALA G CA 1
ATOM 2829 C C . ALA D 1 71 ? -29.489 -0.212 15.264 1.00 10.55 71 ALA G C 1
ATOM 2830 O O . ALA D 1 71 ? -30.588 -0.380 15.860 1.00 11.70 71 ALA G O 1
ATOM 2832 N N . VAL D 1 72 ? -28.897 -1.253 14.686 1.00 10.04 72 VAL G N 1
ATOM 2833 C CA . VAL D 1 72 ? -29.435 -2.601 14.731 1.00 9.89 72 VAL G CA 1
ATOM 2834 C C . VAL D 1 72 ? -29.383 -3.085 16.174 1.00 10.04 72 VAL G C 1
ATOM 2835 O O . VAL D 1 72 ? -30.412 -3.658 16.645 1.00 12.83 72 VAL G O 1
ATOM 2839 N N . LEU D 1 73 ? -28.317 -2.920 16.959 1.00 11.00 73 LEU G N 1
ATOM 2840 C CA . LEU D 1 73 ? -28.280 -3.439 18.283 1.00 12.50 73 LEU G CA 1
ATOM 2841 C C . LEU D 1 73 ? -29.283 -2.776 19.158 1.00 13.28 73 LEU G C 1
ATOM 2842 O O . LEU D 1 73 ? -29.839 -3.497 20.038 1.00 16.48 73 LEU G O 1
ATOM 2847 N N . ALA D 1 74 ? -29.446 -1.486 19.070 1.00 13.41 74 ALA G N 1
ATOM 2848 C CA . ALA D 1 74 ? -30.275 -0.700 20.017 1.00 13.49 74 ALA G CA 1
ATOM 2849 C C . ALA D 1 74 ? -31.694 -0.458 19.523 1.00 15.30 74 ALA G C 1
ATOM 2850 O O . ALA D 1 74 ? -32.532 0.022 20.321 1.00 17.45 74 ALA G O 1
ATOM 2852 N N . GLY D 1 75 ? -32.054 -0.766 18.286 1.00 14.10 75 GLY G N 1
ATOM 2853 C CA . GLY D 1 75 ? -33.383 -0.394 17.732 1.00 15.03 75 GLY G CA 1
ATOM 2854 C C . GLY D 1 75 ? -33.488 1.118 17.604 1.00 16.00 75 GLY G C 1
ATOM 2855 O O . GLY D 1 75 ? -34.607 1.658 17.654 1.00 18.35 75 GLY G O 1
ATOM 2856 N N . MET D 1 76 ? -32.375 1.835 17.425 1.00 13.96 76 MET G N 1
ATOM 2857 C CA . MET D 1 76 ? -32.433 3.269 17.199 1.00 13.35 76 MET G CA 1
ATOM 2858 C C . MET D 1 76 ? -32.700 3.617 15.758 1.00 14.26 76 MET G C 1
ATOM 2859 O O . MET D 1 76 ? -32.008 3.028 14.923 1.00 16.00 76 MET G O 1
ATOM 2864 N N . ARG D 1 77 ? -33.545 4.569 15.433 1.00 13.31 77 ARG G N 1
ATOM 2865 C CA . ARG D 1 77 ? -33.827 4.832 14.045 1.00 12.85 77 ARG G CA 1
ATOM 2866 C C . ARG D 1 77 ? -32.734 5.672 13.415 1.00 11.13 77 ARG G C 1
ATOM 2867 O O . ARG D 1 77 ? -31.924 6.364 14.112 1.00 11.67 77 ARG G O 1
ATOM 2875 N N . VAL D 1 78 ? -32.695 5.605 12.085 1.00 9.57 78 VAL G N 1
ATOM 2876 C CA . VAL D 1 78 ? -31.793 6.408 11.317 1.00 9.38 78 VAL G CA 1
ATOM 2877 C C . VAL D 1 78 ? -32.464 7.179 10.220 1.00 9.35 78 VAL G C 1
ATOM 2878 O O . VAL D 1 78 ? -33.542 6.766 9.738 1.00 10.24 78 VAL G O 1
ATOM 2882 N N . ASN D 1 79 ? -31.887 8.288 9.810 1.00 8.93 79 ASN G N 1
ATOM 2883 C CA . ASN D 1 79 ? -32.257 8.970 8.579 1.00 9.26 79 ASN G CA 1
ATOM 2884 C C . ASN D 1 79 ? -31.191 8.817 7.552 1.00 10.69 79 ASN G C 1
ATOM 2885 O O . ASN D 1 79 ? -30.010 8.813 7.899 1.00 10.88 79 ASN G O 1
ATOM 2890 N N . MET D 1 80 ? -31.515 8.587 6.293 1.00 9.96 80 MET G N 1
ATOM 2891 C CA . MET D 1 80 ? -30.558 8.329 5.232 1.00 10.20 80 MET G CA 1
ATOM 2892 C C . MET D 1 80 ? -30.622 9.303 4.104 1.00 10.36 80 MET G C 1
ATOM 2893 O O . MET D 1 80 ? -31.761 9.661 3.726 1.00 13.10 80 MET G O 1
ATOM 2898 N N . CYS D 1 81 ? -29.514 9.592 3.478 1.00 9.84 81 CYS G N 1
ATOM 2899 C CA . CYS D 1 81 ? -29.503 10.238 2.187 1.00 11.36 81 CYS G CA 1
ATOM 2900 C C . CYS D 1 81 ? -28.989 9.190 1.282 1.00 10.11 81 CYS G C 1
ATOM 2901 O O . CYS D 1 81 ? -27.821 8.797 1.342 1.00 11.12 81 CYS G O 1
ATOM 2904 N N . ALA D 1 82 ? -29.876 8.573 0.470 1.00 11.78 82 ALA G N 1
ATOM 2905 C CA . ALA D 1 82 ? -29.584 7.327 -0.287 1.00 12.59 82 ALA G CA 1
ATOM 2906 C C . ALA D 1 82 ? -29.779 7.499 -1.787 1.00 13.44 82 ALA G C 1
ATOM 2907 O O . ALA D 1 82 ? -30.759 8.085 -2.179 1.00 14.43 82 ALA G O 1
ATOM 2909 N N . SER D 1 83 ? -28.814 7.147 -2.562 1.00 14.26 83 SER G N 1
ATOM 2910 C CA . SER D 1 83 ? -28.863 7.311 -4.036 1.00 14.96 83 SER G CA 1
ATOM 2911 C C . SER D 1 83 ? -29.698 6.230 -4.690 1.00 17.52 83 SER G C 1
ATOM 2912 O O . SER D 1 83 ? -29.467 5.008 -4.446 1.00 16.94 83 SER G O 1
ATOM 2915 N N . PRO D 1 84 ? -30.721 6.667 -5.478 1.00 17.76 84 PRO G N 1
ATOM 2916 C CA . PRO D 1 84 ? -31.504 5.609 -6.219 1.00 19.60 84 PRO G CA 1
ATOM 2917 C C . PRO D 1 84 ? -30.746 5.058 -7.446 1.00 18.32 84 PRO G C 1
ATOM 2918 O O . PRO D 1 84 ? -31.354 4.225 -8.178 1.00 21.85 84 PRO G O 1
ATOM 2922 N N . ALA D 1 85 ? -29.487 5.416 -7.712 1.00 18.99 85 ALA G N 1
ATOM 2923 C CA . ALA D 1 85 ? -28.773 5.045 -8.964 1.00 24.06 85 ALA G CA 1
ATOM 2924 C C . ALA D 1 85 ? -28.444 3.561 -9.051 1.00 26.59 85 ALA G C 1
ATOM 2925 O O . ALA D 1 85 ? -28.258 3.024 -10.169 1.00 30.14 85 ALA G O 1
ATOM 2927 N N . SER D 1 86 ? -28.434 2.872 -7.907 1.00 22.52 86 SER G N 1
ATOM 2928 C CA . SER D 1 86 ? -28.054 1.417 -7.805 1.00 21.62 86 SER G CA 1
ATOM 2929 C C . SER D 1 86 ? -29.106 0.762 -6.971 1.00 19.25 86 SER G C 1
ATOM 2930 O O . SER D 1 86 ? -29.811 1.418 -6.222 1.00 18.96 86 SER G O 1
ATOM 2933 N N . SER D 1 87 ? -29.179 -0.557 -7.052 1.00 19.82 87 SER G N 1
ATOM 2934 C CA . SER D 1 87 ? -29.941 -1.424 -6.151 1.00 19.93 87 SER G CA 1
ATOM 2935 C C . SER D 1 87 ? -28.964 -2.482 -5.646 1.00 20.40 87 SER G C 1
ATOM 2936 O O . SER D 1 87 ? -28.321 -3.221 -6.391 1.00 22.53 87 SER G O 1
ATOM 2939 N N . PRO D 1 88 ? -28.809 -2.519 -4.332 1.00 14.81 88 PRO G N 1
ATOM 2940 C CA . PRO D 1 88 ? -29.450 -1.668 -3.361 1.00 14.35 88 PRO G CA 1
ATOM 2941 C C . PRO D 1 88 ? -28.971 -0.226 -3.422 1.00 12.57 88 PRO G C 1
ATOM 2942 O O . PRO D 1 88 ? -27.820 0.042 -3.861 1.00 13.05 88 PRO G O 1
ATOM 2946 N N . ASN D 1 89 ? -29.840 0.687 -3.027 1.00 12.20 89 ASN G N 1
ATOM 2947 C CA . ASN D 1 89 ? -29.476 2.079 -3.014 1.00 12.81 89 ASN G CA 1
ATOM 2948 C C . ASN D 1 89 ? -28.303 2.296 -2.020 1.00 11.64 89 ASN G C 1
ATOM 2949 O O . ASN D 1 89 ? -28.217 1.646 -0.927 1.00 13.23 89 ASN G O 1
ATOM 2954 N N . VAL D 1 90 ? -27.387 3.155 -2.423 1.00 11.52 90 VAL G N 1
ATOM 2955 C CA . VAL D 1 90 ? -26.145 3.431 -1.629 1.00 11.28 90 VAL G CA 1
ATOM 2956 C C . VAL D 1 90 ? -26.405 4.583 -0.652 1.00 11.44 90 VAL G C 1
ATOM 2957 O O . VAL D 1 90 ? -26.917 5.647 -1.042 1.00 11.03 90 VAL G O 1
ATOM 2961 N N . ILE D 1 91 ? -26.019 4.397 0.638 1.00 9.31 91 ILE G N 1
ATOM 2962 C CA . ILE D 1 91 ? -26.102 5.435 1.637 1.00 9.70 91 ILE G CA 1
ATOM 2963 C C . ILE D 1 91 ? -24.908 6.411 1.475 1.00 9.23 91 ILE G C 1
ATOM 2964 O O . ILE D 1 91 ? -23.731 5.987 1.653 1.00 10.53 91 ILE G O 1
ATOM 2969 N N . TRP D 1 92 ? -25.223 7.674 1.159 1.00 9.23 92 TRP G N 1
ATOM 2970 C CA . TRP D 1 92 ? -24.184 8.686 1.037 1.00 9.30 92 TRP G CA 1
ATOM 2971 C C . TRP D 1 92 ? -24.122 9.524 2.289 1.00 9.16 92 TRP G C 1
ATOM 2972 O O . TRP D 1 92 ? -23.111 10.208 2.529 1.00 9.96 92 TRP G O 1
ATOM 2983 N N . ALA D 1 93 ? -25.164 9.541 3.122 1.00 8.60 93 ALA G N 1
ATOM 2984 C CA . ALA D 1 93 ? -25.097 10.169 4.436 1.00 8.10 93 ALA G CA 1
ATOM 2985 C C . ALA D 1 93 ? -26.049 9.467 5.318 1.00 8.11 93 ALA G C 1
ATOM 2986 O O . ALA D 1 93 ? -27.127 8.970 4.865 1.00 8.83 93 ALA G O 1
ATOM 2988 N N . ILE D 1 94 ? -25.785 9.370 6.609 1.00 8.83 94 ILE G N 1
ATOM 2989 C CA . ILE D 1 94 ? -26.670 8.729 7.569 1.00 8.80 94 ILE G CA 1
ATOM 2990 C C . ILE D 1 94 ? -26.654 9.502 8.872 1.00 8.74 94 ILE G C 1
ATOM 2991 O O . ILE D 1 94 ? -25.588 10.040 9.272 1.00 9.51 94 ILE G O 1
ATOM 2996 N N . GLU D 1 95 ? -27.789 9.578 9.548 1.00 8.12 95 GLU G N 1
ATOM 2997 C CA . GLU D 1 95 ? -28.006 10.221 10.836 1.00 8.13 95 GLU G CA 1
ATOM 2998 C C . GLU D 1 95 ? -28.562 9.288 11.779 1.00 9.25 95 GLU G C 1
ATOM 2999 O O . GLU D 1 95 ? -29.699 8.823 11.596 1.00 10.70 95 GLU G O 1
ATOM 3005 N N . LEU D 1 96 ? -27.844 8.997 12.856 1.00 9.47 96 LEU G N 1
ATOM 3006 C CA . LEU D 1 96 ? -28.368 8.213 13.942 1.00 8.91 96 LEU G CA 1
ATOM 3007 C C . LEU D 1 96 ? -29.131 9.068 14.892 1.00 10.59 96 LEU G C 1
ATOM 3008 O O . LEU D 1 96 ? -28.652 10.115 15.286 1.00 11.47 96 LEU G O 1
ATOM 3013 N N . GLU D 1 97 ? -30.347 8.661 15.247 1.00 11.62 97 GLU G N 1
ATOM 3014 C CA . GLU D 1 97 ? -31.118 9.509 16.146 1.00 15.75 97 GLU G CA 1
ATOM 3015 C C . GLU D 1 97 ? -31.443 8.834 17.439 1.00 19.54 97 GLU G C 1
ATOM 3016 O O . GLU D 1 97 ? -31.950 7.684 17.455 1.00 23.97 97 GLU G O 1
ATOM 3022 N N . ALA D 1 98 ? -31.197 9.501 18.551 1.00 16.48 98 ALA G N 1
ATOM 3023 C CA . ALA D 1 98 ? -31.230 8.918 19.908 1.00 25.94 98 ALA G CA 1
ATOM 3024 C C . ALA D 1 98 ? -32.605 8.619 20.385 1.00 35.66 98 ALA G C 1
ATOM 3025 O O . ALA D 1 98 ? -33.526 9.362 20.122 1.00 33.44 98 ALA G O 1
ATOM 3027 N N . GLY E 1 1 ? -20.960 19.790 34.712 1.00 24.46 1 GLY H N 1
ATOM 3028 C CA . GLY E 1 1 ? -20.445 21.108 34.227 1.00 21.51 1 GLY H CA 1
ATOM 3029 C C . GLY E 1 1 ? -19.007 20.866 33.918 1.00 20.25 1 GLY H C 1
ATOM 3030 O O . GLY E 1 1 ? -18.379 19.936 34.432 1.00 23.48 1 GLY H O 1
ATOM 3031 N N . ALA E 1 2 ? -18.498 21.694 33.048 1.00 15.54 2 ALA H N 1
ATOM 3032 C CA . ALA E 1 2 ? -17.100 21.545 32.645 1.00 14.10 2 ALA H CA 1
ATOM 3033 C C . ALA E 1 2 ? -16.093 21.479 33.797 1.00 12.61 2 ALA H C 1
ATOM 3034 O O . ALA E 1 2 ? -16.198 22.287 34.739 1.00 14.33 2 ALA H O 1
ATOM 3036 N N . SER E 1 3 ? -15.136 20.552 33.762 1.00 11.31 3 SER H N 1
ATOM 3037 C CA . SER E 1 3 ? -14.028 20.612 34.689 1.00 11.76 3 SER H CA 1
ATOM 3038 C C . SER E 1 3 ? -13.313 21.961 34.543 1.00 10.26 3 SER H C 1
ATOM 3039 O O . SER E 1 3 ? -13.238 22.594 33.494 1.00 12.00 3 SER H O 1
ATOM 3042 N N . GLN E 1 4 ? -12.675 22.346 35.680 1.00 11.52 4 GLN H N 1
ATOM 3043 C CA . GLN E 1 4 ? -11.853 23.504 35.654 1.00 11.03 4 GLN H CA 1
ATOM 3044 C C . GLN E 1 4 ? -10.720 23.424 34.665 1.00 11.93 4 GLN H C 1
ATOM 3045 O O . GLN E 1 4 ? -10.412 24.397 33.958 1.00 11.40 4 GLN H O 1
ATOM 3051 N N . PHE E 1 5 ? -10.134 22.199 34.560 1.00 10.66 5 PHE H N 1
ATOM 3052 C CA . PHE E 1 5 ? -9.096 22.014 33.571 1.00 10.67 5 PHE H CA 1
ATOM 3053 C C . PHE E 1 5 ? -9.611 22.262 32.128 1.00 9.99 5 PHE H C 1
ATOM 3054 O O . PHE E 1 5 ? -8.942 22.946 31.327 1.00 10.72 5 PHE H O 1
ATOM 3062 N N . PHE E 1 6 ? -10.790 21.673 31.821 1.00 9.47 6 PHE H N 1
ATOM 3063 C CA . PHE E 1 6 ? -11.329 21.872 30.477 1.00 10.00 6 PHE H CA 1
ATOM 3064 C C . PHE E 1 6 ? -11.592 23.370 30.149 1.00 10.30 6 PHE H C 1
ATOM 3065 O O . PHE E 1 6 ? -11.263 23.861 29.091 1.00 9.26 6 PHE H O 1
ATOM 3073 N N . LYS E 1 7 ? -12.182 24.050 31.168 1.00 10.40 7 LYS H N 1
ATOM 3074 C CA . LYS E 1 7 ? -12.461 25.484 31.027 1.00 12.34 7 LYS H CA 1
ATOM 3075 C C . LYS E 1 7 ? -11.186 26.316 30.909 1.00 11.63 7 LYS H C 1
ATOM 3076 O O . LYS E 1 7 ? -11.128 27.145 30.034 1.00 12.33 7 LYS H O 1
ATOM 3082 N N . ASP E 1 8 ? -10.172 26.018 31.722 1.00 11.52 8 ASP H N 1
ATOM 3083 C CA . ASP E 1 8 ? -8.915 26.742 31.619 1.00 12.82 8 ASP H CA 1
ATOM 3084 C C . ASP E 1 8 ? -8.288 26.573 30.267 1.00 12.86 8 ASP H C 1
ATOM 3085 O O . ASP E 1 8 ? -7.816 27.493 29.625 1.00 14.44 8 ASP H O 1
ATOM 3090 N N . ASN E 1 9 ? -8.369 25.347 29.691 1.00 11.22 9 ASN H N 1
ATOM 3091 C CA . ASN E 1 9 ? -7.756 25.115 28.360 1.00 11.48 9 ASN H CA 1
ATOM 3092 C C . ASN E 1 9 ? -8.548 25.812 27.251 1.00 10.84 9 ASN H C 1
ATOM 3093 O O . ASN E 1 9 ? -7.885 26.434 26.390 1.00 12.18 9 ASN H O 1
ATOM 3098 N N . CYS E 1 10 ? -9.900 25.806 27.366 1.00 9.85 10 CYS H N 1
ATOM 3099 C CA . CYS E 1 10 ? -10.702 26.431 26.296 1.00 11.83 10 CYS H CA 1
ATOM 3100 C C . CYS E 1 10 ? -10.491 27.976 26.370 1.00 11.82 10 CYS H C 1
ATOM 3101 O O . CYS E 1 10 ? -10.361 28.617 25.280 1.00 12.18 10 CYS H O 1
ATOM 3104 N N . ASN E 1 11 ? -10.281 28.496 27.602 1.00 12.29 11 ASN H N 1
ATOM 3105 C CA . ASN E 1 11 ? -10.166 29.959 27.748 1.00 15.39 11 ASN H CA 1
ATOM 3106 C C . ASN E 1 11 ? -8.882 30.481 27.099 1.00 14.50 11 ASN H C 1
ATOM 3107 O O . ASN E 1 11 ? -8.845 31.692 26.736 1.00 16.82 11 ASN H O 1
ATOM 3112 N N . ARG E 1 12 ? -7.927 29.623 26.831 1.00 14.80 12 ARG H N 1
ATOM 3113 C CA . ARG E 1 12 ? -6.717 30.015 26.142 1.00 16.19 12 ARG H CA 1
ATOM 3114 C C . ARG E 1 12 ? -6.873 30.204 24.659 1.00 21.08 12 ARG H C 1
ATOM 3115 O O . ARG E 1 12 ? -5.962 30.703 24.028 1.00 24.37 12 ARG H O 1
ATOM 3123 N N . THR E 1 13 ? -8.025 29.822 24.092 1.00 13.96 13 THR H N 1
ATOM 3124 C CA . THR E 1 13 ? -8.207 29.755 22.600 1.00 14.01 13 THR H CA 1
ATOM 3125 C C . THR E 1 13 ? -9.165 30.840 22.147 1.00 12.66 13 THR H C 1
ATOM 3126 O O . THR E 1 13 ? -9.805 31.532 22.977 1.00 13.73 13 THR H O 1
ATOM 3130 N N . THR E 1 14 ? -9.381 30.898 20.829 1.00 12.78 14 THR H N 1
ATOM 3131 C CA . THR E 1 14 ? -10.423 31.758 20.269 1.00 12.63 14 THR H CA 1
ATOM 3132 C C . THR E 1 14 ? -11.815 31.077 20.265 1.00 11.44 14 THR H C 1
ATOM 3133 O O . THR E 1 14 ? -12.832 31.668 19.856 1.00 14.31 14 THR H O 1
ATOM 3137 N N . ALA E 1 15 ? -11.872 29.819 20.725 1.00 11.45 15 ALA H N 1
ATOM 3138 C CA . ALA E 1 15 ? -13.140 29.076 20.755 1.00 12.18 15 ALA H CA 1
ATOM 3139 C C . ALA E 1 15 ? -13.978 29.365 21.932 1.00 13.68 15 ALA H C 1
ATOM 3140 O O . ALA E 1 15 ? -13.560 29.989 22.898 1.00 16.38 15 ALA H O 1
ATOM 3142 N N . SER E 1 16 ? -15.219 28.895 21.926 1.00 14.16 16 SER H N 1
ATOM 3143 C CA . SER E 1 16 ? -16.209 29.169 22.921 1.00 16.92 16 SER H CA 1
ATOM 3144 C C . SER E 1 16 ? -16.421 27.900 23.739 1.00 12.69 16 SER H C 1
ATOM 3145 O O . SER E 1 16 ? -16.489 26.777 23.106 1.00 14.07 16 SER H O 1
ATOM 3148 N N . LEU E 1 17 ? -16.627 27.995 25.018 1.00 13.67 17 LEU H N 1
ATOM 3149 C CA . LEU E 1 17 ? -17.064 26.907 25.829 1.00 12.46 17 LEU H CA 1
ATOM 3150 C C . LEU E 1 17 ? -18.595 26.752 25.712 1.00 15.84 17 LEU H C 1
ATOM 3151 O O . LEU E 1 17 ? -19.379 27.701 25.925 1.00 16.02 17 LEU H O 1
ATOM 3156 N N . VAL E 1 18 ? -19.036 25.522 25.463 1.00 13.72 18 VAL H N 1
ATOM 3157 C CA . VAL E 1 18 ? -20.448 25.199 25.478 1.00 14.73 18 VAL H CA 1
ATOM 3158 C C . VAL E 1 18 ? -20.594 24.082 26.487 1.00 14.87 18 VAL H C 1
ATOM 3159 O O . VAL E 1 18 ? -19.970 23.016 26.302 1.00 16.83 18 VAL H O 1
ATOM 3163 N N . GLU E 1 19 ? -21.385 24.224 27.532 1.00 14.16 19 GLU H N 1
ATOM 3164 C CA . GLU E 1 19 ? -21.481 23.263 28.664 1.00 13.39 19 GLU H CA 1
ATOM 3165 C C . GLU E 1 19 ? -22.790 22.542 28.670 1.00 13.80 19 GLU H C 1
ATOM 3166 O O . GLU E 1 19 ? -23.891 23.120 28.361 1.00 13.81 19 GLU H O 1
ATOM 3172 N N . GLY E 1 20 ? -22.717 21.271 29.025 1.00 12.82 20 GLY H N 1
ATOM 3173 C CA . GLY E 1 20 ? -23.950 20.568 29.283 1.00 13.13 20 GLY H CA 1
ATOM 3174 C C . GLY E 1 20 ? -24.779 20.246 28.032 1.00 13.89 20 GLY H C 1
ATOM 3175 O O . GLY E 1 20 ? -25.999 20.223 28.110 1.00 16.40 20 GLY H O 1
ATOM 3176 N N . VAL E 1 21 ? -24.110 20.058 26.896 1.00 12.66 21 VAL H N 1
ATOM 3177 C CA . VAL E 1 21 ? -24.821 19.877 25.602 1.00 13.49 21 VAL H CA 1
ATOM 3178 C C . VAL E 1 21 ? -25.372 18.426 25.587 1.00 12.25 21 VAL H C 1
ATOM 3179 O O . VAL E 1 21 ? -24.673 17.492 25.945 1.00 13.15 21 VAL H O 1
ATOM 3183 N N . GLU E 1 22 ? -26.655 18.240 25.240 1.00 13.03 22 GLU H N 1
ATOM 3184 C CA . GLU E 1 22 ? -27.247 16.915 25.056 1.00 13.55 22 GLU H CA 1
ATOM 3185 C C . GLU E 1 22 ? -27.319 16.629 23.554 1.00 12.11 22 GLU H C 1
ATOM 3186 O O . GLU E 1 22 ? -28.090 17.228 22.802 1.00 13.57 22 GLU H O 1
ATOM 3192 N N . LEU E 1 23 ? -26.412 15.733 23.097 1.00 12.43 23 LEU H N 1
ATOM 3193 C CA . LEU E 1 23 ? -26.354 15.390 21.672 1.00 12.30 23 LEU H CA 1
ATOM 3194 C C . LEU E 1 23 ? -27.367 14.291 21.468 1.00 11.50 23 LEU H C 1
ATOM 3195 O O . LEU E 1 23 ? -27.364 13.307 22.203 1.00 13.91 23 LEU H O 1
ATOM 3200 N N . THR E 1 24 ? -28.134 14.495 20.386 1.00 12.10 24 THR H N 1
ATOM 3201 C CA . THR E 1 24 ? -29.181 13.497 20.055 1.00 12.29 24 THR H CA 1
ATOM 3202 C C . THR E 1 24 ? -29.069 12.930 18.657 1.00 11.51 24 THR H C 1
ATOM 3203 O O . THR E 1 24 ? -29.816 11.979 18.369 1.00 12.30 24 THR H O 1
ATOM 3207 N N . LYS E 1 25 ? -28.228 13.488 17.820 1.00 10.83 25 LYS H N 1
ATOM 3208 C CA . LYS E 1 25 ? -28.034 12.913 16.497 1.00 10.59 25 LYS H CA 1
ATOM 3209 C C . LYS E 1 25 ? -26.541 12.871 16.160 1.00 9.27 25 LYS H C 1
ATOM 3210 O O . LYS E 1 25 ? -25.756 13.791 16.578 1.00 9.37 25 LYS H O 1
ATOM 3216 N N . TYR E 1 26 ? -26.133 11.861 15.371 1.00 8.50 26 TYR H N 1
ATOM 3217 C CA . TYR E 1 26 ? -24.729 11.708 14.922 1.00 8.63 26 TYR H CA 1
ATOM 3218 C C . TYR E 1 26 ? -24.763 11.455 13.439 1.00 8.77 26 TYR H C 1
ATOM 3219 O O . TYR E 1 26 ? -25.466 10.538 12.966 1.00 8.56 26 TYR H O 1
ATOM 3228 N N . ILE E 1 27 ? -24.043 12.223 12.678 1.00 7.70 27 ILE H N 1
ATOM 3229 C CA . ILE E 1 27 ? -24.135 12.192 11.207 1.00 8.23 27 ILE H CA 1
ATOM 3230 C C . ILE E 1 27 ? -22.783 11.874 10.601 1.00 8.15 27 ILE H C 1
ATOM 3231 O O . ILE E 1 27 ? -21.754 12.502 10.972 1.00 8.00 27 ILE H O 1
ATOM 3236 N N . SER E 1 28 ? -22.775 10.958 9.629 1.00 7.96 28 SER H N 1
ATOM 3237 C CA . SER E 1 28 ? -21.659 10.782 8.734 1.00 7.49 28 SER H CA 1
ATOM 3238 C C . SER E 1 28 ? -22.058 11.061 7.319 1.00 8.65 28 SER H C 1
ATOM 3239 O O . SER E 1 28 ? -23.122 10.542 6.886 1.00 8.90 28 SER H O 1
ATOM 3242 N N . ASP E 1 29 ? -21.358 11.912 6.632 1.00 8.57 29 ASP H N 1
ATOM 3243 C CA . ASP E 1 29 ? -21.782 12.325 5.261 1.00 8.80 29 ASP H CA 1
ATOM 3244 C C . ASP E 1 29 ? -20.550 12.258 4.347 1.00 9.84 29 ASP H C 1
ATOM 3245 O O . ASP E 1 29 ? -19.483 12.792 4.724 1.00 10.24 29 ASP H O 1
ATOM 3250 N N A ILE E 1 30 ? -20.691 11.641 3.151 0.50 9.80 30 ILE H N 1
ATOM 3251 N N B ILE E 1 30 ? -20.659 11.644 3.146 0.50 9.86 30 ILE H N 1
ATOM 3252 C CA A ILE E 1 30 ? -19.629 11.699 2.169 0.50 11.24 30 ILE H CA 1
ATOM 3253 C CA B ILE E 1 30 ? -19.568 11.745 2.184 0.50 11.47 30 ILE H CA 1
ATOM 3254 C C A ILE E 1 30 ? -19.958 12.474 0.902 0.50 12.11 30 ILE H C 1
ATOM 3255 C C B ILE E 1 30 ? -19.919 12.523 0.919 0.50 12.34 30 ILE H C 1
ATOM 3256 O O A ILE E 1 30 ? -19.176 12.432 -0.056 0.50 12.18 30 ILE H O 1
ATOM 3257 O O B ILE E 1 30 ? -19.136 12.503 -0.040 0.50 12.41 30 ILE H O 1
ATOM 3266 N N . ASN E 1 31 ? -21.042 13.201 0.945 1.00 11.89 31 ASN H N 1
ATOM 3267 C CA . ASN E 1 31 ? -21.419 14.040 -0.244 1.00 11.56 31 ASN H CA 1
ATOM 3268 C C . ASN E 1 31 ? -20.430 15.137 -0.516 1.00 15.78 31 ASN H C 1
ATOM 3269 O O . ASN E 1 31 ? -19.841 15.697 0.418 1.00 14.39 31 ASN H O 1
ATOM 3274 N N A ASN E 1 32 ? -20.354 15.561 -1.770 0.50 15.15 32 ASN H N 1
ATOM 3275 N N B ASN E 1 32 ? -20.178 15.424 -1.790 0.50 16.37 32 ASN H N 1
ATOM 3276 C CA A ASN E 1 32 ? -19.463 16.652 -2.130 0.50 15.80 32 ASN H CA 1
ATOM 3277 C CA B ASN E 1 32 ? -19.255 16.487 -2.177 0.50 18.72 32 ASN H CA 1
ATOM 3278 C C A ASN E 1 32 ? -19.769 17.882 -1.356 0.50 17.50 32 ASN H C 1
ATOM 3279 C C B ASN E 1 32 ? -19.659 17.794 -1.476 0.50 18.68 32 ASN H C 1
ATOM 3280 O O A ASN E 1 32 ? -20.936 18.254 -1.178 0.50 18.55 32 ASN H O 1
ATOM 3281 O O B ASN E 1 32 ? -20.828 18.119 -1.454 0.50 19.32 32 ASN H O 1
ATOM 3290 N N . ASN E 1 33 ? -18.714 18.526 -0.860 1.00 18.85 33 ASN H N 1
ATOM 3291 C CA . ASN E 1 33 ? -18.968 19.818 -0.163 1.00 20.97 33 ASN H CA 1
ATOM 3292 C C . ASN E 1 33 ? -19.727 19.809 1.199 1.00 21.31 33 ASN H C 1
ATOM 3293 O O . ASN E 1 33 ? -19.714 20.821 1.917 1.00 26.77 33 ASN H O 1
ATOM 3298 N N . THR E 1 34 ? -20.439 18.726 1.579 1.00 17.10 34 THR H N 1
ATOM 3299 C CA . THR E 1 34 ? -20.984 18.681 2.916 1.00 15.52 34 THR H CA 1
ATOM 3300 C C . THR E 1 34 ? -20.359 17.483 3.652 1.00 12.90 34 THR H C 1
ATOM 3301 O O . THR E 1 34 ? -20.836 17.144 4.743 1.00 12.97 34 THR H O 1
ATOM 3305 N N . ASP E 1 35 ? -19.362 16.846 3.083 1.00 12.66 35 ASP H N 1
ATOM 3306 C CA . ASP E 1 35 ? -18.765 15.660 3.754 1.00 12.76 35 ASP H CA 1
ATOM 3307 C C . ASP E 1 35 ? -18.227 16.001 5.130 1.00 12.65 35 ASP H C 1
ATOM 3308 O O . ASP E 1 35 ? -17.667 17.118 5.370 1.00 12.80 35 ASP H O 1
ATOM 3313 N N . GLY E 1 36 ? -18.351 15.075 6.050 1.00 9.89 36 GLY H N 1
ATOM 3314 C CA . GLY E 1 36 ? -17.772 15.257 7.392 1.00 9.81 36 GLY H CA 1
ATOM 3315 C C . GLY E 1 36 ? -18.564 14.468 8.394 1.00 8.63 36 GLY H C 1
ATOM 3316 O O . GLY E 1 36 ? -19.505 13.719 8.058 1.00 8.94 36 GLY H O 1
ATOM 3317 N N . MET E 1 37 ? -18.130 14.541 9.641 1.00 8.24 37 MET H N 1
ATOM 3318 C CA . MET E 1 37 ? -18.811 14.008 10.795 1.00 7.86 37 MET H CA 1
ATOM 3319 C C . MET E 1 37 ? -19.390 15.150 11.622 1.00 7.37 37 MET H C 1
ATOM 3320 O O . MET E 1 37 ? -18.710 16.104 11.910 1.00 8.29 37 MET H O 1
ATOM 3325 N N . TYR E 1 38 ? -20.628 15.002 12.033 1.00 7.54 38 TYR H N 1
ATOM 3326 C CA . TYR E 1 38 ? -21.329 16.060 12.703 1.00 7.73 38 TYR H CA 1
ATOM 3327 C C . TYR E 1 38 ? -22.156 15.518 13.833 1.00 8.06 38 TYR H C 1
ATOM 3328 O O . TYR E 1 38 ? -22.568 14.323 13.889 1.00 8.10 38 TYR H O 1
ATOM 3337 N N . VAL E 1 39 ? -22.408 16.398 14.839 1.00 8.75 39 VAL H N 1
ATOM 3338 C CA . VAL E 1 39 ? -23.343 16.065 15.898 1.00 10.07 39 VAL H CA 1
ATOM 3339 C C . VAL E 1 39 ? -24.427 17.153 15.987 1.00 10.38 39 VAL H C 1
ATOM 3340 O O . VAL E 1 39 ? -24.155 18.313 15.664 1.00 10.53 39 VAL H O 1
ATOM 3344 N N . VAL E 1 40 ? -25.625 16.767 16.418 1.00 10.64 40 VAL H N 1
ATOM 3345 C CA . VAL E 1 40 ? -26.727 17.749 16.561 1.00 11.39 40 VAL H CA 1
ATOM 3346 C C . VAL E 1 40 ? -27.242 17.576 17.941 1.00 12.18 40 VAL H C 1
ATOM 3347 O O . VAL E 1 40 ? -27.360 16.467 18.502 1.00 12.48 40 VAL H O 1
ATOM 3351 N N . SER E 1 41 ? -27.463 18.732 18.608 1.00 12.42 41 SER H N 1
ATOM 3352 C CA . SER E 1 41 ? -28.006 18.698 19.971 1.00 14.16 41 SER H CA 1
ATOM 3353 C C . SER E 1 41 ? -29.568 18.635 20.037 1.00 17.10 41 SER H C 1
ATOM 3354 O O . SER E 1 41 ? -30.209 18.816 19.012 1.00 15.89 41 SER H O 1
ATOM 3357 N N . SER E 1 42 ? -30.091 18.394 21.228 1.00 17.10 42 SER H N 1
ATOM 3358 C CA . SER E 1 42 ? -31.524 18.411 21.486 1.00 17.89 42 SER H CA 1
ATOM 3359 C C . SER E 1 42 ? -32.205 19.729 21.121 1.00 22.30 42 SER H C 1
ATOM 3360 O O . SER E 1 42 ? -33.404 19.662 20.948 1.00 23.49 42 SER H O 1
ATOM 3363 N N . THR E 1 43 ? -31.473 20.848 21.029 1.00 22.16 43 THR H N 1
ATOM 3364 C CA . THR E 1 43 ? -31.957 22.198 20.569 1.00 24.56 43 THR H CA 1
ATOM 3365 C C . THR E 1 43 ? -31.835 22.366 19.043 1.00 25.85 43 THR H C 1
ATOM 3366 O O . THR E 1 43 ? -32.184 23.398 18.480 1.00 27.24 43 THR H O 1
ATOM 3370 N N . GLY E 1 44 ? -31.167 21.455 18.353 1.00 23.80 44 GLY H N 1
ATOM 3371 C CA . GLY E 1 44 ? -30.949 21.693 16.933 1.00 22.32 44 GLY H CA 1
ATOM 3372 C C . GLY E 1 44 ? -29.600 22.354 16.591 1.00 19.13 44 GLY H C 1
ATOM 3373 O O . GLY E 1 44 ? -29.295 22.564 15.416 1.00 21.64 44 GLY H O 1
ATOM 3374 N N . GLY E 1 45 ? -28.743 22.524 17.605 1.00 17.55 45 GLY H N 1
ATOM 3375 C CA . GLY E 1 45 ? -27.364 23.033 17.354 1.00 15.46 45 GLY H CA 1
ATOM 3376 C C . GLY E 1 45 ? -26.510 21.947 16.671 1.00 11.93 45 GLY H C 1
ATOM 3377 O O . GLY E 1 45 ? -26.777 20.785 16.882 1.00 13.00 45 GLY H O 1
ATOM 3378 N N . VAL E 1 46 ? -25.694 22.357 15.758 1.00 12.37 46 VAL H N 1
ATOM 3379 C CA . VAL E 1 46 ? -24.888 21.479 14.901 1.00 13.30 46 VAL H CA 1
ATOM 3380 C C . VAL E 1 46 ? -23.421 21.845 15.052 1.00 11.98 46 VAL H C 1
ATOM 3381 O O . VAL E 1 46 ? -23.029 22.996 15.043 1.00 12.49 46 VAL H O 1
ATOM 3385 N N . TRP E 1 47 ? -22.595 20.805 15.194 1.00 9.68 47 TRP H N 1
ATOM 3386 C CA . TRP E 1 47 ? -21.133 20.962 15.212 1.00 10.05 47 TRP H CA 1
ATOM 3387 C C . TRP E 1 47 ? -20.452 19.962 14.353 1.00 9.22 47 TRP H C 1
ATOM 3388 O O . TRP E 1 47 ? -20.963 18.833 14.162 1.00 9.51 47 TRP H O 1
ATOM 3399 N N . ARG E 1 48 ? -19.322 20.345 13.815 1.00 9.28 48 ARG H N 1
ATOM 3400 C CA . ARG E 1 48 ? -18.476 19.477 13.032 1.00 8.63 48 ARG H CA 1
ATOM 3401 C C . ARG E 1 48 ? -17.400 18.900 13.930 1.00 8.79 48 ARG H C 1
ATOM 3402 O O . ARG E 1 48 ? -16.735 19.652 14.681 1.00 9.47 48 ARG H O 1
ATOM 3410 N N . ILE E 1 49 ? -17.184 17.601 13.846 1.00 8.72 49 ILE H N 1
ATOM 3411 C CA . ILE E 1 49 ? -16.072 17.009 14.614 1.00 8.79 49 ILE H CA 1
ATOM 3412 C C . ILE E 1 49 ? -14.795 17.186 13.830 1.00 10.47 49 ILE H C 1
ATOM 3413 O O . ILE E 1 49 ? -14.721 17.011 12.624 1.00 11.42 49 ILE H O 1
ATOM 3418 N N . SER E 1 50 ? -13.699 17.603 14.543 1.00 10.36 50 SER H N 1
ATOM 3419 C CA . SER E 1 50 ? -12.388 17.729 13.856 1.00 9.98 50 SER H CA 1
ATOM 3420 C C . SER E 1 50 ? -11.959 16.372 13.258 1.00 10.78 50 SER H C 1
ATOM 3421 O O . SER E 1 50 ? -12.300 15.273 13.793 1.00 9.76 50 SER H O 1
ATOM 3424 N N . ARG E 1 51 ? -11.169 16.445 12.204 1.00 11.33 51 ARG H N 1
ATOM 3425 C CA . ARG E 1 51 ? -10.504 15.240 11.663 1.00 12.03 51 ARG H CA 1
ATOM 3426 C C . ARG E 1 51 ? -9.024 15.531 11.397 1.00 11.67 51 ARG H C 1
ATOM 3427 O O . ARG E 1 51 ? -8.622 16.698 11.242 1.00 12.97 51 ARG H O 1
ATOM 3435 N N . ALA E 1 52 ? -8.234 14.464 11.325 1.00 10.58 52 ALA H N 1
ATOM 3436 C CA . ALA E 1 52 ? -6.799 14.608 11.072 1.00 10.77 52 ALA H CA 1
ATOM 3437 C C . ALA E 1 52 ? -6.292 13.293 10.554 1.00 9.62 52 ALA H C 1
ATOM 3438 O O . ALA E 1 52 ? -6.608 12.227 11.097 1.00 11.68 52 ALA H O 1
ATOM 3440 N N . LYS E 1 53 ? -5.470 13.276 9.534 1.00 11.56 53 LYS H N 1
ATOM 3441 C CA . LYS E 1 53 ? -4.860 12.043 9.004 1.00 12.69 53 LYS H CA 1
ATOM 3442 C C . LYS E 1 53 ? -3.695 11.496 9.883 1.00 14.32 53 LYS H C 1
ATOM 3443 O O . LYS E 1 53 ? -3.568 10.287 10.053 1.00 16.63 53 LYS H O 1
ATOM 3449 N N . ASP E 1 54 ? -2.894 12.380 10.424 1.00 17.52 54 ASP H N 1
ATOM 3450 C CA . ASP E 1 54 ? -1.555 11.978 10.859 1.00 18.56 54 ASP H CA 1
ATOM 3451 C C . ASP E 1 54 ? -1.572 11.910 12.398 1.00 17.19 54 ASP H C 1
ATOM 3452 O O . ASP E 1 54 ? -2.404 12.550 13.082 1.00 15.37 54 ASP H O 1
ATOM 3457 N N . TYR E 1 55 ? -0.616 11.180 12.974 1.00 17.38 55 TYR H N 1
ATOM 3458 C CA . TYR E 1 55 ? -0.345 11.215 14.413 1.00 14.98 55 TYR H CA 1
ATOM 3459 C C . TYR E 1 55 ? 0.196 12.614 14.809 1.00 15.52 55 TYR H C 1
ATOM 3460 O O . TYR E 1 55 ? 0.968 13.230 14.019 1.00 19.64 55 TYR H O 1
ATOM 3469 N N . PRO E 1 56 ? -0.162 13.152 15.984 1.00 15.10 56 PRO H N 1
ATOM 3470 C CA . PRO E 1 56 ? -0.975 12.531 16.971 1.00 13.70 56 PRO H CA 1
ATOM 3471 C C . PRO E 1 56 ? -2.437 12.907 16.902 1.00 12.18 56 PRO H C 1
ATOM 3472 O O . PRO E 1 56 ? -3.222 12.340 17.650 1.00 12.38 56 PRO H O 1
ATOM 3476 N N . ASP E 1 57 ? -2.838 13.844 16.025 1.00 11.55 57 ASP H N 1
ATOM 3477 C CA . ASP E 1 57 ? -4.246 14.291 16.084 1.00 11.47 57 ASP H CA 1
ATOM 3478 C C . ASP E 1 57 ? -5.229 13.222 15.567 1.00 11.48 57 ASP H C 1
ATOM 3479 O O . ASP E 1 57 ? -6.397 13.311 15.888 1.00 12.11 57 ASP H O 1
ATOM 3484 N N . ASN E 1 58 ? -4.811 12.259 14.793 1.00 9.61 58 ASN H N 1
ATOM 3485 C CA . ASN E 1 58 ? -5.620 11.099 14.456 1.00 11.08 58 ASN H CA 1
ATOM 3486 C C . ASN E 1 58 ? -6.099 10.356 15.678 1.00 11.24 58 ASN H C 1
ATOM 3487 O O . ASN E 1 58 ? -7.218 9.855 15.640 1.00 11.92 58 ASN H O 1
ATOM 3492 N N . VAL E 1 59 ? -5.352 10.348 16.770 1.00 10.50 59 VAL H N 1
ATOM 3493 C CA . VAL E 1 59 ? -5.813 9.692 17.985 1.00 10.75 59 VAL H CA 1
ATOM 3494 C C . VAL E 1 59 ? -6.907 10.499 18.608 1.00 10.11 59 VAL H C 1
ATOM 3495 O O . VAL E 1 59 ? -8.012 10.007 18.891 1.00 9.32 59 VAL H O 1
ATOM 3499 N N . MET E 1 60 ? -6.676 11.811 18.815 1.00 9.08 60 MET H N 1
ATOM 3500 C CA . MET E 1 60 ? -7.676 12.617 19.473 1.00 8.65 60 MET H CA 1
ATOM 3501 C C . MET E 1 60 ? -8.974 12.704 18.686 1.00 7.52 60 MET H C 1
ATOM 3502 O O . MET E 1 60 ? -10.041 12.694 19.309 1.00 8.13 60 MET H O 1
ATOM 3507 N N . THR E 1 61 ? -8.865 12.865 17.381 1.00 8.12 61 THR H N 1
ATOM 3508 C CA . THR E 1 61 ? -10.091 13.008 16.602 1.00 7.83 61 THR H CA 1
ATOM 3509 C C . THR E 1 61 ? -10.869 11.669 16.561 1.00 7.65 61 THR H C 1
ATOM 3510 O O . THR E 1 61 ? -12.097 11.698 16.657 1.00 8.13 61 THR H O 1
ATOM 3514 N N . ALA E 1 62 ? -10.170 10.524 16.536 1.00 7.96 62 ALA H N 1
ATOM 3515 C CA . ALA E 1 62 ? -10.921 9.266 16.713 1.00 6.99 62 ALA H CA 1
ATOM 3516 C C . ALA E 1 62 ? -11.617 9.234 18.021 1.00 8.00 62 ALA H C 1
ATOM 3517 O O . ALA E 1 62 ? -12.772 8.765 18.086 1.00 7.91 62 ALA H O 1
ATOM 3519 N N . GLU E 1 63 ? -10.969 9.703 19.117 1.00 7.60 63 GLU H N 1
ATOM 3520 C CA . GLU E 1 63 ? -11.665 9.684 20.382 1.00 7.45 63 GLU H CA 1
ATOM 3521 C C . GLU E 1 63 ? -12.856 10.670 20.433 1.00 7.23 63 GLU H C 1
ATOM 3522 O O . GLU E 1 63 ? -13.850 10.433 21.154 1.00 7.62 63 GLU H O 1
ATOM 3528 N N . MET E 1 64 ? -12.730 11.811 19.730 1.00 7.88 64 MET H N 1
ATOM 3529 C CA . MET E 1 64 ? -13.908 12.691 19.648 1.00 8.31 64 MET H CA 1
ATOM 3530 C C . MET E 1 64 ? -15.079 12.005 18.998 1.00 8.50 64 MET H C 1
ATOM 3531 O O . MET E 1 64 ? -16.251 12.140 19.517 1.00 8.86 64 MET H O 1
ATOM 3536 N N . ARG E 1 65 ? -14.819 11.212 17.948 1.00 8.19 65 ARG H N 1
ATOM 3537 C CA . ARG E 1 65 ? -15.923 10.463 17.321 1.00 8.72 65 ARG H CA 1
ATOM 3538 C C . ARG E 1 65 ? -16.492 9.438 18.289 1.00 8.71 65 ARG H C 1
ATOM 3539 O O . ARG E 1 65 ? -17.741 9.261 18.381 1.00 9.68 65 ARG H O 1
ATOM 3547 N N . LYS E 1 66 ? -15.640 8.737 19.046 1.00 7.61 66 LYS H N 1
ATOM 3548 C CA . LYS E 1 66 ? -16.130 7.781 19.995 1.00 8.96 66 LYS H CA 1
ATOM 3549 C C . LYS E 1 66 ? -16.952 8.457 21.124 1.00 7.86 66 LYS H C 1
ATOM 3550 O O . LYS E 1 66 ? -17.995 7.925 21.551 1.00 8.37 66 LYS H O 1
ATOM 3556 N N . ILE E 1 67 ? -16.506 9.612 21.596 1.00 8.86 67 ILE H N 1
ATOM 3557 C CA . ILE E 1 67 ? -17.231 10.375 22.630 1.00 9.17 67 ILE H CA 1
ATOM 3558 C C . ILE E 1 67 ? -18.596 10.781 22.059 1.00 9.48 67 ILE H C 1
ATOM 3559 O O . ILE E 1 67 ? -19.610 10.629 22.745 1.00 10.31 67 ILE H O 1
ATOM 3564 N N . ALA E 1 68 ? -18.636 11.264 20.817 1.00 10.75 68 ALA H N 1
ATOM 3565 C CA . ALA E 1 68 ? -19.909 11.701 20.248 1.00 11.55 68 ALA H CA 1
ATOM 3566 C C . ALA E 1 68 ? -20.831 10.591 20.131 1.00 10.28 68 ALA H C 1
ATOM 3567 O O . ALA E 1 68 ? -22.056 10.686 20.534 1.00 11.54 68 ALA H O 1
ATOM 3569 N N A MET E 1 69 ? -20.328 9.510 19.594 0.50 10.48 69 MET H N 1
ATOM 3570 N N B MET E 1 69 ? -20.419 9.392 19.668 0.50 9.96 69 MET H N 1
ATOM 3571 C CA A MET E 1 69 ? -21.228 8.456 19.405 0.50 10.62 69 MET H CA 1
ATOM 3572 C CA B MET E 1 69 ? -21.369 8.198 19.562 0.50 9.84 69 MET H CA 1
ATOM 3573 C C A MET E 1 69 ? -21.779 7.931 20.778 0.50 9.85 69 MET H C 1
ATOM 3574 C C B MET E 1 69 ? -21.859 7.756 20.937 0.50 9.66 69 MET H C 1
ATOM 3575 O O A MET E 1 69 ? -23.012 7.794 20.844 0.50 10.23 69 MET H O 1
ATOM 3576 O O B MET E 1 69 ? -23.000 7.316 21.234 0.50 8.58 69 MET H O 1
ATOM 3585 N N . ALA E 1 70 ? -20.926 7.728 21.848 1.00 10.60 70 ALA H N 1
ATOM 3586 C CA . ALA E 1 70 ? -21.318 7.275 23.141 1.00 11.03 70 ALA H CA 1
ATOM 3587 C C . ALA E 1 70 ? -22.299 8.209 23.795 1.00 11.29 70 ALA H C 1
ATOM 3588 O O . ALA E 1 70 ? -23.260 7.782 24.452 1.00 12.01 70 ALA H O 1
ATOM 3590 N N . ALA E 1 71 ? -22.094 9.521 23.636 1.00 10.53 71 ALA H N 1
ATOM 3591 C CA . ALA E 1 71 ? -23.007 10.498 24.202 1.00 11.98 71 ALA H CA 1
ATOM 3592 C C . ALA E 1 71 ? -24.394 10.356 23.599 1.00 12.47 71 ALA H C 1
ATOM 3593 O O . ALA E 1 71 ? -25.418 10.404 24.317 1.00 13.34 71 ALA H O 1
ATOM 3595 N N . VAL E 1 72 ? -24.476 10.222 22.279 1.00 10.81 72 VAL H N 1
ATOM 3596 C CA . VAL E 1 72 ? -25.779 10.047 21.594 1.00 12.43 72 VAL H CA 1
ATOM 3597 C C . VAL E 1 72 ? -26.414 8.737 22.029 1.00 13.58 72 VAL H C 1
ATOM 3598 O O . VAL E 1 72 ? -27.597 8.695 22.386 1.00 14.01 72 VAL H O 1
ATOM 3602 N N . LEU E 1 73 ? -25.691 7.637 22.065 1.00 13.23 73 LEU H N 1
ATOM 3603 C CA . LEU E 1 73 ? -26.310 6.361 22.447 1.00 14.93 73 LEU H CA 1
ATOM 3604 C C . LEU E 1 73 ? -26.809 6.352 23.850 1.00 16.38 73 LEU H C 1
ATOM 3605 O O . LEU E 1 73 ? -27.844 5.756 24.105 1.00 20.20 73 LEU H O 1
ATOM 3610 N N . ALA E 1 74 ? -26.101 6.938 24.792 1.00 15.65 74 ALA H N 1
ATOM 3611 C CA . ALA E 1 74 ? -26.467 6.823 26.214 1.00 15.72 74 ALA H CA 1
ATOM 3612 C C . ALA E 1 74 ? -27.152 8.076 26.739 1.00 17.34 74 ALA H C 1
ATOM 3613 O O . ALA E 1 74 ? -27.571 8.061 27.884 1.00 18.66 74 ALA H O 1
ATOM 3615 N N . GLY E 1 75 ? -27.307 9.155 25.972 1.00 14.66 75 GLY H N 1
ATOM 3616 C CA . GLY E 1 75 ? -27.948 10.391 26.453 1.00 15.52 75 GLY H CA 1
ATOM 3617 C C . GLY E 1 75 ? -27.052 11.027 27.491 1.00 17.99 75 GLY H C 1
ATOM 3618 O O . GLY E 1 75 ? -27.586 11.503 28.516 1.00 21.71 75 GLY H O 1
ATOM 3619 N N . MET E 1 76 ? -25.729 11.001 27.322 1.00 15.80 76 MET H N 1
ATOM 3620 C CA . MET E 1 76 ? -24.812 11.652 28.256 1.00 16.56 76 MET H CA 1
ATOM 3621 C C . MET E 1 76 ? -24.540 13.036 27.790 1.00 16.49 76 MET H C 1
ATOM 3622 O O . MET E 1 76 ? -24.697 13.339 26.577 1.00 19.32 76 MET H O 1
ATOM 3627 N N . ARG E 1 77 ? -24.152 13.919 28.695 1.00 13.56 77 ARG H N 1
ATOM 3628 C CA . ARG E 1 77 ? -23.805 15.236 28.313 1.00 14.06 77 ARG H CA 1
ATOM 3629 C C . ARG E 1 77 ? -22.327 15.369 27.952 1.00 11.30 77 ARG H C 1
ATOM 3630 O O . ARG E 1 77 ? -21.525 14.593 28.415 1.00 12.63 77 ARG H O 1
ATOM 3638 N N . VAL E 1 78 ? -22.095 16.372 27.143 1.00 10.34 78 VAL H N 1
ATOM 3639 C CA . VAL E 1 78 ? -20.731 16.773 26.827 1.00 9.62 78 VAL H CA 1
ATOM 3640 C C . VAL E 1 78 ? -20.574 18.249 27.074 1.00 10.21 78 VAL H C 1
ATOM 3641 O O . VAL E 1 78 ? -21.494 19.033 26.978 1.00 10.59 78 VAL H O 1
ATOM 3645 N N . ASN E 1 79 ? -19.307 18.604 27.258 1.00 9.17 79 ASN H N 1
ATOM 3646 C CA . ASN E 1 79 ? -18.830 20.002 27.180 1.00 10.11 79 ASN H CA 1
ATOM 3647 C C . ASN E 1 79 ? -17.932 20.181 26.001 1.00 10.11 79 ASN H C 1
ATOM 3648 O O . ASN E 1 79 ? -17.172 19.261 25.677 1.00 10.76 79 ASN H O 1
ATOM 3653 N N . MET E 1 80 ? -18.014 21.276 25.309 1.00 10.86 80 MET H N 1
ATOM 3654 C CA . MET E 1 80 ? -17.285 21.476 24.072 1.00 11.54 80 MET H CA 1
ATOM 3655 C C . MET E 1 80 ? -16.508 22.749 24.047 1.00 12.14 80 MET H C 1
ATOM 3656 O O . MET E 1 80 ? -16.970 23.742 24.680 1.00 12.47 80 MET H O 1
ATOM 3661 N N . CYS E 1 81 ? -15.375 22.733 23.409 1.00 9.61 81 CYS H N 1
ATOM 3662 C CA . CYS E 1 81 ? -14.652 23.952 23.110 1.00 10.29 81 CYS H CA 1
ATOM 3663 C C . CYS E 1 81 ? -14.754 24.034 21.553 1.00 10.03 81 CYS H C 1
ATOM 3664 O O . CYS E 1 81 ? -14.220 23.220 20.826 1.00 10.68 81 CYS H O 1
ATOM 3667 N N . ALA E 1 82 ? -15.603 24.940 21.056 1.00 11.16 82 ALA H N 1
ATOM 3668 C CA . ALA E 1 82 ? -15.995 24.945 19.652 1.00 12.00 82 ALA H CA 1
ATOM 3669 C C . ALA E 1 82 ? -15.672 26.308 18.996 1.00 11.61 82 ALA H C 1
ATOM 3670 O O . ALA E 1 82 ? -16.002 27.350 19.641 1.00 13.60 82 ALA H O 1
ATOM 3672 N N . SER E 1 83 ? -15.058 26.279 17.871 1.00 11.87 83 SER H N 1
ATOM 3673 C CA . SER E 1 83 ? -14.671 27.513 17.216 1.00 12.72 83 SER H CA 1
ATOM 3674 C C . SER E 1 83 ? -15.875 28.132 16.476 1.00 14.33 83 SER H C 1
ATOM 3675 O O . SER E 1 83 ? -16.484 27.436 15.679 1.00 13.69 83 SER H O 1
ATOM 3678 N N . PRO E 1 84 ? -16.140 29.433 16.659 1.00 14.76 84 PRO H N 1
ATOM 3679 C CA . PRO E 1 84 ? -17.199 30.131 15.892 1.00 15.45 84 PRO H CA 1
ATOM 3680 C C . PRO E 1 84 ? -16.744 30.529 14.526 1.00 14.95 84 PRO H C 1
ATOM 3681 O O . PRO E 1 84 ? -17.548 31.096 13.806 1.00 19.29 84 PRO H O 1
ATOM 3685 N N . ALA E 1 85 ? -15.530 30.261 14.114 1.00 17.20 85 ALA H N 1
ATOM 3686 C CA . ALA E 1 85 ? -15.023 30.752 12.816 1.00 19.22 85 ALA H CA 1
ATOM 3687 C C . ALA E 1 85 ? -15.586 30.046 11.580 1.00 22.94 85 ALA H C 1
ATOM 3688 O O . ALA E 1 85 ? -15.262 30.451 10.450 1.00 24.65 85 ALA H O 1
ATOM 3690 N N . SER E 1 86 ? -16.250 28.902 11.764 1.00 19.06 86 SER H N 1
ATOM 3691 C CA . SER E 1 86 ? -16.839 28.147 10.661 1.00 21.68 86 SER H CA 1
ATOM 3692 C C . SER E 1 86 ? -18.249 27.802 11.067 1.00 16.58 86 SER H C 1
ATOM 3693 O O . SER E 1 86 ? -18.663 27.809 12.252 1.00 16.12 86 SER H O 1
ATOM 3696 N N . SER E 1 87 ? -19.045 27.448 10.014 1.00 17.25 87 SER H N 1
ATOM 3697 C CA . SER E 1 87 ? -20.390 26.967 10.230 1.00 18.23 87 SER H CA 1
ATOM 3698 C C . SER E 1 87 ? -20.602 25.619 9.486 1.00 17.42 87 SER H C 1
ATOM 3699 O O . SER E 1 87 ? -20.393 25.554 8.245 1.00 19.18 87 SER H O 1
ATOM 3702 N N . PRO E 1 88 ? -20.986 24.526 10.235 1.00 15.16 88 PRO H N 1
ATOM 3703 C CA . PRO E 1 88 ? -21.057 24.401 11.665 1.00 13.38 88 PRO H CA 1
ATOM 3704 C C . PRO E 1 88 ? -19.747 24.685 12.398 1.00 13.01 88 PRO H C 1
ATOM 3705 O O . PRO E 1 88 ? -18.655 24.485 11.840 1.00 12.64 88 PRO H O 1
ATOM 3709 N N . ASN E 1 89 ? -19.926 25.133 13.630 1.00 13.22 89 ASN H N 1
ATOM 3710 C CA . ASN E 1 89 ? -18.768 25.350 14.507 1.00 11.99 89 ASN H CA 1
ATOM 3711 C C . ASN E 1 89 ? -17.968 24.063 14.660 1.00 10.81 89 ASN H C 1
ATOM 3712 O O . ASN E 1 89 ? -18.576 23.007 14.767 1.00 11.83 89 ASN H O 1
ATOM 3717 N N . VAL E 1 90 ? -16.665 24.145 14.641 1.00 9.91 90 VAL H N 1
ATOM 3718 C CA . VAL E 1 90 ? -15.800 22.951 14.730 1.00 9.91 90 VAL H CA 1
ATOM 3719 C C . VAL E 1 90 ? -15.401 22.670 16.186 1.00 9.53 90 VAL H C 1
ATOM 3720 O O . VAL E 1 90 ? -14.982 23.581 16.932 1.00 10.68 90 VAL H O 1
ATOM 3724 N N . ILE E 1 91 ? -15.483 21.412 16.571 1.00 9.38 91 ILE H N 1
ATOM 3725 C CA . ILE E 1 91 ? -15.121 21.008 17.940 1.00 10.32 91 ILE H CA 1
ATOM 3726 C C . ILE E 1 91 ? -13.605 20.784 17.989 1.00 9.32 91 ILE H C 1
ATOM 3727 O O . ILE E 1 91 ? -13.045 19.937 17.301 1.00 10.60 91 ILE H O 1
ATOM 3732 N N . TRP E 1 92 ? -12.934 21.613 18.827 1.00 9.65 92 TRP H N 1
ATOM 3733 C CA . TRP E 1 92 ? -11.522 21.478 19.046 1.00 9.96 92 TRP H CA 1
ATOM 3734 C C . TRP E 1 92 ? -11.203 20.766 20.321 1.00 8.39 92 TRP H C 1
ATOM 3735 O O . TRP E 1 92 ? -10.058 20.264 20.465 1.00 9.86 92 TRP H O 1
ATOM 3746 N N . ALA E 1 93 ? -12.126 20.688 21.261 1.00 7.93 93 ALA H N 1
ATOM 3747 C CA . ALA E 1 93 ? -11.952 19.809 22.411 1.00 8.15 93 ALA H CA 1
ATOM 3748 C C . ALA E 1 93 ? -13.316 19.367 22.886 1.00 8.93 93 ALA H C 1
ATOM 3749 O O . ALA E 1 93 ? -14.290 20.174 22.746 1.00 8.77 93 ALA H O 1
ATOM 3751 N N . ILE E 1 94 ? -13.438 18.185 23.491 1.00 8.24 94 ILE H N 1
ATOM 3752 C CA . ILE E 1 94 ? -14.739 17.741 23.998 1.00 8.93 94 ILE H CA 1
ATOM 3753 C C . ILE E 1 94 ? -14.503 16.943 25.286 1.00 8.43 94 ILE H C 1
ATOM 3754 O O . ILE E 1 94 ? -13.497 16.214 25.380 1.00 9.44 94 ILE H O 1
ATOM 3759 N N . GLU E 1 95 ? -15.461 17.060 26.216 1.00 8.66 95 GLU H N 1
ATOM 3760 C CA . GLU E 1 95 ? -15.425 16.396 27.500 1.00 8.86 95 GLU H CA 1
ATOM 3761 C C . GLU E 1 95 ? -16.682 15.630 27.678 1.00 9.47 95 GLU H C 1
ATOM 3762 O O . GLU E 1 95 ? -17.774 16.212 27.709 1.00 10.95 95 GLU H O 1
ATOM 3768 N N . LEU E 1 96 ? -16.566 14.309 27.721 1.00 9.35 96 LEU H N 1
ATOM 3769 C CA . LEU E 1 96 ? -17.706 13.449 28.044 1.00 8.87 96 LEU H CA 1
ATOM 3770 C C . LEU E 1 96 ? -17.908 13.419 29.564 1.00 10.15 96 LEU H C 1
ATOM 3771 O O . LEU E 1 96 ? -16.965 13.210 30.280 1.00 11.41 96 LEU H O 1
ATOM 3776 N N . GLU E 1 97 ? -19.176 13.550 29.982 1.00 12.47 97 GLU H N 1
ATOM 3777 C CA . GLU E 1 97 ? -19.496 13.492 31.419 1.00 14.10 97 GLU H CA 1
ATOM 3778 C C . GLU E 1 97 ? -20.268 12.254 31.782 1.00 19.75 97 GLU H C 1
ATOM 3779 O O . GLU E 1 97 ? -21.214 11.863 31.094 1.00 19.77 97 GLU H O 1
ATOM 3785 N N . ALA E 1 98 ? -19.909 11.649 32.865 1.00 19.83 98 ALA H N 1
ATOM 3786 C CA . ALA E 1 98 ? -20.795 10.684 33.496 1.00 23.35 98 ALA H CA 1
ATOM 3787 C C . ALA E 1 98 ? -21.647 11.589 34.444 1.00 22.76 98 ALA H C 1
ATOM 3788 O O . ALA E 1 98 ? -22.838 11.383 34.656 1.00 33.37 98 ALA H O 1
#

Organism: Escherichia coli (NCBI:txid562)

B-factor: mean 14.99, std 6.84, range [5.18, 57.04]